Protein AF-W2QC26-F1 (afdb_monomer)

Structure (mmCIF, N/CA/C/O backbone):
data_AF-W2QC26-F1
#
_entry.id   AF-W2QC26-F1
#
loop_
_atom_site.group_PDB
_atom_site.id
_atom_site.type_symbol
_atom_site.label_atom_id
_atom_site.label_alt_id
_atom_site.label_comp_id
_atom_site.label_asym_id
_atom_site.label_entity_id
_atom_site.label_seq_id
_atom_site.pdbx_PDB_ins_code
_atom_site.Cartn_x
_atom_site.Cartn_y
_atom_site.Cartn_z
_atom_site.occupancy
_atom_site.B_iso_or_equiv
_atom_site.auth_seq_id
_atom_site.auth_comp_id
_atom_site.auth_asym_id
_atom_site.auth_atom_id
_atom_site.pdbx_PDB_model_num
ATOM 1 N N . MET A 1 1 ? -5.188 -0.365 -24.966 1.00 66.31 1 MET A N 1
ATOM 2 C CA . MET A 1 1 ? -4.821 0.841 -24.182 1.00 66.31 1 MET A CA 1
ATOM 3 C C . MET A 1 1 ? -3.314 0.819 -23.945 1.00 66.31 1 MET A C 1
ATOM 5 O O . MET A 1 1 ? -2.787 -0.272 -23.785 1.00 66.31 1 MET A O 1
ATOM 9 N N . ARG A 1 2 ? -2.600 1.955 -24.000 1.00 74.62 2 ARG A N 1
ATOM 10 C CA . ARG A 1 2 ? -1.121 1.987 -23.941 1.00 74.62 2 ARG A CA 1
ATOM 11 C C . ARG A 1 2 ? -0.618 2.955 -22.867 1.00 74.62 2 ARG A C 1
ATOM 13 O O . ARG A 1 2 ? -1.221 4.011 -22.668 1.00 74.62 2 ARG A O 1
ATOM 20 N N . PHE A 1 3 ? 0.488 2.586 -22.226 1.00 78.44 3 PHE A N 1
ATOM 21 C CA . PHE A 1 3 ? 1.325 3.451 -21.398 1.00 78.44 3 PHE A CA 1
ATOM 22 C C . PHE A 1 3 ? 2.624 3.685 -22.174 1.00 78.44 3 PHE A C 1
ATOM 24 O O . PHE A 1 3 ? 3.314 2.726 -22.515 1.00 78.44 3 PHE A O 1
ATOM 31 N N . ILE A 1 4 ? 2.911 4.931 -22.538 1.00 79.56 4 ILE A N 1
ATOM 32 C CA . ILE A 1 4 ? 4.049 5.301 -23.381 1.00 79.56 4 ILE A CA 1
ATOM 33 C C . ILE A 1 4 ? 5.086 5.978 -22.502 1.00 79.56 4 ILE A C 1
ATOM 35 O O . ILE A 1 4 ? 4.814 6.984 -21.849 1.00 79.56 4 ILE A O 1
ATOM 39 N N . PHE A 1 5 ? 6.291 5.433 -22.537 1.00 77.81 5 PHE A N 1
ATOM 40 C CA . PHE A 1 5 ? 7.452 5.978 -21.864 1.00 77.81 5 PHE A CA 1
ATOM 41 C C . PHE A 1 5 ? 8.463 6.410 -22.923 1.00 77.81 5 PHE A C 1
ATOM 43 O O . PHE A 1 5 ? 8.824 5.615 -23.791 1.00 77.81 5 PHE A O 1
ATOM 50 N N . ARG A 1 6 ? 8.881 7.675 -22.879 1.00 75.88 6 ARG A N 1
ATOM 51 C CA . ARG A 1 6 ? 9.940 8.218 -23.730 1.00 75.88 6 ARG A CA 1
ATOM 52 C C . ARG A 1 6 ? 11.090 8.676 -22.855 1.00 75.88 6 ARG A C 1
ATOM 54 O O . ARG A 1 6 ? 10.894 9.437 -21.906 1.00 75.88 6 ARG A O 1
ATOM 61 N N . GLN A 1 7 ? 12.280 8.238 -23.225 1.00 76.19 7 GLN A N 1
ATOM 62 C CA . GLN A 1 7 ? 13.518 8.543 -22.538 1.00 76.19 7 GLN A CA 1
ATOM 63 C C . GLN A 1 7 ? 14.501 9.143 -23.536 1.00 76.19 7 GLN A C 1
ATOM 65 O O . GLN A 1 7 ? 14.894 8.486 -24.495 1.00 76.19 7 GLN A O 1
ATOM 70 N N . ASN A 1 8 ? 14.920 10.374 -23.270 1.00 74.62 8 ASN A N 1
ATOM 71 C CA . ASN A 1 8 ? 15.990 11.050 -23.987 1.00 74.62 8 ASN A CA 1
ATOM 72 C C . ASN A 1 8 ? 17.162 11.216 -23.021 1.00 74.62 8 ASN A C 1
ATOM 74 O O . ASN A 1 8 ? 17.022 11.862 -21.985 1.00 74.62 8 ASN A O 1
ATOM 78 N N . ALA A 1 9 ? 18.307 10.624 -23.341 1.00 71.44 9 ALA A N 1
ATOM 79 C CA . ALA A 1 9 ? 19.513 10.713 -22.527 1.00 71.44 9 ALA A CA 1
ATOM 80 C C . ALA A 1 9 ? 20.643 11.340 -23.345 1.00 71.44 9 ALA A C 1
ATOM 82 O O . ALA A 1 9 ? 20.923 10.892 -24.455 1.00 71.44 9 ALA A O 1
ATOM 83 N N . VAL A 1 10 ? 21.310 12.344 -22.785 1.00 72.69 10 VAL A N 1
ATOM 84 C CA . VAL A 1 10 ? 22.530 12.937 -23.341 1.00 72.69 10 VAL A CA 1
ATOM 85 C C . VAL A 1 10 ? 23.655 12.679 -22.351 1.00 72.69 10 VAL A C 1
ATOM 87 O O . VAL A 1 10 ? 23.591 13.130 -21.210 1.00 72.69 10 VAL A O 1
ATOM 90 N N . ARG A 1 11 ? 24.678 11.929 -22.771 1.00 73.31 11 ARG A N 1
ATOM 91 C CA . ARG A 1 11 ? 25.896 11.709 -21.981 1.00 73.31 11 ARG A CA 1
ATOM 92 C C . ARG A 1 11 ? 26.980 12.671 -22.446 1.00 73.31 11 ARG A C 1
ATOM 94 O O . ARG A 1 11 ? 27.409 12.604 -23.595 1.00 73.31 11 ARG A O 1
ATOM 101 N N . SER A 1 12 ? 27.422 13.546 -21.554 1.00 77.44 12 SER A N 1
ATOM 102 C CA . SER A 1 12 ? 28.583 14.408 -21.742 1.00 77.44 12 SER A CA 1
ATOM 103 C C . SER A 1 12 ? 29.791 13.832 -21.018 1.00 77.44 12 SER A C 1
ATOM 105 O O . SER A 1 12 ? 29.724 13.431 -19.858 1.00 77.44 12 SER A O 1
ATOM 107 N N . TYR A 1 13 ? 30.911 13.810 -21.728 1.00 79.88 13 TYR A N 1
ATOM 108 C CA . TYR A 1 13 ? 32.184 13.310 -21.237 1.00 79.88 13 TYR A CA 1
ATOM 109 C C . TYR A 1 13 ? 33.142 14.489 -21.126 1.00 79.88 13 TYR A C 1
ATOM 111 O O . TYR A 1 13 ? 33.490 15.104 -22.135 1.00 79.88 13 TYR A O 1
ATOM 119 N N . LYS A 1 14 ? 33.565 14.819 -19.908 1.00 79.94 14 LYS A N 1
ATOM 120 C CA . LYS A 1 14 ? 34.563 15.854 -19.652 1.00 79.94 14 LYS A CA 1
ATOM 121 C C . LYS A 1 14 ? 35.852 15.185 -19.202 1.00 79.94 14 LYS A C 1
ATOM 123 O O . LYS A 1 14 ? 35.934 14.624 -18.114 1.00 79.94 14 LYS A O 1
ATOM 128 N N . TYR A 1 15 ? 36.864 15.223 -20.060 1.00 81.69 15 TYR A N 1
ATOM 129 C CA . TYR A 1 15 ? 38.189 14.736 -19.705 1.00 81.69 15 TYR A CA 1
ATOM 130 C C . TYR A 1 15 ? 38.939 15.819 -18.925 1.00 81.69 15 TYR A C 1
ATOM 132 O O . TYR A 1 15 ? 39.199 16.902 -19.448 1.00 81.69 15 TYR A O 1
ATOM 140 N N . LEU A 1 16 ? 39.269 15.530 -17.670 1.00 81.06 16 LEU A N 1
ATOM 141 C CA . LEU A 1 16 ? 40.120 16.352 -16.823 1.00 81.06 16 LEU A CA 1
ATOM 142 C C . LEU A 1 16 ? 41.542 15.774 -16.867 1.00 81.06 16 LEU A C 1
ATOM 144 O O . LEU A 1 16 ? 41.792 14.719 -16.269 1.00 81.06 16 LEU A O 1
ATOM 148 N N . PRO A 1 17 ? 42.480 16.415 -17.585 1.00 77.50 17 PRO A N 1
ATOM 149 C CA . PRO A 1 17 ? 43.860 15.955 -17.620 1.00 77.50 17 PRO A CA 1
ATOM 150 C C . PRO A 1 17 ? 44.477 16.014 -16.215 1.00 77.50 17 PRO A C 1
ATOM 152 O O . PRO A 1 17 ? 44.243 16.947 -15.451 1.00 77.50 17 PRO A O 1
ATOM 155 N N . SER A 1 18 ? 45.259 14.991 -15.864 1.00 76.75 18 SER A N 1
ATOM 156 C CA . SER A 1 18 ? 45.985 14.940 -14.592 1.00 76.75 18 SER A CA 1
ATOM 157 C C . SER A 1 18 ? 47.132 15.944 -14.609 1.00 76.75 18 SER A C 1
ATOM 159 O O . SER A 1 18 ? 47.948 15.916 -15.527 1.00 76.75 18 SER A O 1
ATOM 161 N N . SER A 1 19 ? 47.237 16.784 -13.578 1.00 68.94 19 SER A N 1
ATOM 162 C CA . SER A 1 19 ? 48.365 17.708 -13.405 1.00 68.94 19 SER A CA 1
ATOM 163 C C . SER A 1 19 ? 49.696 17.002 -13.101 1.00 68.94 19 SER A C 1
ATOM 165 O O . SER A 1 19 ? 50.745 17.622 -13.225 1.00 68.94 19 SER A O 1
ATOM 167 N N . SER A 1 20 ? 49.673 15.714 -12.730 1.00 65.06 20 SER A N 1
ATOM 168 C CA . SER A 1 20 ? 50.842 14.931 -12.298 1.00 65.06 20 SER A CA 1
ATOM 169 C C . SER A 1 20 ? 51.133 13.692 -13.159 1.00 65.06 20 SER A C 1
ATOM 171 O O . SER A 1 20 ? 51.950 12.858 -12.782 1.00 65.06 20 SER A O 1
ATOM 173 N N . GLY A 1 21 ? 50.486 13.551 -14.322 1.00 58.38 21 GLY A N 1
ATOM 174 C CA . GLY A 1 21 ? 50.831 12.537 -15.329 1.00 58.38 21 GLY A CA 1
ATOM 175 C C . GLY A 1 21 ? 50.366 11.097 -15.064 1.00 58.38 21 GLY A C 1
ATOM 176 O O . GLY A 1 21 ? 50.614 10.241 -15.907 1.00 58.38 21 GLY A O 1
ATOM 177 N N . VAL A 1 22 ? 49.666 10.796 -13.959 1.00 61.72 22 VAL A N 1
ATOM 178 C CA . VAL A 1 22 ? 49.403 9.385 -13.581 1.00 61.72 22 VAL A CA 1
ATOM 179 C C . VAL A 1 22 ? 48.014 8.843 -13.966 1.00 61.72 22 VAL A C 1
ATOM 181 O O . VAL A 1 22 ? 47.879 7.635 -14.120 1.00 61.72 22 VAL A O 1
ATOM 184 N N . ARG A 1 23 ? 46.986 9.664 -14.223 1.00 64.00 23 ARG A N 1
ATOM 185 C CA . ARG A 1 23 ? 45.746 9.262 -14.947 1.00 64.00 23 ARG A CA 1
ATOM 186 C C . ARG A 1 23 ? 44.776 10.437 -14.999 1.00 64.00 23 ARG A C 1
ATOM 188 O O . ARG A 1 23 ? 44.401 10.954 -13.951 1.00 64.00 23 ARG A O 1
ATOM 195 N N . GLY A 1 24 ? 44.361 10.859 -16.194 1.00 69.44 24 GLY A N 1
ATOM 196 C CA . GLY A 1 24 ? 43.276 11.835 -16.332 1.00 69.44 24 GLY A CA 1
ATOM 197 C C . GLY A 1 24 ? 41.966 11.291 -15.758 1.00 69.44 24 GLY A C 1
ATOM 198 O O . GLY A 1 24 ? 41.690 10.093 -15.855 1.00 69.44 24 GLY A O 1
ATOM 199 N N . ARG A 1 25 ? 41.163 12.161 -15.143 1.00 73.88 25 ARG A N 1
ATOM 200 C CA . ARG A 1 25 ? 39.832 11.818 -14.629 1.00 73.88 25 ARG A CA 1
ATOM 201 C C . ARG A 1 25 ? 38.810 12.094 -15.726 1.00 73.88 25 ARG A C 1
ATOM 203 O O . ARG A 1 25 ? 38.760 13.198 -16.252 1.00 73.88 25 ARG A O 1
ATOM 210 N N . LEU A 1 26 ? 37.988 11.110 -16.073 1.00 73.38 26 LEU A N 1
ATOM 211 C CA . LEU A 1 26 ? 36.843 11.325 -16.953 1.00 73.38 26 LEU A CA 1
ATOM 212 C C . LEU A 1 26 ? 35.618 11.592 -16.079 1.00 73.38 26 LEU A C 1
ATOM 214 O O . LEU A 1 26 ? 35.150 10.694 -15.385 1.00 73.38 26 LEU A O 1
ATOM 218 N N . GLU A 1 27 ? 35.119 12.822 -16.086 1.00 76.19 27 GLU A N 1
ATOM 219 C CA . GLU A 1 27 ? 33.810 13.130 -15.517 1.00 76.19 27 GLU A CA 1
ATOM 220 C C . GLU A 1 27 ? 32.745 12.800 -16.558 1.00 76.19 27 GLU A C 1
ATOM 222 O O . GLU A 1 27 ? 32.756 13.325 -17.674 1.00 76.19 27 GLU A O 1
ATOM 227 N N . VAL A 1 28 ? 31.842 11.891 -16.202 1.00 69.88 28 VAL A N 1
ATOM 228 C CA . VAL A 1 28 ? 30.696 11.524 -17.031 1.00 69.88 28 VAL A CA 1
ATOM 229 C C . VAL A 1 28 ? 29.470 12.153 -16.401 1.00 69.88 28 VAL A C 1
ATOM 231 O O . VAL A 1 28 ? 29.132 11.838 -15.265 1.00 69.88 28 VAL A O 1
ATOM 234 N N . SER A 1 29 ? 28.803 13.038 -17.128 1.00 69.12 29 SER A N 1
ATOM 235 C CA . SER A 1 29 ? 27.519 13.595 -16.719 1.00 69.12 29 SER A CA 1
ATOM 236 C C . SER A 1 29 ? 26.439 13.141 -17.690 1.00 69.12 29 SER A C 1
ATOM 238 O O . SER A 1 29 ? 26.594 13.239 -18.906 1.00 69.12 29 SER A O 1
ATOM 240 N N . THR A 1 30 ? 25.336 12.616 -17.157 1.00 68.75 30 THR A N 1
ATOM 241 C CA . THR A 1 30 ? 24.189 12.188 -17.963 1.00 68.75 30 THR A CA 1
ATOM 242 C C . THR A 1 30 ? 23.009 13.110 -17.687 1.00 68.75 30 THR A C 1
ATOM 244 O O . THR A 1 30 ? 22.476 13.119 -16.581 1.00 68.75 30 THR A O 1
ATOM 247 N N . ALA A 1 31 ? 22.567 13.863 -18.691 1.00 72.06 31 ALA A N 1
ATOM 248 C CA . ALA A 1 31 ? 21.305 14.590 -18.645 1.00 72.06 31 ALA A CA 1
ATOM 249 C C . ALA A 1 31 ? 20.180 13.680 -19.157 1.00 72.06 31 ALA A C 1
ATOM 251 O O . ALA A 1 31 ? 20.254 13.155 -20.269 1.00 72.06 31 ALA A O 1
ATOM 252 N N . LEU A 1 32 ? 19.138 13.485 -18.347 1.00 72.25 32 LEU A N 1
ATOM 253 C CA . LEU A 1 32 ? 17.982 12.648 -18.673 1.00 72.25 32 LEU A CA 1
ATOM 254 C C . LEU A 1 32 ? 16.727 13.505 -18.763 1.00 72.25 32 LEU A C 1
ATOM 256 O O . LEU A 1 32 ? 16.385 14.218 -17.824 1.00 72.25 32 LEU A O 1
ATOM 260 N N . ASN A 1 33 ? 16.015 13.383 -19.875 1.00 76.81 33 ASN A N 1
ATOM 261 C CA . ASN A 1 33 ? 14.669 13.899 -20.042 1.00 76.81 33 ASN A CA 1
ATOM 262 C C . ASN A 1 33 ? 13.711 12.716 -20.217 1.00 76.81 33 ASN A C 1
ATOM 264 O O . ASN A 1 33 ? 13.870 11.887 -21.116 1.00 76.81 33 ASN A O 1
ATOM 268 N N . LEU A 1 34 ? 12.739 12.621 -19.317 1.00 74.69 34 LEU A N 1
ATOM 269 C CA . LEU A 1 34 ? 11.807 11.507 -19.216 1.00 74.69 34 LEU A CA 1
ATOM 270 C C . LEU A 1 34 ? 10.395 12.051 -19.363 1.00 74.69 34 LEU A C 1
ATOM 272 O O . LEU A 1 34 ? 10.011 12.988 -18.667 1.00 74.69 34 LEU A O 1
ATOM 276 N N . SER A 1 35 ? 9.608 11.443 -20.244 1.00 81.00 35 SER A N 1
ATOM 277 C CA . SER A 1 35 ? 8.194 11.781 -20.390 1.00 81.00 35 SER A CA 1
ATOM 278 C C . SER A 1 35 ? 7.333 10.523 -20.408 1.00 81.00 35 SER A C 1
ATOM 280 O O . SER A 1 35 ? 7.631 9.540 -21.089 1.00 81.00 35 SER A O 1
ATOM 282 N N . CYS A 1 36 ? 6.257 10.563 -19.626 1.00 82.62 36 CYS A N 1
ATOM 283 C CA . CYS A 1 36 ? 5.220 9.538 -19.596 1.00 82.62 36 CYS A CA 1
ATOM 284 C C . CYS A 1 36 ? 3.964 10.100 -20.262 1.00 82.62 36 CYS A C 1
ATOM 286 O O . CYS A 1 36 ? 3.587 11.244 -20.020 1.00 82.62 36 CYS A O 1
ATOM 288 N N . SER A 1 37 ? 3.334 9.317 -21.131 1.00 85.06 37 SER A N 1
ATOM 289 C CA . SER A 1 37 ? 2.131 9.718 -21.865 1.00 85.06 37 SER A CA 1
ATOM 290 C C . SER A 1 37 ? 1.283 8.500 -22.243 1.00 85.06 37 SER A C 1
ATOM 292 O O . SER A 1 37 ? 1.677 7.354 -22.031 1.00 85.06 37 SER A O 1
ATOM 294 N N . GLY A 1 38 ? 0.104 8.727 -22.816 1.00 85.69 38 GLY A N 1
ATOM 295 C CA . GLY A 1 38 ? -0.769 7.668 -23.324 1.00 85.69 38 GLY A CA 1
ATOM 296 C C . GLY A 1 38 ? -2.033 7.461 -22.493 1.00 85.69 38 GLY A C 1
ATOM 297 O O . GLY A 1 38 ? -2.214 8.033 -21.423 1.00 85.69 38 GLY A O 1
ATOM 298 N N . PHE A 1 39 ? -2.933 6.627 -23.015 1.00 87.12 39 PHE A N 1
ATOM 299 C CA . PHE A 1 39 ? -4.271 6.447 -22.450 1.00 87.12 39 PHE A CA 1
ATOM 300 C C . PHE A 1 39 ? -4.242 5.955 -20.996 1.00 87.12 39 PHE A C 1
ATOM 302 O O . PHE A 1 39 ? -4.943 6.505 -20.156 1.00 87.12 39 PHE A O 1
ATOM 309 N N . LEU A 1 40 ? -3.411 4.954 -20.680 1.00 86.06 40 LEU A N 1
ATOM 310 C CA . LEU A 1 40 ? -3.329 4.411 -19.316 1.00 86.06 40 LEU A CA 1
ATOM 311 C C . LEU A 1 40 ? -2.753 5.425 -18.320 1.00 86.06 40 LEU A C 1
ATOM 313 O O . LEU A 1 40 ? -3.163 5.445 -17.166 1.00 86.06 40 LEU A O 1
ATOM 317 N N . TYR A 1 41 ? -1.844 6.291 -18.777 1.00 87.00 41 TYR A N 1
ATOM 318 C CA . TYR A 1 41 ? -1.301 7.378 -17.965 1.00 87.00 41 TYR A CA 1
ATOM 319 C C . TYR A 1 41 ? -2.372 8.438 -17.663 1.00 87.00 41 TYR A C 1
ATOM 321 O O . TYR A 1 41 ? -2.510 8.864 -16.521 1.00 87.00 41 TYR A O 1
ATOM 329 N N . ASN A 1 42 ? -3.201 8.794 -18.650 1.00 89.69 42 ASN A N 1
ATOM 330 C CA . ASN A 1 42 ? -4.332 9.702 -18.436 1.00 89.69 42 ASN A CA 1
ATOM 331 C C . ASN A 1 42 ? -5.373 9.109 -17.473 1.00 89.69 42 ASN A C 1
ATOM 333 O O . ASN A 1 42 ? -5.884 9.824 -16.617 1.00 89.69 42 ASN A O 1
ATOM 337 N N . VAL A 1 43 ? -5.662 7.805 -17.582 1.00 89.75 43 VAL A N 1
ATOM 338 C CA . VAL A 1 43 ? -6.549 7.099 -16.639 1.00 89.75 43 VAL A CA 1
ATOM 339 C C . VAL A 1 43 ? -5.977 7.128 -15.224 1.00 89.75 43 VAL A C 1
ATOM 341 O O . VAL A 1 43 ? -6.716 7.418 -14.290 1.00 89.75 43 VAL A O 1
ATOM 344 N N . MET A 1 44 ? -4.675 6.883 -15.057 1.00 89.62 44 MET A N 1
ATOM 345 C CA . MET A 1 44 ? -4.004 6.982 -13.757 1.00 89.62 44 MET A CA 1
ATOM 346 C C . MET A 1 44 ? -4.169 8.382 -13.150 1.00 89.62 44 MET A C 1
ATOM 348 O O . MET A 1 44 ? -4.617 8.487 -12.014 1.00 89.62 44 MET A O 1
ATOM 352 N N . ILE A 1 45 ? -3.906 9.447 -13.920 1.00 89.38 45 ILE A N 1
ATOM 353 C CA . ILE A 1 45 ? -4.103 10.833 -13.458 1.00 89.38 45 ILE A CA 1
ATOM 354 C C . ILE A 1 45 ? -5.560 11.076 -13.061 1.00 89.38 45 ILE A C 1
ATOM 356 O O . ILE A 1 45 ? -5.816 11.659 -12.013 1.00 89.38 45 ILE A O 1
ATOM 360 N N . LEU A 1 46 ? -6.520 10.632 -13.875 1.00 92.62 46 LEU A N 1
ATOM 361 C CA . LEU A 1 46 ? -7.941 10.804 -13.581 1.00 92.62 46 LEU A CA 1
ATOM 362 C C . LEU A 1 46 ? -8.324 10.123 -12.260 1.00 92.62 46 LEU A C 1
ATOM 364 O O . LEU A 1 46 ? -8.980 10.739 -11.423 1.00 92.62 46 LEU A O 1
ATOM 368 N N . VAL A 1 47 ? -7.899 8.872 -12.062 1.00 89.88 47 VAL A N 1
ATOM 369 C CA . VAL A 1 47 ? -8.147 8.123 -10.822 1.00 89.88 47 VAL A CA 1
ATOM 370 C C . VAL A 1 47 ? -7.495 8.823 -9.630 1.00 89.88 47 VAL A C 1
ATOM 372 O O . VAL A 1 47 ? -8.152 8.997 -8.606 1.00 89.88 47 VAL A O 1
ATOM 375 N N . ASP A 1 48 ? -6.252 9.285 -9.767 1.00 89.56 48 ASP A N 1
ATOM 376 C CA . ASP A 1 48 ? -5.536 10.004 -8.709 1.00 89.56 48 ASP A CA 1
ATOM 377 C C . ASP A 1 48 ? -6.223 11.330 -8.352 1.00 89.56 48 ASP A C 1
ATOM 379 O O . ASP A 1 48 ? -6.328 11.663 -7.173 1.00 89.56 48 ASP A O 1
ATOM 383 N N . VAL A 1 49 ? -6.753 12.063 -9.337 1.00 92.00 49 VAL A N 1
ATOM 384 C CA . VAL A 1 49 ? -7.537 13.290 -9.112 1.00 92.00 49 VAL A CA 1
ATOM 385 C C . VAL A 1 49 ? -8.836 12.980 -8.371 1.00 92.00 49 VAL A C 1
ATOM 387 O O . VAL A 1 49 ? -9.172 13.678 -7.416 1.00 92.00 49 VAL A O 1
ATOM 390 N N . VAL A 1 50 ? -9.555 11.923 -8.756 1.00 90.00 50 VAL A N 1
ATOM 391 C CA . VAL A 1 50 ? -10.779 11.499 -8.056 1.00 90.00 50 VAL A CA 1
ATOM 392 C C . VAL A 1 50 ? -10.465 11.107 -6.611 1.00 90.00 50 VAL A C 1
ATOM 394 O O . VAL A 1 50 ? -11.147 11.561 -5.692 1.00 90.00 50 VAL A O 1
ATOM 397 N N . LEU A 1 51 ? -9.415 10.312 -6.391 1.00 87.50 51 LEU A N 1
ATOM 398 C CA . LEU A 1 51 ? -8.956 9.937 -5.053 1.00 87.50 51 LEU A CA 1
ATOM 399 C C . LEU A 1 51 ? -8.554 11.166 -4.236 1.00 87.50 51 LEU A C 1
ATOM 401 O O . LEU A 1 51 ? -8.947 11.277 -3.076 1.00 87.50 51 LEU A O 1
ATOM 405 N N . LEU A 1 52 ? -7.832 12.114 -4.838 1.00 88.75 52 LEU A N 1
ATOM 406 C CA . LEU A 1 52 ? -7.444 13.363 -4.193 1.00 88.75 52 LEU A CA 1
ATOM 407 C C . LEU A 1 52 ? -8.673 14.163 -3.759 1.00 88.75 52 LEU A C 1
ATOM 409 O O . LEU A 1 52 ? -8.723 14.583 -2.610 1.00 88.75 52 LEU A O 1
ATOM 413 N N . ILE A 1 53 ? -9.672 14.332 -4.629 1.00 88.50 53 ILE A N 1
ATOM 414 C CA . ILE A 1 53 ? -10.923 15.036 -4.303 1.00 88.50 53 ILE A CA 1
ATOM 415 C C . ILE A 1 53 ? -11.662 14.338 -3.152 1.00 88.50 53 ILE A C 1
ATOM 417 O O . ILE A 1 53 ? -12.146 14.998 -2.236 1.00 88.50 53 ILE A O 1
ATOM 421 N N . MET A 1 54 ? -11.724 13.004 -3.148 1.00 84.62 54 MET A N 1
ATOM 422 C CA . MET A 1 54 ? -12.370 12.252 -2.064 1.00 84.62 54 MET A CA 1
ATOM 423 C C . MET A 1 54 ? -11.615 12.389 -0.736 1.00 84.62 54 MET A C 1
ATOM 425 O O . MET A 1 54 ? -12.228 12.578 0.319 1.00 84.62 54 MET A O 1
ATOM 429 N N . HIS A 1 55 ? -10.283 12.332 -0.769 1.00 83.31 55 HIS A N 1
ATOM 430 C CA . HIS A 1 55 ? -9.448 12.520 0.414 1.00 83.31 55 HIS A CA 1
ATOM 431 C C . HIS A 1 55 ? -9.485 13.962 0.932 1.00 83.31 55 HIS A C 1
ATOM 433 O O . HIS A 1 55 ? -9.544 14.164 2.144 1.00 83.31 55 HIS A O 1
ATOM 439 N N . THR A 1 56 ? -9.498 14.973 0.062 1.00 83.75 56 THR A N 1
ATOM 440 C CA . THR A 1 56 ? -9.622 16.377 0.483 1.00 83.75 56 THR A CA 1
ATOM 441 C C . THR A 1 56 ? -11.001 16.664 1.051 1.00 83.75 56 THR A C 1
ATOM 443 O O . THR A 1 56 ? -11.083 17.243 2.130 1.00 83.75 56 THR A O 1
ATOM 446 N N . TRP A 1 57 ? -12.075 16.192 0.412 1.00 83.44 57 TRP A N 1
ATOM 447 C CA . TRP A 1 57 ? -13.434 16.339 0.935 1.00 83.44 57 TRP A CA 1
ATOM 448 C C . TRP A 1 57 ? -13.540 15.737 2.335 1.00 83.44 57 TRP A C 1
ATOM 450 O O . TRP A 1 57 ? -13.986 16.398 3.272 1.00 83.44 57 TRP A O 1
ATOM 460 N N . THR A 1 58 ? -13.085 14.498 2.511 1.00 78.50 58 THR A N 1
ATOM 461 C CA . THR A 1 58 ? -13.138 13.839 3.822 1.00 78.50 58 THR A CA 1
ATOM 462 C C . THR A 1 58 ? -12.256 14.510 4.864 1.00 78.50 58 THR A C 1
ATOM 464 O O . THR A 1 58 ? -12.632 14.539 6.035 1.00 78.50 58 THR A O 1
ATOM 467 N N . SER A 1 59 ? -11.122 15.080 4.455 1.00 78.31 59 SER A N 1
ATOM 468 C CA . SER A 1 59 ? -10.247 15.854 5.340 1.00 78.31 59 SER A CA 1
ATOM 469 C C . SER A 1 59 ? -10.908 17.162 5.777 1.00 78.31 59 SER A C 1
ATOM 471 O O . SER A 1 59 ? -10.821 17.514 6.949 1.00 78.31 59 SER A O 1
ATOM 473 N N . VAL A 1 60 ? -11.614 17.849 4.873 1.00 81.12 60 VAL A N 1
ATOM 474 C CA . VAL A 1 60 ? -12.407 19.050 5.184 1.00 81.12 60 VAL A CA 1
ATOM 475 C C . VAL A 1 60 ? -13.567 18.708 6.120 1.00 81.12 60 VAL A C 1
ATOM 477 O O . VAL A 1 60 ? -13.750 19.398 7.116 1.00 81.12 60 VAL A O 1
ATOM 480 N N . GLU A 1 61 ? -14.294 17.612 5.879 1.00 78.00 61 GLU A N 1
ATOM 481 C CA . GLU A 1 61 ? -15.376 17.155 6.767 1.00 78.00 61 GLU A CA 1
ATOM 482 C C . GLU A 1 61 ? -14.857 16.838 8.180 1.00 78.00 61 GLU A C 1
ATOM 484 O O . GLU A 1 61 ? -15.481 17.216 9.171 1.00 78.00 61 GLU A O 1
ATOM 489 N N . LEU A 1 62 ? -13.699 16.177 8.293 1.00 74.44 62 LEU A N 1
ATOM 490 C CA . LEU A 1 62 ? -13.056 15.916 9.585 1.00 74.44 62 LEU A CA 1
ATOM 491 C C . LEU A 1 62 ? -12.567 17.206 10.252 1.00 74.44 62 LEU A C 1
ATOM 493 O O . LEU A 1 62 ? -12.709 17.360 11.465 1.00 74.44 62 LEU A O 1
ATOM 497 N N . LEU A 1 63 ? -12.012 18.140 9.479 1.00 74.88 63 LEU A N 1
ATOM 498 C CA . LEU A 1 63 ? -11.572 19.432 9.992 1.00 74.88 63 LEU A CA 1
ATOM 499 C C . LEU A 1 63 ? -12.760 20.211 10.571 1.00 74.88 63 LEU A C 1
ATOM 501 O O . LEU A 1 63 ? -12.700 20.636 11.721 1.00 74.88 63 LEU A O 1
ATOM 505 N N . GLU A 1 64 ? -13.849 20.335 9.812 1.00 74.81 64 GLU A N 1
ATOM 506 C CA . GLU A 1 64 ? -15.059 21.070 10.192 1.00 74.81 64 GLU A CA 1
ATOM 507 C C . GLU A 1 64 ? -15.782 20.438 11.385 1.00 74.81 64 GLU A C 1
ATOM 509 O O . GLU A 1 64 ? -16.233 21.153 12.275 1.00 74.81 64 GLU A O 1
ATOM 514 N N . ARG A 1 65 ? -15.886 19.104 11.428 1.00 68.88 65 ARG A N 1
ATOM 515 C CA . ARG A 1 65 ? -16.699 18.404 12.437 1.00 68.88 65 ARG A CA 1
ATOM 516 C C . ARG A 1 65 ? -15.935 17.999 13.692 1.00 68.88 65 ARG A C 1
ATOM 518 O O . ARG A 1 65 ? -16.560 17.839 14.735 1.00 68.88 65 ARG A O 1
ATOM 525 N N . LEU A 1 66 ? -14.614 17.823 13.620 1.00 66.56 66 LEU A N 1
ATOM 526 C CA . LEU A 1 66 ? -13.818 17.336 14.754 1.00 66.56 66 LEU A CA 1
ATOM 527 C C . LEU A 1 66 ? -12.756 18.300 15.259 1.00 66.56 66 LEU A C 1
ATOM 529 O O . LEU A 1 66 ? -12.460 18.284 16.450 1.00 66.56 66 LEU A O 1
ATOM 533 N N . VAL A 1 67 ? -12.151 19.100 14.383 1.00 67.25 67 VAL A N 1
ATOM 534 C CA . VAL A 1 67 ? -11.019 19.958 14.762 1.00 67.25 67 VAL A CA 1
ATOM 535 C C . VAL A 1 67 ? -11.487 21.379 15.060 1.00 67.25 67 VAL A C 1
ATOM 537 O O . VAL A 1 67 ? -11.058 21.967 16.050 1.00 67.25 67 VAL A O 1
ATOM 540 N N . LEU A 1 68 ? -12.400 21.916 14.251 1.00 67.25 68 LEU A N 1
ATOM 541 C CA . LEU A 1 68 ? -12.930 23.271 14.395 1.00 67.25 68 LEU A CA 1
ATOM 542 C C . LEU A 1 68 ? -13.782 23.472 15.666 1.00 67.25 68 LEU A C 1
ATOM 544 O O . LEU A 1 68 ? -13.559 24.464 16.360 1.00 67.25 68 LEU A O 1
ATOM 548 N N . PRO A 1 69 ? -14.701 22.560 16.048 1.00 66.94 69 PRO A N 1
ATOM 549 C CA . PRO A 1 69 ? -15.550 22.748 17.223 1.00 66.94 69 PRO A CA 1
ATOM 550 C C . PRO A 1 69 ? -14.785 22.847 18.555 1.00 66.94 69 PRO A C 1
ATOM 552 O O . PRO A 1 69 ? -15.094 23.763 19.313 1.00 66.94 69 PRO A O 1
ATOM 555 N N . PRO A 1 70 ? -13.766 22.013 18.862 1.00 61.03 70 PRO A N 1
ATOM 556 C CA . PRO A 1 70 ? -12.973 22.171 20.085 1.00 61.03 70 PRO A CA 1
ATOM 557 C C . PRO A 1 70 ? -11.965 23.332 20.032 1.00 61.03 70 PRO A C 1
ATOM 559 O O . PRO A 1 70 ? -11.389 23.668 21.063 1.00 61.03 70 PRO A O 1
ATOM 562 N N . LEU A 1 71 ? -11.711 23.923 18.857 1.00 62.16 71 LEU A N 1
ATOM 563 C CA . LEU A 1 71 ? -10.922 25.156 18.723 1.00 62.16 71 LEU A CA 1
ATOM 564 C C . LEU A 1 71 ? -11.780 26.408 18.950 1.00 62.16 71 LEU A C 1
ATOM 566 O O . LEU A 1 71 ? -11.300 27.385 19.517 1.00 62.16 71 LEU A O 1
ATOM 570 N N . LEU A 1 72 ? -13.039 26.375 18.507 1.00 62.97 72 LEU A N 1
ATOM 571 C CA . LEU A 1 72 ? -13.992 27.483 18.629 1.00 62.97 72 LEU A CA 1
ATOM 572 C C . LEU A 1 72 ? -14.745 27.477 19.970 1.00 62.97 72 LEU A C 1
ATOM 574 O O . LEU A 1 72 ? -15.169 28.528 20.445 1.00 62.97 72 LEU A O 1
ATOM 578 N N . ARG A 1 73 ? -14.911 26.308 20.595 1.00 60.06 73 ARG A N 1
ATOM 579 C CA . ARG A 1 73 ? -15.522 26.126 21.917 1.00 60.06 73 ARG A CA 1
ATOM 580 C C . ARG A 1 73 ? -14.424 25.861 22.940 1.00 60.06 73 ARG A C 1
ATOM 582 O O . ARG A 1 73 ? -13.499 25.117 22.648 1.00 60.06 73 ARG A O 1
ATOM 589 N N . THR A 1 74 ? -14.528 26.414 24.150 1.00 55.69 74 THR A N 1
ATOM 590 C CA . THR A 1 74 ? -13.616 26.045 25.243 1.00 55.69 74 THR A CA 1
ATOM 591 C C . THR A 1 74 ? -13.747 24.538 25.504 1.00 55.69 74 THR A C 1
ATOM 593 O O . THR A 1 74 ? -14.816 24.091 25.930 1.00 55.69 74 THR A O 1
ATOM 596 N N . PRO A 1 75 ? -12.710 23.728 25.212 1.00 58.75 75 PRO A N 1
ATOM 597 C CA . PRO A 1 75 ? -12.825 22.283 25.315 1.00 58.75 75 PRO A CA 1
ATOM 598 C C . PRO A 1 75 ? -13.029 21.914 26.781 1.00 58.75 75 PRO A C 1
ATOM 600 O O . PRO A 1 75 ? -12.334 22.422 27.672 1.00 58.75 75 PRO A O 1
ATOM 603 N N . THR A 1 76 ? -13.977 21.024 27.064 1.00 61.91 76 THR A N 1
ATOM 604 C CA . THR A 1 76 ? -14.122 20.541 28.438 1.00 61.91 76 THR A CA 1
ATOM 605 C C . THR A 1 76 ? -12.868 19.757 28.835 1.00 61.91 76 THR A C 1
ATOM 607 O O . THR A 1 76 ? -12.256 19.045 28.035 1.00 61.91 76 THR A O 1
ATOM 610 N N . LYS A 1 77 ? -12.471 19.842 30.114 1.00 59.66 77 LYS A N 1
ATOM 611 C CA . LYS A 1 77 ? -11.305 19.109 30.657 1.00 59.66 77 LYS A CA 1
ATOM 612 C C . LYS A 1 77 ? -11.385 17.586 30.446 1.00 59.66 77 LYS A C 1
ATOM 614 O O . LYS A 1 77 ? -10.380 16.903 30.636 1.00 59.66 77 LYS A O 1
ATOM 619 N N . GLN A 1 78 ? -12.568 17.058 30.125 1.00 60.22 78 GLN A N 1
ATOM 620 C CA . GLN A 1 78 ? -12.817 15.655 29.803 1.00 60.22 78 GLN A CA 1
ATOM 621 C C . GLN A 1 78 ? -12.437 15.352 28.344 1.00 60.22 78 GLN A C 1
ATOM 623 O O . GLN A 1 78 ? -11.584 14.501 28.119 1.00 60.22 78 GLN A O 1
ATOM 628 N N . GLU A 1 79 ? -12.956 16.118 27.377 1.00 62.81 79 GLU A N 1
ATOM 629 C CA . GLU A 1 79 ? -12.670 15.975 25.937 1.00 62.81 79 GLU A CA 1
ATOM 630 C C . GLU A 1 79 ? -11.184 16.145 25.625 1.00 62.81 79 GLU A C 1
ATOM 632 O O . GLU A 1 79 ? -10.595 15.374 24.871 1.00 62.81 79 GLU A O 1
ATOM 637 N N . MET A 1 80 ? -10.540 17.124 26.263 1.00 59.88 80 MET A N 1
ATOM 638 C CA . MET A 1 80 ? -9.112 17.366 26.081 1.00 59.88 80 MET A CA 1
ATOM 639 C C . MET A 1 80 ? -8.271 16.209 26.644 1.00 59.88 80 MET A C 1
ATOM 641 O O . MET A 1 80 ? -7.254 15.842 26.061 1.00 59.88 80 MET A O 1
ATOM 645 N N . ARG A 1 81 ? -8.718 15.574 27.738 1.00 61.28 81 ARG A N 1
ATOM 646 C CA . ARG A 1 81 ? -8.087 14.360 28.280 1.00 61.28 81 ARG A CA 1
ATOM 647 C C . ARG A 1 81 ? -8.322 13.155 27.381 1.00 61.28 81 ARG A C 1
ATOM 649 O O . ARG A 1 81 ? -7.412 12.353 27.224 1.00 61.28 81 ARG A O 1
ATOM 656 N N . ASP A 1 82 ? -9.507 13.044 26.800 1.00 60.78 82 ASP A N 1
ATOM 657 C CA . ASP A 1 82 ? -9.898 11.958 25.906 1.00 60.78 82 ASP A CA 1
ATOM 658 C C . ASP A 1 82 ? -9.164 12.027 24.558 1.00 60.78 82 ASP A C 1
ATOM 660 O O . ASP A 1 82 ? -8.754 10.995 24.039 1.00 60.78 82 ASP A O 1
ATOM 664 N N . LEU A 1 83 ? -8.892 13.224 24.037 1.00 59.12 83 LEU A N 1
ATOM 665 C CA . LEU A 1 83 ? -8.067 13.440 22.839 1.00 59.12 83 LEU A CA 1
ATOM 666 C C . LEU A 1 83 ? -6.574 13.163 23.066 1.00 59.12 83 LEU A C 1
ATOM 668 O O . LEU A 1 83 ? -5.869 12.806 22.126 1.00 59.12 83 LEU A O 1
ATOM 672 N N . ILE A 1 84 ? -6.085 13.372 24.293 1.00 59.72 84 ILE A N 1
ATOM 673 C CA . ILE A 1 84 ? -4.684 13.127 24.673 1.00 59.72 84 ILE A CA 1
ATOM 674 C C . ILE A 1 84 ? -4.463 11.656 25.064 1.00 59.72 84 ILE A C 1
ATOM 676 O O . ILE A 1 84 ? -3.390 11.115 24.810 1.00 59.72 84 ILE A O 1
ATOM 680 N N . LYS A 1 85 ? -5.452 11.015 25.706 1.00 59.12 85 LYS A N 1
ATOM 681 C CA . LYS A 1 85 ? -5.384 9.611 26.147 1.00 59.12 85 LYS A CA 1
ATOM 682 C C . LYS A 1 85 ? -5.836 8.619 25.080 1.00 59.12 85 LYS A C 1
ATOM 684 O O . LYS A 1 85 ? -5.267 7.534 25.003 1.00 59.12 85 LYS A O 1
ATOM 689 N N . GLY A 1 86 ? -6.8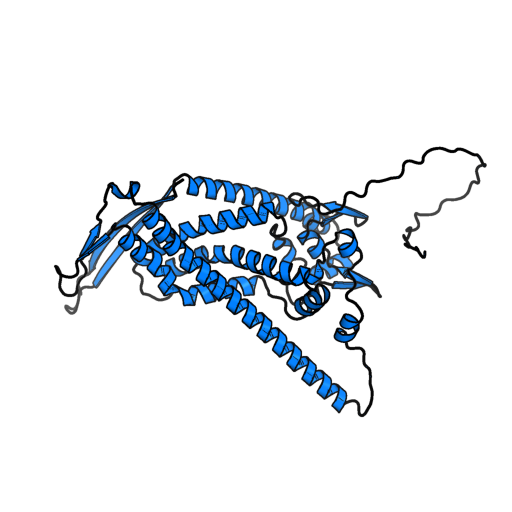58 8.957 24.299 1.00 54.06 86 GLY A N 1
ATOM 690 C CA . GLY A 1 86 ? -7.215 8.210 23.101 1.00 54.06 86 GLY A CA 1
ATOM 691 C C . GLY A 1 86 ? -6.173 8.460 22.017 1.00 54.06 86 GLY A C 1
ATOM 692 O O . GLY A 1 86 ? -5.490 9.480 22.029 1.00 54.06 86 GLY A O 1
ATOM 693 N N . GLU A 1 87 ? -6.067 7.572 21.034 1.00 56.41 87 GLU A N 1
ATOM 694 C CA . GLU A 1 87 ? -5.194 7.732 19.856 1.00 56.41 87 GLU A CA 1
ATOM 695 C C . GLU A 1 87 ? -5.431 9.043 19.040 1.00 56.41 87 GLU A C 1
ATOM 697 O O . GLU A 1 87 ? -4.819 9.259 17.990 1.00 56.41 87 GLU A O 1
ATOM 702 N N . GLY A 1 88 ? -6.325 9.930 19.483 1.00 53.91 88 GLY A N 1
ATOM 703 C CA . GLY A 1 88 ? -7.153 10.844 18.703 1.00 53.91 88 GLY A CA 1
ATOM 704 C C . GLY A 1 88 ? -6.544 12.149 18.226 1.00 53.91 88 GLY A C 1
ATOM 705 O O . GLY A 1 88 ? -7.297 13.077 17.978 1.00 53.91 88 GLY A O 1
ATOM 706 N N . ARG A 1 89 ? -5.228 12.253 18.029 1.00 54.62 89 ARG A N 1
ATOM 707 C CA . ARG A 1 89 ? -4.665 13.357 17.222 1.00 54.62 89 ARG A CA 1
ATOM 708 C C . ARG A 1 89 ? -3.928 12.862 15.994 1.00 54.62 89 ARG A C 1
ATOM 710 O O . ARG A 1 89 ? -4.238 13.292 14.891 1.00 54.62 89 ARG A O 1
ATOM 717 N N . THR A 1 90 ? -3.013 11.914 16.160 1.00 54.03 90 THR A N 1
ATOM 718 C CA . THR A 1 90 ? -2.279 11.324 15.032 1.00 54.03 90 THR A CA 1
ATOM 719 C C . THR A 1 90 ? -3.173 10.421 14.184 1.00 54.03 90 THR A C 1
ATOM 721 O O . THR A 1 90 ? -3.030 10.387 12.966 1.00 54.03 90 THR A O 1
ATOM 724 N N . THR A 1 91 ? -4.140 9.736 14.802 1.00 56.19 91 THR A N 1
ATOM 725 C CA . THR A 1 91 ? -5.067 8.847 14.081 1.00 56.19 91 THR A CA 1
ATOM 726 C C . THR A 1 91 ? -6.202 9.568 13.374 1.00 56.19 91 THR A C 1
ATOM 728 O O . THR A 1 91 ? -6.670 9.058 12.365 1.00 56.19 91 THR A O 1
ATOM 731 N N . LEU A 1 92 ? -6.598 10.770 13.814 1.00 56.81 92 LEU A N 1
ATOM 732 C CA . LEU A 1 92 ? -7.619 11.558 13.113 1.00 56.81 92 LEU A CA 1
ATOM 733 C C . LEU A 1 92 ? -7.180 11.926 11.695 1.00 56.81 92 LEU A C 1
ATOM 735 O O . LEU A 1 92 ? -7.976 11.839 10.764 1.00 56.81 92 LEU A O 1
ATOM 739 N N . PHE A 1 93 ? -5.902 12.267 11.521 1.00 52.03 93 PHE A N 1
ATOM 740 C CA . PHE A 1 93 ? -5.311 12.508 10.203 1.00 52.03 93 PHE A CA 1
ATOM 741 C C . PHE A 1 93 ? -4.981 11.214 9.447 1.00 52.03 93 PHE A C 1
ATOM 743 O O . PHE A 1 93 ? -4.826 11.239 8.230 1.00 52.03 93 PHE A O 1
ATOM 750 N N . ALA A 1 94 ? -4.907 10.080 10.149 1.00 53.59 94 ALA A N 1
ATOM 751 C CA . ALA A 1 94 ? -4.703 8.761 9.556 1.00 53.59 94 ALA A CA 1
ATOM 752 C C . ALA A 1 94 ? -6.016 8.016 9.250 1.00 53.59 94 ALA A C 1
ATOM 754 O O . ALA A 1 94 ? -5.964 6.866 8.809 1.00 53.59 94 ALA A O 1
ATOM 755 N N . CYS A 1 95 ? -7.184 8.640 9.469 1.00 56.34 95 CYS A N 1
ATOM 756 C CA . CYS A 1 95 ? -8.498 8.080 9.154 1.00 56.34 95 CYS A CA 1
ATOM 757 C C . CYS A 1 95 ? -8.658 7.894 7.641 1.00 56.34 95 CYS A C 1
ATOM 759 O O . CYS A 1 95 ? -9.221 8.730 6.934 1.00 56.34 95 CYS A O 1
ATOM 761 N N . SER A 1 96 ? -8.134 6.782 7.142 1.00 62.53 96 SER A N 1
ATOM 762 C CA . SER A 1 96 ? -8.129 6.460 5.725 1.00 62.53 96 SER A CA 1
ATOM 763 C C . SER A 1 96 ? -9.511 5.989 5.255 1.00 62.53 96 SER A C 1
ATOM 765 O O . SER A 1 96 ? -10.201 5.243 5.947 1.00 62.53 96 SER A O 1
ATOM 767 N N . LEU A 1 97 ? -9.897 6.372 4.035 1.00 63.97 97 LEU A N 1
ATOM 768 C CA . LEU A 1 97 ? -11.100 5.892 3.334 1.00 63.97 97 LEU A CA 1
ATOM 769 C C . LEU A 1 97 ? -11.002 4.417 2.887 1.00 63.97 97 LEU A C 1
ATOM 771 O O . LEU A 1 97 ? -11.818 3.956 2.095 1.00 63.97 97 LEU A O 1
ATOM 775 N N . ILE A 1 98 ? -10.010 3.667 3.372 1.00 65.94 98 ILE A N 1
ATOM 776 C CA . ILE A 1 98 ? -9.682 2.312 2.905 1.00 65.94 98 ILE A CA 1
ATOM 777 C C . ILE A 1 98 ? -10.815 1.316 3.186 1.00 65.94 98 ILE A C 1
ATOM 779 O O . ILE A 1 98 ? -10.951 0.328 2.474 1.00 65.94 98 ILE A O 1
ATOM 783 N N . HIS A 1 99 ? -11.678 1.601 4.162 1.00 70.06 99 HIS A N 1
ATOM 784 C CA . HIS A 1 99 ? -12.862 0.787 4.444 1.00 70.06 99 HIS A CA 1
ATOM 785 C C . HIS A 1 99 ? -14.012 0.991 3.443 1.00 70.06 99 HIS A C 1
ATOM 787 O O . HIS A 1 99 ? -14.926 0.171 3.390 1.00 70.06 99 HIS A O 1
ATOM 793 N N . SER A 1 100 ? -13.981 2.052 2.630 1.00 77.94 100 SER A N 1
ATOM 794 C CA . SER A 1 100 ? -14.940 2.241 1.540 1.00 77.94 100 SER A CA 1
ATOM 795 C C . SER A 1 100 ? -14.520 1.385 0.344 1.00 77.94 100 SER A C 1
ATOM 797 O O . SER A 1 100 ? -13.507 1.663 -0.295 1.00 77.94 100 SER A O 1
ATOM 799 N N . SER A 1 101 ? -15.305 0.350 0.022 1.00 80.50 101 SER A N 1
ATOM 800 C CA . SER A 1 101 ? -15.044 -0.573 -1.097 1.00 80.50 101 SER A CA 1
ATOM 801 C C . SER A 1 101 ? -14.702 0.121 -2.432 1.00 80.50 101 SER A C 1
ATOM 803 O O . SER A 1 101 ? -13.683 -0.237 -3.028 1.00 80.50 101 SER A O 1
ATOM 805 N N . PRO A 1 102 ? -15.445 1.143 -2.909 1.00 82.69 102 PRO A N 1
ATOM 806 C CA . PRO A 1 102 ? -15.099 1.801 -4.169 1.00 82.69 102 PRO A CA 1
ATOM 807 C C . PRO A 1 102 ? -13.786 2.585 -4.088 1.00 82.69 102 PRO A C 1
ATOM 809 O O . PRO A 1 102 ? -13.020 2.586 -5.050 1.00 82.69 102 PRO A O 1
ATOM 812 N N . VAL A 1 103 ? -13.483 3.207 -2.944 1.00 84.06 103 VAL A N 1
ATOM 813 C CA . VAL A 1 103 ? -12.203 3.906 -2.757 1.00 84.06 103 VAL A CA 1
ATOM 814 C C . VAL A 1 103 ? -11.056 2.902 -2.688 1.00 84.06 103 VAL A C 1
ATOM 816 O O . VAL A 1 103 ? -10.031 3.125 -3.320 1.00 84.06 103 VAL A O 1
ATOM 819 N N . ALA A 1 104 ? -11.240 1.768 -2.009 1.00 83.81 104 ALA A N 1
ATOM 820 C CA . ALA A 1 104 ? -10.276 0.672 -1.983 1.00 83.81 104 ALA A CA 1
ATOM 821 C C . ALA A 1 104 ? -9.989 0.117 -3.389 1.00 83.81 104 ALA A C 1
ATOM 823 O O . ALA A 1 104 ? -8.839 -0.113 -3.745 1.00 83.81 104 ALA A O 1
ATOM 824 N N . MET A 1 105 ? -11.013 -0.056 -4.228 1.00 87.50 105 MET A N 1
ATOM 825 C CA . MET A 1 105 ? -10.817 -0.497 -5.614 1.00 87.50 105 MET A CA 1
ATOM 826 C C . MET A 1 105 ? -10.055 0.542 -6.442 1.00 87.50 105 MET A C 1
ATOM 828 O O . MET A 1 105 ? -9.120 0.191 -7.164 1.00 87.50 105 MET A O 1
ATOM 832 N N . LEU A 1 106 ? -10.408 1.823 -6.314 1.00 88.06 106 LEU A N 1
ATOM 833 C CA . LEU A 1 106 ? -9.708 2.907 -7.006 1.00 88.06 106 LEU A CA 1
ATOM 834 C C . LEU A 1 106 ? -8.249 3.033 -6.549 1.00 88.06 106 LEU A C 1
ATOM 836 O O . LEU A 1 106 ? -7.377 3.249 -7.389 1.00 88.06 106 LEU A O 1
ATOM 840 N N . THR A 1 107 ? -7.953 2.845 -5.260 1.00 87.75 107 THR A N 1
ATOM 841 C CA . THR A 1 107 ? -6.571 2.863 -4.755 1.00 87.75 107 THR A CA 1
ATOM 842 C C . THR A 1 107 ? -5.763 1.663 -5.240 1.00 87.75 107 THR A C 1
ATOM 844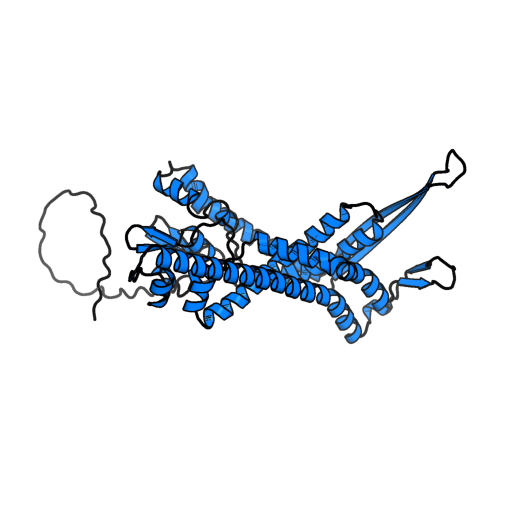 O O . THR A 1 107 ? -4.599 1.847 -5.591 1.00 87.75 107 THR A O 1
ATOM 847 N N . VAL A 1 108 ? -6.356 0.466 -5.356 1.00 88.81 108 VAL A N 1
ATOM 848 C CA . VAL A 1 108 ? -5.695 -0.688 -6.000 1.00 88.81 108 VAL A CA 1
ATOM 849 C C . VAL A 1 108 ? -5.353 -0.366 -7.453 1.00 88.81 108 VAL A C 1
ATOM 851 O O . VAL A 1 108 ? -4.210 -0.557 -7.869 1.00 88.81 108 VAL A O 1
ATOM 854 N N . VAL A 1 109 ? -6.312 0.153 -8.225 1.00 89.38 109 VAL A N 1
ATOM 855 C CA . VAL A 1 109 ? -6.095 0.506 -9.638 1.00 89.38 109 VAL A CA 1
ATOM 856 C C . VAL A 1 109 ? -5.017 1.584 -9.775 1.00 89.38 109 VAL A C 1
ATOM 858 O O . VAL A 1 109 ? -4.093 1.419 -10.572 1.00 89.38 109 VAL A O 1
ATOM 861 N N . SER A 1 110 ? -5.083 2.647 -8.970 1.00 89.19 110 SER A N 1
ATOM 862 C CA . SER A 1 110 ? -4.065 3.706 -8.928 1.00 89.19 110 SER A CA 1
ATOM 863 C C . SER A 1 110 ? -2.681 3.150 -8.590 1.00 89.19 110 SER 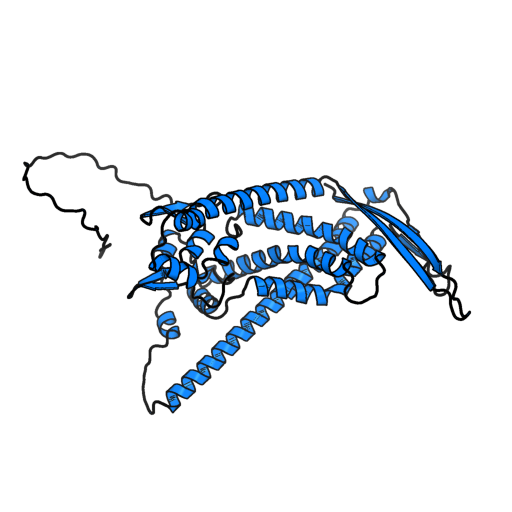A C 1
ATOM 865 O O . SER A 1 110 ? -1.711 3.463 -9.282 1.00 89.19 110 SER A O 1
ATOM 867 N N . ALA A 1 111 ? -2.570 2.271 -7.591 1.00 87.94 111 ALA A N 1
ATOM 868 C CA . ALA A 1 111 ? -1.293 1.692 -7.187 1.00 87.94 111 ALA A CA 1
ATOM 869 C C . ALA A 1 111 ? -0.706 0.756 -8.259 1.00 87.94 111 ALA A C 1
ATOM 871 O O . ALA A 1 111 ? 0.493 0.822 -8.538 1.00 87.94 111 ALA A O 1
ATOM 872 N N . LEU A 1 112 ? -1.535 -0.067 -8.912 1.00 89.12 112 LEU A N 1
ATOM 873 C CA . LEU A 1 112 ? -1.105 -0.950 -10.006 1.00 89.12 112 LEU A CA 1
ATOM 874 C C . LEU A 1 112 ? -0.665 -0.175 -11.254 1.00 89.12 112 LEU A C 1
ATOM 876 O O . LEU A 1 112 ? 0.274 -0.599 -11.933 1.00 89.12 112 LEU A O 1
ATOM 880 N N . LEU A 1 113 ? -1.323 0.946 -11.561 1.00 88.19 113 LEU A N 1
ATOM 881 C CA . LEU A 1 113 ? -0.922 1.839 -12.652 1.00 88.19 113 LEU A CA 1
ATOM 882 C C . LEU A 1 113 ? 0.333 2.638 -12.283 1.00 88.19 113 LEU A C 1
ATOM 884 O O . LEU A 1 113 ? 1.262 2.722 -13.085 1.00 88.19 113 LEU A O 1
ATOM 888 N N . SER A 1 114 ? 0.405 3.144 -11.051 1.00 86.44 114 SER A N 1
ATOM 889 C CA . SER A 1 114 ? 1.579 3.832 -10.506 1.00 86.44 114 SER A CA 1
ATOM 890 C C . SER A 1 114 ? 2.817 2.939 -10.497 1.00 86.44 114 SER A C 1
ATOM 892 O O . SER A 1 114 ? 3.917 3.449 -10.680 1.00 86.44 114 SER A O 1
ATOM 894 N N . TRP A 1 115 ? 2.673 1.617 -10.345 1.00 87.25 115 TRP A N 1
ATOM 895 C CA . TRP A 1 115 ? 3.802 0.687 -10.449 1.00 87.25 115 TRP A CA 1
ATOM 896 C C . TRP A 1 115 ? 4.528 0.786 -11.798 1.00 87.25 115 TRP A C 1
ATOM 898 O O . TRP A 1 115 ? 5.747 0.654 -11.852 1.00 87.25 115 TRP A O 1
ATOM 908 N N . MET A 1 116 ? 3.823 1.108 -12.888 1.00 85.25 116 MET A N 1
ATOM 909 C CA . MET A 1 116 ? 4.459 1.321 -14.195 1.00 85.25 116 MET A CA 1
ATOM 910 C C . MET A 1 116 ? 5.413 2.526 -14.203 1.00 85.25 116 MET A C 1
ATOM 912 O O . MET A 1 116 ? 6.343 2.554 -15.011 1.00 85.25 116 MET A O 1
ATOM 916 N N . LEU A 1 117 ? 5.240 3.492 -13.288 1.00 81.00 117 LEU A N 1
ATOM 917 C CA . LEU A 1 117 ? 6.168 4.616 -13.111 1.00 81.00 117 LEU A CA 1
ATOM 918 C C . LEU A 1 117 ? 7.508 4.191 -12.504 1.00 81.00 117 LEU A C 1
ATOM 920 O O . LEU A 1 117 ? 8.475 4.947 -12.591 1.00 81.00 117 LEU A O 1
ATOM 924 N N . LEU A 1 118 ? 7.613 2.979 -11.952 1.00 77.62 118 LEU A N 1
ATOM 925 C CA . LEU A 1 118 ? 8.890 2.436 -11.500 1.00 77.62 118 LEU A CA 1
ATOM 926 C C . LEU A 1 118 ? 9.909 2.373 -12.646 1.00 77.62 118 LEU A C 1
ATOM 928 O O . LEU A 1 118 ? 11.079 2.665 -12.423 1.00 77.62 118 LEU A O 1
ATOM 932 N N . LEU A 1 119 ? 9.473 2.070 -13.875 1.00 75.75 119 LEU A N 1
ATOM 933 C CA . LEU A 1 119 ? 10.345 1.999 -15.055 1.00 75.75 119 LEU A CA 1
ATOM 934 C C . LEU A 1 119 ? 11.129 3.311 -15.282 1.00 75.75 119 LEU A C 1
ATOM 936 O O . LEU A 1 119 ? 12.361 3.253 -15.282 1.00 75.75 119 LEU A O 1
ATOM 940 N N . PRO A 1 120 ? 10.483 4.495 -15.381 1.00 72.31 120 PRO A N 1
ATOM 941 C CA . PRO A 1 120 ? 11.183 5.777 -15.415 1.00 72.31 120 PRO A CA 1
ATOM 942 C C . PRO A 1 120 ? 12.182 5.961 -14.276 1.00 72.31 120 PRO A C 1
ATOM 944 O O . PRO A 1 120 ? 13.288 6.442 -14.504 1.00 72.31 120 PRO A O 1
ATOM 947 N N . HIS A 1 121 ? 11.812 5.586 -13.051 1.00 74.31 121 HIS A N 1
ATOM 948 C CA . HIS A 1 121 ? 12.671 5.786 -11.884 1.00 74.31 121 HIS A CA 1
ATOM 949 C C . HIS A 1 121 ? 13.901 4.876 -11.906 1.00 74.31 121 HIS A C 1
ATOM 951 O O . HIS A 1 121 ? 15.010 5.342 -11.650 1.00 74.31 121 HIS A O 1
ATOM 957 N N . THR A 1 122 ? 13.738 3.613 -12.303 1.00 72.38 122 THR A N 1
ATOM 958 C CA . THR A 1 122 ? 14.866 2.696 -12.523 1.00 72.38 122 THR A CA 1
ATOM 959 C C . THR A 1 122 ? 15.773 3.162 -13.666 1.00 72.38 122 THR A C 1
ATOM 961 O O . THR A 1 122 ? 16.985 2.984 -13.583 1.00 72.38 122 THR A O 1
ATOM 964 N N . ALA A 1 123 ? 15.224 3.843 -14.680 1.00 69.62 123 ALA A N 1
ATOM 965 C CA . ALA A 1 123 ? 16.009 4.443 -15.759 1.00 69.62 123 ALA A CA 1
ATOM 966 C C . ALA A 1 123 ? 16.862 5.619 -15.268 1.00 69.62 123 ALA A C 1
ATOM 968 O O . ALA A 1 123 ? 18.043 5.700 -15.600 1.00 69.62 123 ALA A O 1
ATOM 969 N N . VAL A 1 124 ? 16.292 6.512 -14.445 1.00 69.69 124 VAL A N 1
ATOM 970 C CA . VAL A 1 124 ? 17.066 7.580 -13.783 1.00 69.69 124 VAL A CA 1
ATOM 971 C C . VAL A 1 124 ? 18.224 6.976 -13.004 1.00 69.69 124 VAL A C 1
ATOM 973 O O . VAL A 1 124 ? 19.353 7.440 -13.116 1.00 69.69 124 VAL A O 1
ATOM 976 N N . TRP A 1 125 ? 17.943 5.915 -12.255 1.00 69.25 125 TRP A N 1
ATOM 977 C CA . TRP A 1 125 ? 18.920 5.237 -11.422 1.00 69.25 125 TRP A CA 1
ATOM 978 C C . TRP A 1 125 ? 20.084 4.642 -12.226 1.00 69.25 125 TRP A C 1
ATOM 980 O O . TRP A 1 125 ? 21.232 5.002 -11.966 1.00 69.25 125 TRP A O 1
ATOM 990 N N . GLU A 1 126 ? 19.804 3.788 -13.220 1.00 67.12 126 GLU A N 1
ATOM 991 C CA . GLU A 1 126 ? 20.828 3.108 -14.040 1.00 67.12 126 GLU A CA 1
ATOM 992 C C . GLU A 1 126 ? 21.763 4.111 -14.732 1.00 67.12 126 GLU A C 1
ATOM 994 O O . GLU A 1 126 ? 22.959 3.866 -14.883 1.00 67.12 126 GLU A O 1
ATOM 999 N N . LEU A 1 127 ? 21.232 5.265 -15.144 1.00 64.06 127 LEU A N 1
ATOM 1000 C CA . LEU A 1 127 ? 21.985 6.263 -15.898 1.00 64.06 127 LEU A CA 1
ATOM 1001 C C . LEU A 1 127 ? 22.586 7.390 -15.054 1.00 64.06 127 LEU A C 1
ATOM 1003 O O . LEU A 1 127 ? 23.460 8.095 -15.566 1.00 64.06 127 LEU A O 1
ATOM 1007 N N . SER A 1 128 ? 22.157 7.556 -13.799 1.00 60.19 128 SER A N 1
ATOM 1008 C CA . SER A 1 128 ? 22.702 8.583 -12.902 1.00 60.19 128 SER A CA 1
ATOM 1009 C C . SER A 1 128 ? 24.144 8.320 -12.467 1.00 60.19 128 SER A C 1
ATOM 1011 O O . SER A 1 128 ? 24.798 9.266 -12.055 1.00 60.19 128 SER A O 1
ATOM 1013 N N . GLY A 1 129 ? 24.671 7.097 -12.620 1.00 54.50 129 GLY A N 1
ATOM 1014 C CA . GLY A 1 129 ? 26.114 6.800 -12.573 1.00 54.50 129 GLY A CA 1
ATOM 1015 C C . GLY A 1 129 ? 26.859 7.094 -11.260 1.00 54.50 129 GLY A C 1
ATOM 1016 O O . GLY A 1 129 ? 28.033 6.749 -11.159 1.00 54.50 129 GLY A O 1
ATOM 1017 N N . ASP A 1 130 ? 26.213 7.690 -10.258 1.00 53.22 130 ASP A N 1
ATOM 1018 C CA . ASP A 1 130 ? 26.813 7.966 -8.957 1.00 53.22 130 ASP A CA 1
ATOM 1019 C C . ASP A 1 130 ? 26.834 6.686 -8.113 1.00 53.22 130 ASP A C 1
ATOM 1021 O O . ASP A 1 130 ? 25.885 6.347 -7.404 1.00 53.22 130 ASP A O 1
ATOM 1025 N N . GLU A 1 131 ? 27.949 5.958 -8.200 1.00 50.06 131 GLU A N 1
ATOM 1026 C CA . GLU A 1 131 ? 28.256 4.786 -7.367 1.00 50.06 131 GLU A CA 1
ATOM 1027 C C . GLU A 1 131 ? 28.553 5.145 -5.898 1.00 50.06 131 GLU A C 1
ATOM 1029 O O . GLU A 1 131 ? 28.777 4.261 -5.067 1.00 50.06 131 GLU A O 1
ATOM 1034 N N . THR A 1 132 ? 28.551 6.430 -5.539 1.00 46.34 132 THR A N 1
ATOM 1035 C CA . THR A 1 132 ? 28.806 6.875 -4.170 1.00 46.34 132 THR A CA 1
ATOM 1036 C C . THR A 1 132 ? 27.553 6.780 -3.295 1.00 46.34 132 THR A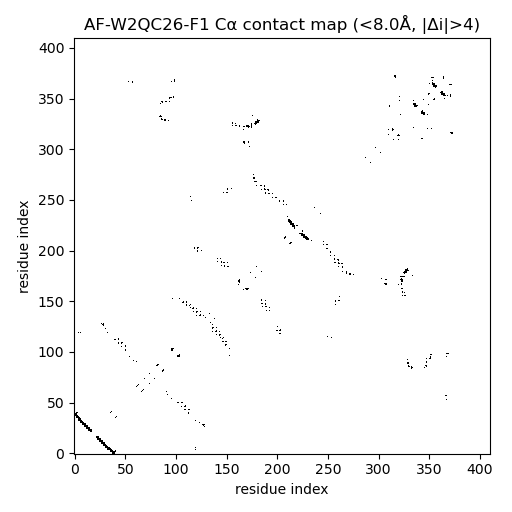 C 1
ATOM 1038 O O . THR A 1 132 ? 26.414 7.020 -3.701 1.00 46.34 132 THR A O 1
ATOM 1041 N N . SER A 1 133 ? 27.789 6.351 -2.057 1.00 45.91 133 SER A N 1
ATOM 1042 C CA . SER A 1 133 ? 26.815 6.087 -0.999 1.00 45.91 133 SER A CA 1
ATOM 1043 C C . SER A 1 133 ? 25.705 7.144 -0.910 1.00 45.91 133 SER A C 1
ATOM 1045 O O . SER A 1 133 ? 25.996 8.316 -0.694 1.00 45.91 133 SER A O 1
ATOM 1047 N N . LEU A 1 134 ? 24.444 6.694 -0.992 1.00 51.97 134 LEU A N 1
ATOM 1048 C CA . LEU A 1 134 ? 23.213 7.494 -0.857 1.00 51.97 134 LEU A CA 1
ATOM 1049 C C . LEU A 1 134 ? 22.948 8.501 -1.995 1.00 51.97 134 LEU A C 1
ATOM 1051 O O . LEU A 1 134 ? 22.533 9.629 -1.740 1.00 51.97 134 LEU A O 1
ATOM 1055 N N . SER A 1 135 ? 23.108 8.092 -3.260 1.00 59.78 135 SER A N 1
ATOM 1056 C CA . SER A 1 135 ? 22.610 8.889 -4.393 1.00 59.78 135 SER A CA 1
ATOM 1057 C C . SER A 1 135 ? 21.131 9.262 -4.203 1.00 59.78 135 SER A C 1
ATOM 1059 O O . SER A 1 135 ? 20.296 8.423 -3.855 1.00 59.78 135 SER A O 1
ATOM 1061 N N . PHE A 1 136 ? 20.792 10.527 -4.454 1.00 62.03 136 PHE A N 1
ATOM 1062 C CA . PHE A 1 136 ? 19.431 11.073 -4.400 1.00 62.03 136 PHE A CA 1
ATOM 1063 C C . PHE A 1 136 ? 18.440 10.241 -5.236 1.00 62.03 136 PHE A C 1
ATOM 1065 O O . PHE A 1 136 ? 17.289 10.040 -4.843 1.00 62.03 136 PHE A O 1
ATOM 1072 N N . ALA A 1 137 ? 18.914 9.642 -6.333 1.00 61.31 137 ALA A N 1
ATOM 1073 C CA . ALA A 1 137 ? 18.134 8.730 -7.163 1.00 61.31 137 ALA A CA 1
ATOM 1074 C C . ALA A 1 137 ? 17.626 7.495 -6.384 1.00 61.31 137 ALA A C 1
ATOM 1076 O O . ALA A 1 137 ? 16.573 6.944 -6.710 1.00 61.31 137 ALA A O 1
ATOM 1077 N N . TRP A 1 138 ? 18.328 7.078 -5.326 1.00 63.06 138 TRP A N 1
ATOM 1078 C CA . TRP A 1 138 ? 18.010 5.890 -4.523 1.00 63.06 138 TRP A CA 1
ATOM 1079 C C . TRP A 1 138 ? 16.789 6.173 -3.683 1.00 63.06 138 TRP A C 1
ATOM 1081 O O . TRP A 1 138 ? 15.818 5.420 -3.698 1.00 63.06 138 TRP A O 1
ATOM 1091 N N . ILE A 1 139 ? 16.844 7.318 -3.004 1.00 67.06 139 ILE A N 1
ATOM 1092 C CA . ILE A 1 139 ? 15.773 7.831 -2.168 1.00 67.06 139 ILE A CA 1
ATOM 1093 C C . ILE A 1 139 ? 14.538 8.027 -3.038 1.00 67.06 139 ILE A C 1
ATOM 1095 O O . ILE A 1 139 ? 13.473 7.556 -2.670 1.00 67.06 139 ILE A O 1
ATOM 1099 N N . HIS A 1 140 ? 14.676 8.613 -4.229 1.00 66.69 140 HIS A N 1
ATOM 1100 C CA . HIS A 1 140 ? 13.555 8.782 -5.153 1.00 66.69 140 HIS A CA 1
ATOM 1101 C C . HIS A 1 140 ? 12.943 7.462 -5.634 1.00 66.69 140 HIS A C 1
ATOM 1103 O O . HIS A 1 140 ? 11.718 7.339 -5.679 1.00 66.69 140 HIS A O 1
ATOM 1109 N N . THR A 1 141 ? 13.766 6.466 -5.963 1.00 66.12 141 THR A N 1
ATOM 1110 C CA . THR A 1 141 ? 13.277 5.149 -6.404 1.00 66.12 141 THR A CA 1
ATOM 1111 C C . THR A 1 141 ? 12.576 4.418 -5.258 1.00 66.12 141 THR A C 1
ATOM 1113 O O . THR A 1 141 ? 11.498 3.855 -5.445 1.00 66.12 141 THR A O 1
ATOM 1116 N N . LEU A 1 142 ? 13.132 4.497 -4.047 1.00 66.69 142 LEU A N 1
ATOM 1117 C CA . LEU A 1 142 ? 12.559 3.916 -2.834 1.00 66.69 142 LEU A CA 1
ATOM 1118 C C . LEU A 1 142 ? 11.264 4.628 -2.417 1.00 66.69 142 LEU A C 1
ATOM 1120 O O . LEU A 1 142 ? 10.296 3.967 -2.056 1.00 66.69 142 LEU A O 1
ATOM 1124 N N . LEU A 1 143 ? 11.199 5.955 -2.544 1.00 68.69 143 LEU A N 1
ATOM 1125 C CA . LEU A 1 143 ? 10.000 6.755 -2.278 1.00 68.69 143 LEU A CA 1
ATOM 1126 C C . LEU A 1 143 ? 8.897 6.498 -3.316 1.00 68.69 143 LEU A C 1
ATOM 1128 O O . LEU A 1 143 ? 7.715 6.547 -2.988 1.00 68.69 143 LEU A O 1
ATOM 1132 N N . SER A 1 144 ? 9.264 6.180 -4.560 1.00 67.12 144 SER A N 1
ATOM 1133 C CA . SER A 1 144 ? 8.303 5.739 -5.577 1.00 67.12 144 SER A CA 1
ATOM 1134 C C . SER A 1 144 ? 7.778 4.329 -5.276 1.00 67.12 144 SER A C 1
ATOM 1136 O O . SER A 1 144 ? 6.568 4.100 -5.294 1.00 67.12 144 SER A O 1
ATOM 1138 N N . GLY A 1 145 ? 8.666 3.414 -4.865 1.00 67.19 145 GLY A N 1
ATOM 1139 C CA . GLY A 1 145 ? 8.306 2.085 -4.360 1.00 67.19 145 GLY A CA 1
ATOM 1140 C C . GLY A 1 145 ? 7.480 2.119 -3.070 1.00 67.19 145 GLY A C 1
ATOM 1141 O O . GLY A 1 145 ? 6.685 1.213 -2.831 1.00 67.19 145 GLY A O 1
ATOM 1142 N N . LEU A 1 146 ? 7.583 3.194 -2.279 1.00 68.50 146 LEU A N 1
ATOM 1143 C CA . LEU A 1 146 ? 6.772 3.397 -1.082 1.00 68.50 146 LEU A CA 1
ATOM 1144 C C . LEU A 1 146 ? 5.283 3.329 -1.433 1.00 68.50 146 LEU A C 1
ATOM 1146 O O . LEU A 1 146 ? 4.550 2.709 -0.686 1.00 68.50 146 LEU A O 1
ATOM 1150 N N . ARG A 1 147 ? 4.825 3.795 -2.604 1.00 74.75 147 ARG A N 1
ATOM 1151 C CA . ARG A 1 147 ? 3.404 3.695 -3.017 1.00 74.75 147 ARG A CA 1
ATOM 1152 C C . ARG A 1 147 ? 2.813 2.275 -2.926 1.00 74.75 147 ARG A C 1
ATOM 1154 O O . ARG A 1 147 ? 1.605 2.135 -2.749 1.00 74.75 147 ARG A O 1
ATOM 1161 N N . VAL A 1 148 ? 3.646 1.230 -2.969 1.00 78.75 148 VAL A N 1
ATOM 1162 C CA . VAL A 1 148 ? 3.241 -0.175 -2.779 1.00 78.75 148 VAL A CA 1
ATOM 1163 C C . VAL A 1 148 ? 2.731 -0.465 -1.360 1.00 78.75 148 VAL A C 1
ATOM 1165 O O . VAL A 1 148 ? 1.938 -1.387 -1.180 1.00 78.75 148 VAL A O 1
ATOM 1168 N N . TRP A 1 149 ? 3.094 0.330 -0.347 1.00 86.00 149 TRP A N 1
ATOM 1169 C CA . TRP A 1 149 ? 2.620 0.133 1.030 1.00 86.00 149 TRP A CA 1
ATOM 1170 C C . TRP A 1 149 ? 1.092 0.170 1.140 1.00 86.00 149 TRP A C 1
ATOM 1172 O O . TRP A 1 149 ? 0.532 -0.529 1.981 1.00 86.00 149 TRP A O 1
ATOM 1182 N N . VAL A 1 150 ? 0.406 0.907 0.258 1.00 85.75 150 VAL A N 1
ATOM 1183 C CA . VAL A 1 150 ? -1.063 0.941 0.209 1.00 85.75 150 VAL A CA 1
ATOM 1184 C C . VAL A 1 150 ? -1.626 -0.425 -0.198 1.00 85.75 150 VAL A C 1
ATOM 1186 O O . VAL A 1 150 ? -2.583 -0.896 0.413 1.00 85.75 150 VAL A O 1
ATOM 1189 N N . LEU A 1 151 ? -0.998 -1.108 -1.164 1.00 88.69 151 LEU A N 1
ATOM 1190 C CA . LEU A 1 151 ? -1.370 -2.474 -1.558 1.00 88.69 151 LEU A CA 1
ATOM 1191 C C . LEU A 1 151 ? -1.117 -3.473 -0.426 1.00 88.69 151 LEU A C 1
ATOM 1193 O O . LEU A 1 151 ? -1.944 -4.358 -0.204 1.00 88.69 151 LEU A O 1
ATOM 1197 N N . LEU A 1 152 ? -0.017 -3.316 0.319 1.00 89.94 152 LEU A N 1
ATOM 1198 C CA . LEU A 1 152 ? 0.244 -4.126 1.511 1.00 89.94 152 LEU A CA 1
ATOM 1199 C C . LEU A 1 152 ? -0.836 -3.901 2.575 1.00 89.94 152 LEU A C 1
ATOM 1201 O O . LEU A 1 152 ? -1.379 -4.868 3.103 1.00 89.94 152 LEU A O 1
ATOM 1205 N N . LEU A 1 153 ? -1.184 -2.644 2.860 1.00 88.81 153 LEU A N 1
ATOM 1206 C CA . LEU A 1 153 ? -2.221 -2.298 3.830 1.00 88.81 153 LEU A CA 1
ATOM 1207 C C . LEU A 1 153 ? -3.576 -2.912 3.453 1.00 88.81 153 LEU A C 1
ATOM 1209 O O . LEU A 1 153 ? -4.218 -3.542 4.293 1.00 88.81 153 LEU A O 1
ATOM 1213 N N . LEU A 1 154 ? -3.982 -2.786 2.188 1.00 88.50 154 LEU A N 1
ATOM 1214 C CA . LEU A 1 154 ? -5.198 -3.410 1.661 1.00 88.50 154 LEU A CA 1
ATOM 1215 C C . LEU A 1 154 ? -5.144 -4.936 1.782 1.00 88.50 154 LEU A C 1
ATOM 1217 O O . LEU A 1 154 ? -6.104 -5.545 2.243 1.00 88.50 154 LEU A O 1
ATOM 1221 N N . SER A 1 155 ? -4.015 -5.554 1.430 1.00 90.31 155 SER A N 1
ATOM 1222 C CA . SER A 1 155 ? -3.836 -7.010 1.517 1.00 90.31 155 SER A CA 1
ATOM 1223 C C . SER A 1 155 ? -3.971 -7.507 2.955 1.00 90.31 155 SER A C 1
ATOM 1225 O O . SER A 1 155 ? -4.709 -8.457 3.211 1.00 90.31 155 SER A O 1
ATOM 1227 N N . VAL A 1 156 ? -3.325 -6.832 3.911 1.00 90.12 156 VAL A N 1
ATOM 1228 C CA . VAL A 1 156 ? -3.464 -7.127 5.345 1.00 90.12 156 VAL A CA 1
ATOM 1229 C C . VAL A 1 156 ? -4.916 -6.951 5.787 1.00 90.12 156 VAL A C 1
ATOM 1231 O O . VAL A 1 156 ? -5.434 -7.809 6.496 1.00 90.12 156 VAL A O 1
ATOM 1234 N N . HIS A 1 157 ? -5.596 -5.893 5.338 1.00 87.44 157 HIS A N 1
ATOM 1235 C CA . HIS A 1 157 ? -6.997 -5.651 5.679 1.00 87.44 157 HIS A CA 1
ATOM 1236 C C . HIS A 1 157 ? -7.931 -6.760 5.168 1.00 87.44 157 HIS A C 1
ATOM 1238 O O . HIS A 1 157 ? -8.749 -7.261 5.937 1.00 87.44 157 HIS A O 1
ATOM 1244 N N . TYR A 1 158 ? -7.788 -7.188 3.910 1.00 87.50 158 TYR A N 1
ATOM 1245 C CA . TYR A 1 158 ? -8.603 -8.259 3.326 1.00 87.50 158 TYR A CA 1
ATOM 1246 C C . TYR A 1 158 ? -8.320 -9.625 3.958 1.00 87.50 158 TYR A C 1
ATOM 1248 O O . TYR A 1 158 ? -9.258 -10.328 4.333 1.00 87.50 158 TYR A O 1
ATOM 1256 N N . LEU A 1 159 ? -7.043 -9.992 4.120 1.00 90.12 159 LEU A N 1
ATOM 1257 C CA . LEU A 1 159 ? -6.653 -11.259 4.749 1.00 90.12 159 LEU A CA 1
ATOM 1258 C C . LEU A 1 159 ? -7.137 -11.330 6.198 1.00 90.12 159 LEU A C 1
ATOM 1260 O O . LEU A 1 159 ? -7.661 -12.354 6.636 1.00 90.12 159 LEU A O 1
ATOM 1264 N N . TRP A 1 160 ? -7.009 -10.225 6.933 1.00 90.38 160 TRP A N 1
ATOM 1265 C CA . TRP A 1 160 ? -7.515 -10.139 8.294 1.00 90.38 160 TRP A CA 1
ATOM 1266 C C . TRP A 1 160 ? -9.044 -10.156 8.345 1.00 90.38 160 TRP A C 1
ATOM 1268 O O . TRP A 1 160 ? -9.619 -10.825 9.196 1.00 90.38 160 TRP A O 1
ATOM 1278 N N . GLY A 1 161 ? -9.717 -9.485 7.408 1.00 86.19 161 GLY A N 1
ATOM 1279 C CA . GLY A 1 161 ? -11.172 -9.525 7.279 1.00 86.19 161 GLY A CA 1
ATOM 1280 C C . GLY A 1 161 ? -11.707 -10.943 7.068 1.00 86.19 161 GLY A C 1
ATOM 1281 O O . GLY A 1 161 ? -12.685 -11.318 7.711 1.00 86.19 161 GLY A O 1
ATOM 1282 N N . LEU A 1 162 ? -11.031 -11.751 6.243 1.00 88.31 162 LEU A N 1
ATOM 1283 C CA . LEU A 1 162 ? -11.359 -13.168 6.063 1.00 88.31 162 LEU A CA 1
ATOM 1284 C C . LEU A 1 162 ? -11.175 -13.960 7.365 1.00 88.31 162 LEU A C 1
ATOM 1286 O O . LEU A 1 162 ? -12.015 -14.783 7.710 1.00 88.31 162 LEU A O 1
ATOM 1290 N N . PHE A 1 163 ? -10.105 -13.688 8.114 1.00 88.75 163 PHE A N 1
ATOM 1291 C CA . PHE A 1 163 ? -9.865 -14.333 9.405 1.00 88.75 163 PHE A CA 1
ATOM 1292 C C . PHE A 1 163 ? -10.938 -13.978 10.447 1.00 88.75 163 PHE A C 1
ATOM 1294 O O . PHE A 1 163 ? -11.435 -14.860 11.144 1.00 88.75 163 PHE A O 1
ATOM 1301 N N . VAL A 1 164 ? -11.344 -12.706 10.509 1.00 86.50 164 VAL A N 1
ATOM 1302 C CA . VAL A 1 164 ? -12.434 -12.236 11.379 1.00 86.50 164 VAL A CA 1
ATOM 1303 C C . VAL A 1 164 ? -13.760 -12.896 11.008 1.00 86.50 164 VAL A C 1
ATOM 1305 O O . VAL A 1 164 ? -14.511 -13.262 11.901 1.00 86.50 164 VAL A O 1
ATOM 1308 N N . PHE A 1 165 ? -14.032 -13.083 9.714 1.00 86.31 165 PHE A N 1
ATOM 1309 C CA . PHE A 1 165 ? -15.245 -13.758 9.247 1.00 86.31 165 PHE A CA 1
ATOM 1310 C C . PHE A 1 165 ? -15.318 -15.231 9.685 1.00 86.31 165 PHE A C 1
ATOM 1312 O O . PHE A 1 165 ? -16.408 -15.742 9.916 1.00 86.31 165 PHE A O 1
ATOM 1319 N N . ILE A 1 166 ? -14.173 -15.912 9.815 1.00 87.56 166 ILE A N 1
ATOM 1320 C CA . ILE A 1 166 ? -14.121 -17.314 10.258 1.00 87.56 166 ILE A CA 1
ATOM 1321 C C . ILE A 1 166 ? -14.334 -17.426 11.775 1.00 87.56 166 ILE A C 1
ATOM 1323 O O . ILE A 1 166 ? -15.101 -18.279 12.218 1.00 87.56 166 ILE A O 1
ATOM 1327 N N . ASP A 1 167 ? -13.638 -16.610 12.577 1.00 85.12 167 ASP A N 1
ATOM 1328 C CA . ASP A 1 167 ? -13.737 -16.645 14.044 1.00 85.12 167 ASP A CA 1
ATOM 1329 C C . ASP A 1 167 ? -13.473 -15.261 14.661 1.00 85.12 167 ASP A C 1
ATOM 1331 O O . ASP A 1 167 ? -12.330 -14.862 14.919 1.00 85.12 167 ASP A O 1
ATOM 1335 N N . GLU A 1 168 ? -14.554 -14.532 14.942 1.00 84.69 168 GLU A N 1
ATOM 1336 C CA . GLU A 1 168 ? -14.496 -13.190 15.531 1.00 84.69 168 GLU A CA 1
ATOM 1337 C C . GLU A 1 168 ? -13.849 -13.181 16.921 1.00 84.69 168 GLU A C 1
ATOM 1339 O O . GLU A 1 168 ? -13.078 -12.273 17.245 1.00 84.69 168 GLU A O 1
ATOM 1344 N N . GLY A 1 169 ? -14.120 -14.200 17.741 1.00 78.44 169 GLY A N 1
ATOM 1345 C CA . GLY A 1 169 ? -13.645 -14.266 19.123 1.00 78.44 169 GLY A CA 1
ATOM 1346 C C . GLY A 1 169 ? -12.133 -14.463 19.200 1.00 78.44 169 GLY A C 1
ATOM 1347 O O . GLY A 1 169 ? -11.438 -13.773 19.959 1.00 78.44 169 GLY A O 1
ATOM 1348 N N . ARG A 1 170 ? -11.586 -15.362 18.372 1.00 81.12 170 ARG A N 1
ATOM 1349 C CA . ARG A 1 170 ? -10.128 -15.543 18.257 1.00 81.12 170 ARG A CA 1
ATOM 1350 C C . ARG A 1 170 ? -9.462 -14.346 17.595 1.00 81.12 170 ARG A C 1
ATOM 1352 O O . ARG A 1 170 ? -8.385 -13.946 18.046 1.00 81.12 170 ARG A O 1
ATOM 1359 N N . ALA A 1 171 ? -10.092 -13.756 16.581 1.00 83.75 171 ALA A N 1
ATOM 1360 C CA . ALA A 1 171 ? -9.583 -12.554 15.933 1.00 83.75 171 ALA A CA 1
ATOM 1361 C C . ALA A 1 171 ? -9.477 -11.383 16.908 1.00 83.75 171 ALA A C 1
ATOM 1363 O O . ALA A 1 171 ? -8.423 -10.754 16.985 1.00 83.75 171 ALA A O 1
ATOM 1364 N N . TYR A 1 172 ? -10.490 -11.152 17.741 1.00 82.50 172 TYR A N 1
ATOM 1365 C CA . TYR A 1 172 ? -10.433 -10.140 18.793 1.00 82.50 172 TYR A CA 1
ATOM 1366 C C . TYR A 1 172 ? -9.291 -10.397 19.793 1.00 82.50 172 TYR A C 1
ATOM 1368 O O . TYR A 1 172 ? -8.519 -9.495 20.137 1.00 82.50 172 TYR A O 1
ATOM 1376 N N . MET A 1 173 ? -9.118 -11.647 20.226 1.00 77.25 173 MET A N 1
ATOM 1377 C CA . MET A 1 173 ? -8.055 -12.027 21.161 1.00 77.25 173 MET A CA 1
ATOM 1378 C C . MET A 1 173 ? -6.644 -11.828 20.583 1.00 77.25 173 MET A C 1
ATOM 1380 O O . MET A 1 173 ? -5.715 -11.487 21.319 1.00 77.25 173 MET A O 1
ATOM 1384 N N . LEU A 1 174 ? -6.477 -12.028 19.277 1.00 81.31 174 LEU A N 1
ATOM 1385 C CA . LEU A 1 174 ? -5.224 -11.766 18.573 1.00 81.31 174 LEU A CA 1
ATOM 1386 C C . LEU A 1 174 ? -5.024 -10.266 18.333 1.00 81.31 174 LEU A C 1
ATOM 1388 O O . LEU A 1 174 ? -3.987 -9.734 18.718 1.00 81.31 174 LEU A O 1
ATOM 1392 N N . ALA A 1 175 ? -6.020 -9.549 17.808 1.00 80.56 175 ALA A N 1
ATOM 1393 C CA . ALA A 1 175 ? -5.933 -8.110 17.540 1.00 80.56 175 ALA A CA 1
ATOM 1394 C C . ALA A 1 175 ? -5.638 -7.284 18.801 1.00 80.56 175 ALA A C 1
ATOM 1396 O O . ALA A 1 175 ? -4.926 -6.282 18.736 1.00 80.56 175 ALA A O 1
ATOM 1397 N N . THR A 1 176 ? -6.146 -7.698 19.965 1.00 75.06 176 THR A N 1
ATOM 1398 C CA . THR A 1 176 ? -5.853 -7.040 21.252 1.00 75.06 176 THR A CA 1
ATOM 1399 C C . THR A 1 176 ? -4.404 -7.215 21.708 1.00 75.06 176 THR A C 1
ATOM 1401 O O . THR A 1 176 ? -3.898 -6.362 22.435 1.00 75.06 176 THR A O 1
ATOM 1404 N N . ARG A 1 177 ? -3.718 -8.280 21.277 1.00 75.06 177 ARG A N 1
ATOM 1405 C CA . ARG A 1 177 ? -2.362 -8.638 21.736 1.00 75.06 177 ARG A CA 1
ATOM 1406 C C . ARG A 1 177 ? -1.272 -8.345 20.714 1.00 75.06 177 ARG A C 1
ATOM 1408 O O . ARG A 1 177 ? -0.149 -8.020 21.091 1.00 75.06 177 ARG A O 1
ATOM 1415 N N . THR A 1 178 ? -1.587 -8.481 19.434 1.00 80.38 178 THR A N 1
ATOM 1416 C CA . THR A 1 178 ? -0.649 -8.395 18.316 1.00 80.38 178 THR A CA 1
ATOM 1417 C C . THR A 1 178 ? -1.228 -7.477 17.250 1.00 80.38 178 THR A C 1
ATOM 1419 O O . THR A 1 178 ? -1.717 -7.926 16.217 1.00 80.38 178 THR A O 1
ATOM 1422 N N . PHE A 1 179 ? -1.212 -6.176 17.529 1.00 82.19 179 PHE A N 1
ATOM 1423 C CA . PHE A 1 179 ? -1.511 -5.160 16.525 1.00 82.19 179 PHE A CA 1
ATOM 1424 C C . PHE A 1 179 ? -0.256 -4.840 15.704 1.00 82.19 179 PHE A C 1
ATOM 1426 O O . PHE A 1 179 ? 0.863 -5.053 16.180 1.00 82.19 179 PHE A O 1
ATOM 1433 N N . VAL A 1 180 ? -0.442 -4.335 14.485 1.00 85.12 180 VAL A N 1
ATOM 1434 C CA . VAL A 1 180 ? 0.632 -3.862 13.593 1.00 85.12 180 VAL A CA 1
ATOM 1435 C C . VAL A 1 180 ? 0.475 -2.362 13.419 1.00 85.12 180 VAL A C 1
ATOM 1437 O O . VAL A 1 180 ? -0.639 -1.888 13.202 1.00 85.12 180 VAL A O 1
ATOM 1440 N N . SER A 1 181 ? 1.559 -1.598 13.515 1.00 83.00 181 SER A N 1
ATOM 1441 C CA . SER A 1 181 ? 1.475 -0.158 13.261 1.00 83.00 181 SER A CA 1
ATOM 1442 C C . SER A 1 181 ? 1.575 0.178 11.769 1.00 83.00 181 SER A C 1
ATOM 1444 O O . SER A 1 181 ? 2.222 -0.533 10.999 1.00 83.00 181 SER A O 1
ATOM 1446 N N . SER A 1 182 ? 0.971 1.287 11.329 1.00 81.75 182 SER A N 1
ATOM 1447 C CA . SER A 1 182 ? 1.109 1.749 9.934 1.00 81.75 182 SER A CA 1
ATOM 1448 C C . SER A 1 182 ? 2.576 2.000 9.549 1.00 81.75 182 SER A C 1
ATOM 1450 O O . SER A 1 182 ? 2.984 1.721 8.423 1.00 81.75 182 SER A O 1
ATOM 1452 N N . SER A 1 183 ? 3.395 2.483 10.489 1.00 83.25 183 SER A N 1
ATOM 1453 C CA . SER A 1 183 ? 4.834 2.681 10.281 1.00 83.25 183 SER A CA 1
ATOM 1454 C C . SER A 1 183 ? 5.600 1.363 10.156 1.00 83.25 183 SER A C 1
ATOM 1456 O O . SER A 1 183 ? 6.539 1.295 9.369 1.00 83.25 183 SER A O 1
ATOM 1458 N N . GLU A 1 184 ? 5.189 0.302 10.859 1.00 87.44 184 GLU A N 1
ATOM 1459 C CA . GLU A 1 184 ? 5.746 -1.046 10.672 1.00 87.44 184 GLU A CA 1
ATOM 1460 C C . GLU A 1 184 ? 5.449 -1.605 9.285 1.00 87.44 184 GLU A C 1
ATOM 1462 O O . GLU A 1 184 ? 6.325 -2.230 8.692 1.00 87.44 184 GLU A O 1
ATOM 1467 N N . LEU A 1 185 ? 4.254 -1.355 8.741 1.00 88.12 185 LEU A N 1
ATOM 1468 C CA . LEU A 1 185 ? 3.926 -1.754 7.369 1.00 88.12 185 LEU A CA 1
ATOM 1469 C C . LEU A 1 185 ? 4.830 -1.044 6.359 1.00 88.12 185 LEU A C 1
ATOM 1471 O O . LEU A 1 185 ? 5.392 -1.688 5.474 1.00 88.12 185 LEU A O 1
ATOM 1475 N N . VAL A 1 186 ? 5.026 0.269 6.515 1.00 87.94 186 VAL A N 1
ATOM 1476 C CA . VAL A 1 186 ? 5.955 1.032 5.666 1.00 87.94 186 VAL A CA 1
ATOM 1477 C C . VAL A 1 186 ? 7.381 0.497 5.818 1.00 87.94 186 VAL A C 1
ATOM 1479 O O . VAL A 1 186 ? 8.046 0.244 4.815 1.00 87.94 186 VAL A O 1
ATOM 1482 N N . ALA A 1 187 ? 7.840 0.253 7.048 1.00 88.31 187 ALA A N 1
ATOM 1483 C CA . ALA A 1 187 ? 9.162 -0.313 7.306 1.00 88.31 187 ALA A CA 1
ATOM 1484 C C . ALA A 1 187 ? 9.334 -1.698 6.658 1.00 88.31 187 ALA A C 1
ATOM 1486 O O . ALA A 1 187 ? 10.378 -1.959 6.064 1.00 88.31 187 ALA A O 1
ATOM 1487 N N . ALA A 1 188 ? 8.312 -2.558 6.697 1.00 90.44 188 ALA A N 1
ATOM 1488 C CA . ALA A 1 188 ? 8.337 -3.871 6.054 1.00 90.44 188 ALA A CA 1
ATOM 1489 C C . ALA A 1 188 ? 8.509 -3.766 4.530 1.00 90.44 188 ALA A C 1
ATOM 1491 O O . ALA A 1 188 ? 9.301 -4.513 3.955 1.00 90.44 188 ALA A O 1
ATOM 1492 N N . VAL A 1 189 ? 7.833 -2.813 3.877 1.00 89.00 189 VAL A N 1
ATOM 1493 C CA . VAL A 1 189 ? 8.014 -2.547 2.437 1.00 89.00 189 VAL A CA 1
ATOM 1494 C C . VAL A 1 189 ? 9.416 -2.030 2.140 1.00 89.00 189 VAL A C 1
ATOM 1496 O O . VAL A 1 189 ? 10.036 -2.479 1.180 1.00 89.00 189 VAL A O 1
ATOM 1499 N N . VAL A 1 190 ? 9.944 -1.123 2.965 1.00 87.06 190 VAL A N 1
ATOM 1500 C CA . VAL A 1 190 ? 11.300 -0.581 2.793 1.00 87.06 190 VAL A CA 1
ATOM 1501 C C . VAL A 1 190 ? 12.351 -1.685 2.920 1.00 87.06 190 VAL A C 1
ATOM 1503 O O . VAL A 1 190 ? 13.217 -1.806 2.056 1.00 87.06 190 VAL A O 1
ATOM 1506 N N . VAL A 1 191 ? 12.255 -2.530 3.950 1.00 88.88 191 VAL A N 1
ATOM 1507 C CA . VAL A 1 191 ? 13.173 -3.662 4.151 1.00 88.88 191 VAL A CA 1
ATOM 1508 C C . VAL A 1 191 ? 13.079 -4.650 2.988 1.00 88.88 191 VAL A C 1
ATOM 1510 O O . VAL A 1 191 ? 14.108 -5.033 2.430 1.00 88.88 191 VAL A O 1
ATOM 1513 N N . ALA A 1 192 ? 11.865 -5.014 2.565 1.00 89.50 192 ALA A N 1
ATOM 1514 C CA . ALA A 1 192 ? 11.663 -5.895 1.417 1.00 89.50 192 ALA A CA 1
ATOM 1515 C C . ALA A 1 192 ? 12.225 -5.286 0.118 1.00 89.50 192 ALA A C 1
ATOM 1517 O O . ALA A 1 192 ? 12.902 -5.976 -0.641 1.00 89.50 192 ALA A O 1
ATOM 1518 N N . GLY A 1 193 ? 12.029 -3.985 -0.108 1.00 84.69 193 GLY A N 1
ATOM 1519 C CA . GLY A 1 193 ? 12.559 -3.262 -1.266 1.00 84.69 193 GLY A CA 1
ATOM 1520 C C . GLY A 1 193 ? 14.087 -3.202 -1.288 1.00 84.69 193 GLY A C 1
ATOM 1521 O O . GLY A 1 193 ? 14.691 -3.351 -2.350 1.00 84.69 193 GLY A O 1
ATOM 1522 N N . CYS A 1 194 ? 14.730 -3.059 -0.126 1.00 83.31 194 CYS A N 1
ATOM 1523 C CA . CYS A 1 194 ? 16.186 -3.139 -0.004 1.00 83.31 194 CYS A CA 1
ATOM 1524 C C .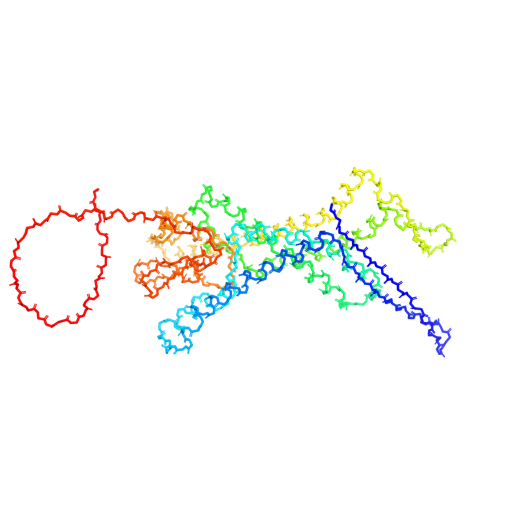 CYS A 1 194 ? 16.722 -4.530 -0.375 1.00 83.31 194 CYS A C 1
ATOM 1526 O O . CYS A 1 194 ? 17.738 -4.620 -1.064 1.00 83.31 194 CYS A O 1
ATOM 1528 N N . LEU A 1 195 ? 16.035 -5.602 0.031 1.00 87.31 195 LEU A N 1
ATOM 1529 C CA . LEU A 1 195 ? 16.421 -6.978 -0.304 1.00 87.31 195 LEU A CA 1
ATOM 1530 C C . LEU A 1 195 ? 16.193 -7.302 -1.786 1.00 87.31 195 LEU A C 1
ATOM 1532 O O . LEU A 1 195 ? 17.044 -7.927 -2.414 1.00 87.31 195 LEU A O 1
ATOM 1536 N N . LEU A 1 196 ? 15.092 -6.823 -2.373 1.00 85.62 196 LEU A N 1
ATOM 1537 C CA . LEU A 1 196 ? 14.781 -6.997 -3.797 1.00 85.62 196 LEU A CA 1
ATOM 1538 C C . LEU A 1 196 ? 15.454 -5.958 -4.703 1.00 85.62 196 LEU A C 1
ATOM 1540 O O . LEU A 1 196 ? 15.158 -5.904 -5.897 1.00 85.62 196 LEU A O 1
ATOM 1544 N N . ARG A 1 197 ? 16.373 -5.137 -4.184 1.00 81.44 197 ARG A N 1
ATOM 1545 C CA . ARG A 1 197 ? 16.992 -4.040 -4.940 1.00 81.44 197 ARG A CA 1
ATOM 1546 C C . ARG A 1 197 ? 17.568 -4.502 -6.277 1.00 81.44 197 ARG A C 1
ATOM 1548 O O . ARG A 1 197 ? 17.271 -3.895 -7.298 1.00 81.44 197 ARG A O 1
ATOM 1555 N N . SER A 1 198 ? 18.375 -5.561 -6.291 1.00 81.12 198 SER A N 1
ATOM 1556 C CA . SER A 1 198 ? 18.974 -6.081 -7.530 1.00 81.12 198 SER A CA 1
ATOM 1557 C C . SER A 1 198 ? 17.906 -6.488 -8.549 1.00 81.12 198 SER A C 1
ATOM 1559 O O . SER A 1 198 ? 18.024 -6.177 -9.734 1.00 81.12 198 SER A O 1
ATOM 1561 N N . ARG A 1 199 ? 16.822 -7.111 -8.074 1.00 83.12 199 ARG A N 1
ATOM 1562 C CA . ARG A 1 199 ? 15.697 -7.547 -8.899 1.00 83.12 199 ARG A CA 1
ATOM 1563 C C . ARG A 1 199 ? 14.926 -6.365 -9.480 1.00 83.12 199 ARG A C 1
ATOM 1565 O O . ARG A 1 199 ? 14.690 -6.345 -10.684 1.00 83.12 199 ARG A O 1
ATOM 1572 N N . LEU A 1 200 ? 14.611 -5.359 -8.665 1.00 80.19 200 LEU A N 1
ATOM 1573 C CA . LEU A 1 200 ? 13.926 -4.135 -9.100 1.00 80.19 200 LEU A CA 1
ATOM 1574 C C . LEU A 1 200 ? 14.747 -3.358 -10.135 1.00 80.19 200 LEU A C 1
ATOM 1576 O O . LEU A 1 200 ? 14.198 -2.863 -11.116 1.00 80.19 200 LEU A O 1
ATOM 1580 N N . LEU A 1 201 ? 16.068 -3.303 -9.958 1.00 77.56 201 LEU A N 1
ATOM 1581 C CA . LEU A 1 201 ? 16.970 -2.641 -10.902 1.00 77.56 201 LEU A CA 1
ATOM 1582 C C . LEU A 1 201 ? 17.123 -3.406 -12.221 1.00 77.56 201 LEU A C 1
ATOM 1584 O O . LEU A 1 201 ? 17.363 -2.793 -13.255 1.00 77.56 201 LEU A O 1
ATOM 1588 N N . SER A 1 202 ? 16.935 -4.726 -12.208 1.00 80.38 202 SER A N 1
ATOM 1589 C CA . SER A 1 202 ? 17.029 -5.551 -13.417 1.00 80.38 202 SER A CA 1
ATOM 1590 C C . SER A 1 202 ? 15.819 -5.444 -14.355 1.00 80.38 202 SER A C 1
ATOM 1592 O O . SER A 1 202 ? 15.903 -5.893 -15.495 1.00 80.38 202 SER A O 1
ATOM 1594 N N . ILE A 1 203 ? 14.706 -4.837 -13.920 1.00 83.62 203 ILE A N 1
ATOM 1595 C CA . ILE A 1 203 ? 13.455 -4.792 -14.700 1.00 83.62 203 ILE A CA 1
ATOM 1596 C C . ILE A 1 203 ? 13.665 -4.078 -16.035 1.00 83.62 203 ILE A C 1
ATOM 1598 O O . ILE A 1 203 ? 13.257 -4.575 -17.083 1.00 83.62 203 ILE A O 1
ATOM 1602 N N . LEU A 1 204 ? 14.293 -2.904 -15.997 1.00 81.06 204 LEU A N 1
ATOM 1603 C CA . LEU A 1 204 ? 14.482 -2.076 -17.177 1.00 81.06 204 LEU A CA 1
ATOM 1604 C C . LEU A 1 204 ? 15.429 -2.705 -18.215 1.00 81.06 204 LEU A C 1
ATOM 1606 O O . LEU A 1 204 ? 15.016 -2.801 -19.372 1.00 81.06 204 LEU A O 1
ATOM 1610 N N . PRO A 1 205 ? 16.651 -3.160 -17.871 1.00 78.88 205 PRO A N 1
ATOM 1611 C CA . PRO A 1 205 ? 17.519 -3.818 -18.847 1.00 78.88 205 PRO A CA 1
ATOM 1612 C C . PRO A 1 205 ? 16.879 -5.097 -19.395 1.00 78.88 205 PRO A C 1
ATOM 1614 O O . PRO A 1 205 ? 16.840 -5.280 -20.606 1.00 78.88 205 PRO A O 1
ATOM 1617 N N . MET A 1 206 ? 16.250 -5.912 -18.542 1.00 82.38 206 MET A N 1
ATOM 1618 C CA . MET A 1 206 ? 15.592 -7.144 -18.983 1.00 82.38 206 MET A CA 1
ATOM 1619 C C . MET A 1 206 ? 14.416 -6.869 -19.928 1.00 82.38 206 ME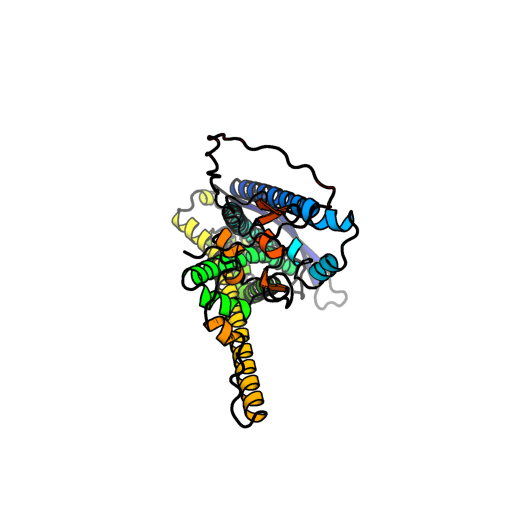T A C 1
ATOM 1621 O O . MET A 1 206 ? 14.211 -7.602 -20.894 1.00 82.38 206 MET A O 1
ATOM 1625 N N . LYS A 1 207 ? 13.667 -5.784 -19.701 1.00 83.94 207 LYS A N 1
ATOM 1626 C CA . LYS A 1 207 ? 12.633 -5.325 -20.633 1.00 83.94 207 LYS A CA 1
ATOM 1627 C C . LYS A 1 207 ? 13.238 -4.921 -21.981 1.00 83.94 207 LYS A C 1
ATOM 1629 O O . LYS A 1 207 ? 12.723 -5.348 -23.011 1.00 83.94 207 LYS A O 1
ATOM 1634 N N . HIS A 1 208 ? 14.309 -4.124 -21.983 1.00 79.75 208 HIS A N 1
ATOM 1635 C CA . HIS A 1 208 ? 14.983 -3.715 -23.220 1.00 79.75 208 HIS A CA 1
ATOM 1636 C C . HIS A 1 208 ? 15.496 -4.918 -24.021 1.00 79.75 208 HIS A C 1
ATOM 1638 O O . HIS A 1 208 ? 15.353 -4.925 -25.244 1.00 79.75 208 HIS A O 1
ATOM 1644 N N . ASP A 1 209 ? 16.021 -5.937 -23.338 1.00 79.81 209 ASP A N 1
ATOM 1645 C CA . ASP A 1 209 ? 16.501 -7.174 -23.958 1.00 79.81 209 ASP A CA 1
ATOM 1646 C C . ASP A 1 209 ? 15.343 -7.995 -24.550 1.00 79.81 209 ASP A C 1
ATOM 1648 O O . ASP A 1 209 ? 15.409 -8.438 -25.699 1.00 79.81 209 ASP A O 1
ATOM 1652 N N . MET A 1 210 ? 14.244 -8.162 -23.802 1.00 79.75 210 MET A N 1
ATOM 1653 C CA . MET A 1 210 ? 13.054 -8.896 -24.263 1.00 79.75 210 MET A CA 1
ATOM 1654 C C . MET A 1 210 ? 12.374 -8.229 -25.461 1.00 79.75 210 MET A C 1
ATOM 1656 O O . MET A 1 210 ? 11.868 -8.914 -26.351 1.00 79.75 210 MET A O 1
ATOM 1660 N N . GLU A 1 211 ? 12.356 -6.899 -25.484 1.00 77.75 211 GLU A N 1
ATOM 1661 C CA . GLU A 1 211 ? 11.776 -6.106 -26.565 1.00 77.75 211 GLU A CA 1
ATOM 1662 C C . GLU A 1 211 ? 12.778 -5.815 -27.699 1.00 77.75 211 GLU A C 1
ATOM 1664 O O . GLU A 1 211 ? 12.423 -5.148 -28.667 1.00 77.75 211 GLU A O 1
ATOM 1669 N N . ARG A 1 212 ? 14.023 -6.310 -27.597 1.00 74.94 212 ARG A N 1
ATOM 1670 C CA . ARG A 1 212 ? 15.123 -6.062 -28.550 1.00 74.94 212 ARG A CA 1
ATOM 1671 C C . ARG A 1 212 ? 15.366 -4.576 -28.848 1.00 74.94 212 ARG A C 1
ATOM 1673 O O . ARG A 1 212 ? 15.873 -4.235 -29.910 1.00 74.94 212 ARG A O 1
ATOM 1680 N N . GLN A 1 213 ? 15.055 -3.695 -27.895 1.00 74.06 213 GLN A N 1
ATOM 1681 C CA . GLN A 1 213 ? 15.296 -2.248 -28.016 1.00 74.06 213 GLN A CA 1
ATOM 1682 C C . GLN A 1 213 ? 16.783 -1.902 -28.012 1.00 74.06 213 GLN A C 1
ATOM 1684 O O . GLN A 1 213 ? 17.192 -0.849 -28.504 1.00 74.06 213 GLN A O 1
ATOM 1689 N N . ARG A 1 214 ? 17.590 -2.773 -27.406 1.00 73.06 214 ARG A N 1
ATOM 1690 C CA . ARG A 1 214 ? 19.006 -2.558 -27.149 1.00 73.06 214 ARG A CA 1
ATOM 1691 C C . ARG A 1 214 ? 19.765 -3.804 -27.580 1.00 73.06 214 ARG A C 1
ATOM 1693 O O . ARG A 1 214 ? 19.407 -4.912 -27.195 1.00 73.06 214 ARG A O 1
ATOM 1700 N N . ILE A 1 215 ? 20.802 -3.619 -28.386 1.00 73.81 215 ILE A N 1
ATOM 1701 C CA . ILE A 1 215 ? 21.734 -4.676 -28.776 1.00 73.81 215 ILE A CA 1
ATOM 1702 C C . ILE A 1 215 ? 23.052 -4.382 -28.077 1.00 73.81 215 ILE A C 1
ATOM 1704 O O . ILE A 1 215 ? 23.592 -3.278 -28.193 1.00 73.81 215 ILE A O 1
ATOM 1708 N N . VAL A 1 216 ? 23.547 -5.367 -27.334 1.00 74.06 216 VAL A N 1
ATOM 1709 C CA . VAL A 1 216 ? 24.840 -5.296 -26.657 1.00 74.06 216 VAL A CA 1
ATOM 1710 C C . VAL A 1 216 ? 25.831 -6.157 -27.430 1.00 74.06 216 VAL A C 1
ATOM 1712 O O . VAL A 1 216 ? 25.651 -7.368 -27.543 1.00 74.06 216 VAL A O 1
ATOM 1715 N N . ASP A 1 217 ? 26.869 -5.526 -27.962 1.00 75.44 217 ASP A N 1
ATOM 1716 C CA . ASP A 1 217 ? 27.986 -6.179 -28.631 1.00 75.44 217 ASP A CA 1
ATOM 1717 C C . ASP A 1 217 ? 29.218 -6.141 -27.720 1.00 75.44 217 ASP A C 1
ATOM 1719 O O . ASP A 1 217 ? 29.816 -5.092 -27.473 1.00 75.44 217 ASP A O 1
ATOM 1723 N N . ASN A 1 218 ? 29.576 -7.313 -27.200 1.00 78.31 218 ASN A N 1
ATOM 1724 C CA . ASN A 1 218 ? 30.765 -7.517 -26.373 1.00 78.31 218 ASN A CA 1
ATOM 1725 C C . ASN A 1 218 ? 31.941 -8.096 -27.178 1.00 78.31 218 ASN A C 1
ATOM 1727 O O . ASN A 1 218 ? 33.042 -8.218 -26.645 1.00 78.31 218 ASN A O 1
ATOM 1731 N N . ALA A 1 219 ? 31.710 -8.498 -28.431 1.00 79.56 219 ALA A N 1
ATOM 1732 C CA . ALA A 1 219 ? 32.706 -9.157 -29.268 1.00 79.56 219 ALA A CA 1
ATOM 1733 C C . ALA A 1 219 ? 33.548 -8.137 -30.038 1.00 79.56 219 ALA A C 1
ATOM 1735 O O . ALA A 1 219 ? 34.760 -8.312 -30.160 1.00 79.56 219 ALA A O 1
ATOM 1736 N N . ALA A 1 220 ? 32.932 -7.047 -30.507 1.00 78.94 220 ALA A N 1
ATOM 1737 C CA . ALA A 1 220 ? 33.642 -6.007 -31.250 1.00 78.94 220 ALA A CA 1
ATOM 1738 C C . ALA A 1 220 ? 34.659 -5.221 -30.401 1.00 78.94 220 ALA A C 1
ATOM 1740 O O . ALA A 1 220 ? 35.605 -4.658 -30.951 1.00 78.94 220 ALA A O 1
ATOM 1741 N N . PHE A 1 221 ? 34.502 -5.189 -29.070 1.00 75.44 221 PHE A N 1
ATOM 1742 C CA . PHE A 1 221 ? 35.368 -4.416 -28.174 1.00 75.44 221 PHE A CA 1
ATOM 1743 C C . PHE A 1 221 ? 35.798 -5.240 -26.949 1.00 75.44 221 PHE A C 1
ATOM 1745 O O . PHE A 1 221 ? 35.136 -5.205 -25.916 1.00 75.44 221 PHE A O 1
ATOM 1752 N N . PRO A 1 222 ? 36.933 -5.957 -27.000 1.00 70.25 222 PRO A N 1
ATOM 1753 C CA . PRO A 1 222 ? 37.411 -6.753 -25.872 1.00 70.25 222 PRO A CA 1
ATOM 1754 C C . PRO A 1 222 ? 37.532 -5.921 -24.583 1.00 70.25 222 PRO A C 1
ATOM 1756 O O . PRO A 1 222 ? 38.212 -4.894 -24.548 1.00 70.25 222 PRO A O 1
ATOM 1759 N N . GLY A 1 223 ? 36.853 -6.354 -23.517 1.00 72.81 223 GLY A N 1
ATOM 1760 C CA . GLY A 1 223 ? 36.822 -5.656 -22.224 1.00 72.81 223 GLY A CA 1
ATOM 1761 C C . GLY A 1 223 ? 35.873 -4.450 -22.150 1.00 72.81 223 GLY A C 1
ATOM 1762 O O . GLY A 1 223 ? 35.875 -3.746 -21.139 1.00 72.81 223 GLY A O 1
ATOM 1763 N N . ARG A 1 224 ? 35.067 -4.190 -23.188 1.00 69.75 224 ARG A N 1
ATOM 1764 C CA . ARG A 1 224 ? 34.042 -3.135 -23.212 1.00 69.75 224 ARG A CA 1
ATOM 1765 C C . ARG A 1 224 ? 32.751 -3.661 -23.844 1.00 69.75 224 ARG A C 1
ATOM 1767 O O . ARG A 1 224 ? 32.779 -4.511 -24.720 1.00 69.75 224 ARG A O 1
ATOM 1774 N N . SER A 1 225 ? 31.612 -3.134 -23.418 1.00 69.94 225 SER A N 1
ATOM 1775 C CA . SER A 1 225 ? 30.326 -3.417 -24.055 1.00 69.94 225 SER A CA 1
ATOM 1776 C C . SER A 1 225 ? 29.943 -2.251 -24.962 1.00 69.94 225 SER A C 1
ATOM 1778 O O . SER A 1 225 ? 29.775 -1.117 -24.503 1.00 69.94 225 SER A O 1
ATOM 1780 N N . ALA A 1 226 ? 29.832 -2.505 -26.266 1.00 70.81 226 ALA A N 1
ATOM 1781 C CA . ALA A 1 226 ? 29.189 -1.573 -27.177 1.00 70.81 226 ALA A CA 1
ATOM 1782 C C . ALA A 1 226 ? 27.685 -1.785 -27.118 1.00 70.81 226 ALA A C 1
ATOM 1784 O O . ALA A 1 226 ? 27.185 -2.903 -27.056 1.00 70.81 226 ALA A O 1
ATOM 1785 N N . ILE A 1 227 ? 26.956 -0.682 -27.096 1.00 70.25 227 ILE A N 1
ATOM 1786 C CA . ILE A 1 227 ? 25.521 -0.692 -26.895 1.00 70.25 227 ILE A CA 1
ATOM 1787 C C . ILE A 1 227 ? 24.911 0.138 -28.008 1.00 70.25 227 ILE A C 1
ATOM 1789 O O . ILE A 1 227 ? 25.197 1.330 -28.113 1.00 70.25 227 ILE A O 1
ATOM 1793 N N . SER A 1 228 ? 24.058 -0.489 -28.807 1.00 71.06 228 SER A N 1
ATOM 1794 C CA . SER A 1 228 ? 23.300 0.169 -29.864 1.00 71.06 228 SER A CA 1
ATOM 1795 C C . SER A 1 228 ? 21.808 0.111 -29.560 1.00 71.06 228 SER A C 1
ATOM 1797 O O . SER A 1 228 ? 21.310 -0.894 -29.049 1.00 71.06 228 SER A O 1
ATOM 1799 N N . ASN A 1 229 ? 21.091 1.185 -29.881 1.00 71.38 229 ASN A N 1
ATOM 1800 C CA . ASN A 1 229 ? 19.634 1.183 -29.854 1.00 71.38 229 ASN A CA 1
ATOM 1801 C C . ASN A 1 229 ? 19.136 0.616 -31.184 1.00 71.38 229 ASN A C 1
ATOM 1803 O O . ASN A 1 229 ? 19.408 1.184 -32.241 1.00 71.38 229 ASN A O 1
ATOM 1807 N N . ALA A 1 230 ? 18.387 -0.479 -31.129 1.00 66.12 230 ALA A N 1
ATOM 1808 C CA . ALA A 1 230 ? 17.681 -1.023 -32.276 1.00 66.12 230 ALA A CA 1
ATOM 1809 C C . ALA A 1 230 ? 16.198 -0.703 -32.090 1.00 66.12 230 ALA A C 1
ATOM 1811 O O . ALA A 1 230 ? 15.485 -1.375 -31.349 1.00 66.12 230 ALA A O 1
ATOM 1812 N N . PHE A 1 231 ? 15.733 0.380 -32.710 1.00 61.62 231 PHE A N 1
ATOM 1813 C CA . PHE A 1 231 ? 14.302 0.649 -32.756 1.00 61.62 231 PHE A CA 1
ATOM 1814 C C . PHE A 1 231 ? 13.708 -0.154 -33.909 1.00 61.62 231 PHE A C 1
ATOM 1816 O O . PHE A 1 231 ? 13.915 0.183 -35.072 1.00 61.62 231 PHE A O 1
ATOM 1823 N N . GLU A 1 232 ? 13.004 -1.239 -33.596 1.00 58.31 232 GLU A N 1
ATOM 1824 C CA . GLU A 1 232 ? 12.291 -2.007 -34.610 1.00 58.31 232 GLU A CA 1
ATOM 1825 C C . GLU A 1 232 ? 10.828 -1.547 -34.672 1.00 58.31 232 GLU A C 1
ATOM 1827 O O . GLU A 1 232 ? 10.063 -1.742 -33.726 1.00 58.31 232 GLU A O 1
ATOM 1832 N N . ASP A 1 233 ? 10.405 -0.969 -35.803 1.00 58.19 233 ASP A N 1
ATOM 1833 C CA . ASP A 1 233 ? 9.028 -0.478 -36.026 1.00 58.19 233 ASP A CA 1
ATOM 1834 C C . ASP A 1 233 ? 7.950 -1.564 -35.791 1.00 58.19 233 ASP A C 1
ATOM 1836 O O . ASP A 1 233 ? 6.780 -1.274 -35.519 1.00 58.19 233 ASP A O 1
ATOM 1840 N N . ARG A 1 234 ? 8.346 -2.845 -35.823 1.00 54.62 234 ARG A N 1
ATOM 1841 C CA . ARG A 1 234 ? 7.495 -4.020 -35.554 1.00 54.62 234 ARG A CA 1
ATOM 1842 C C . ARG A 1 234 ? 7.144 -4.224 -34.082 1.00 54.62 234 ARG A C 1
ATOM 1844 O O . ARG A 1 234 ? 6.328 -5.089 -33.775 1.00 54.62 234 ARG A O 1
ATOM 1851 N N . MET A 1 235 ? 7.675 -3.414 -33.174 1.00 57.84 235 MET A N 1
ATOM 1852 C CA . MET A 1 235 ? 7.304 -3.395 -31.753 1.00 57.84 235 MET A CA 1
ATOM 1853 C C . MET A 1 235 ? 5.800 -3.243 -31.516 1.00 57.84 235 MET A C 1
ATOM 1855 O O . MET A 1 235 ? 5.239 -3.788 -30.565 1.00 57.84 235 MET A O 1
ATOM 1859 N N . HIS A 1 236 ? 5.108 -2.556 -32.424 1.00 58.31 236 HIS A N 1
ATOM 1860 C CA . HIS A 1 236 ? 3.652 -2.424 -32.393 1.00 58.31 236 HIS A CA 1
ATOM 1861 C C . HIS A 1 236 ? 2.893 -3.692 -32.824 1.00 58.31 236 HIS A C 1
ATOM 1863 O O . HIS A 1 236 ? 1.685 -3.760 -32.602 1.00 58.31 236 HIS A O 1
ATOM 1869 N N . MET A 1 237 ? 3.588 -4.685 -33.389 1.00 60.62 237 MET A N 1
ATOM 1870 C CA . MET A 1 237 ? 3.064 -5.973 -33.859 1.00 60.62 237 MET A CA 1
ATOM 1871 C C . MET A 1 237 ? 3.603 -7.174 -33.065 1.00 60.62 237 MET A C 1
ATOM 1873 O O . MET A 1 237 ? 3.444 -8.313 -33.504 1.00 60.62 237 MET A O 1
ATOM 1877 N N . LEU A 1 238 ? 4.235 -6.949 -31.902 1.00 61.12 238 LEU A N 1
ATOM 1878 C CA . LEU A 1 238 ? 4.675 -8.041 -31.029 1.00 61.12 238 LEU A CA 1
ATOM 1879 C C . LEU A 1 238 ? 3.510 -9.017 -30.778 1.00 61.12 238 LEU A C 1
ATOM 1881 O O . LEU A 1 238 ? 2.433 -8.563 -30.375 1.00 61.12 238 LEU A O 1
ATOM 1885 N N . PRO A 1 239 ? 3.707 -10.336 -30.974 1.00 66.88 239 PRO A N 1
ATOM 1886 C CA . PRO A 1 239 ? 2.684 -11.330 -30.682 1.00 66.88 239 PRO A CA 1
ATOM 1887 C C . PRO A 1 239 ? 2.187 -11.174 -29.244 1.00 66.88 239 PRO A C 1
ATOM 1889 O O . PRO A 1 239 ? 2.987 -10.956 -28.329 1.00 66.88 239 PRO A O 1
ATOM 1892 N N . SER A 1 240 ? 0.881 -11.331 -29.025 1.00 67.69 240 SER A N 1
ATOM 1893 C CA . SER A 1 240 ? 0.232 -11.180 -27.711 1.00 67.69 240 SER A CA 1
ATOM 1894 C C . SER A 1 240 ? 0.948 -11.947 -26.590 1.00 67.69 240 SER A C 1
ATOM 1896 O O . SER A 1 240 ? 1.103 -11.434 -25.486 1.00 67.69 240 SER A O 1
ATOM 1898 N N . ARG A 1 241 ? 1.487 -13.135 -26.896 1.00 70.81 241 ARG A N 1
ATOM 1899 C CA . ARG A 1 241 ? 2.275 -13.960 -25.967 1.00 70.81 241 ARG A CA 1
ATOM 1900 C C . ARG A 1 241 ? 3.533 -13.259 -25.437 1.00 70.81 241 ARG A C 1
ATOM 1902 O O . ARG A 1 241 ? 3.847 -13.391 -24.256 1.00 70.81 241 ARG A O 1
ATOM 1909 N N . VAL A 1 242 ? 4.247 -12.515 -26.284 1.00 72.25 242 VAL A N 1
ATOM 1910 C CA . VAL A 1 242 ? 5.457 -11.779 -25.877 1.00 72.25 242 VAL A CA 1
ATOM 1911 C C . VAL A 1 242 ? 5.072 -10.583 -25.004 1.00 72.25 242 VAL A C 1
ATOM 1913 O O . VAL A 1 242 ? 5.705 -10.352 -23.979 1.00 72.25 242 VAL A O 1
ATOM 1916 N N . GLN A 1 243 ? 3.969 -9.898 -25.325 1.00 76.00 243 GLN A N 1
ATOM 1917 C CA . GLN A 1 243 ? 3.446 -8.792 -24.511 1.00 76.00 243 GLN A CA 1
ATOM 1918 C C . GLN A 1 243 ? 3.046 -9.250 -23.100 1.00 76.00 243 GLN A C 1
ATOM 1920 O O . GLN A 1 243 ? 3.406 -8.602 -22.118 1.00 76.00 243 GLN A O 1
ATOM 1925 N N . SER A 1 244 ? 2.363 -10.393 -22.974 1.00 81.50 244 SER A N 1
ATOM 1926 C CA . SER A 1 244 ? 2.027 -10.977 -21.669 1.00 81.50 244 SER A CA 1
ATOM 1927 C C . SER A 1 244 ? 3.273 -11.355 -20.866 1.00 81.50 244 SER A C 1
ATOM 1929 O O . SER A 1 244 ? 3.310 -11.131 -19.658 1.00 81.50 244 SER A O 1
ATOM 1931 N N . SER A 1 245 ? 4.312 -11.876 -21.525 1.00 84.38 245 SER A N 1
ATOM 1932 C CA . SER A 1 245 ? 5.573 -12.218 -20.862 1.00 84.38 245 SER A CA 1
ATOM 1933 C C . SER A 1 245 ? 6.312 -10.984 -20.342 1.00 84.38 245 SER A C 1
ATOM 1935 O O . SER A 1 245 ? 6.873 -11.032 -19.249 1.00 84.38 245 SER A O 1
ATOM 1937 N N . VAL A 1 246 ? 6.307 -9.881 -21.096 1.00 83.44 246 VAL A N 1
ATOM 1938 C CA . VAL A 1 246 ? 6.909 -8.610 -20.662 1.00 83.44 246 VAL A CA 1
ATOM 1939 C C . VAL A 1 246 ? 6.116 -8.005 -19.501 1.00 83.44 246 VAL A C 1
ATOM 1941 O O . VAL A 1 246 ? 6.707 -7.575 -18.514 1.00 83.44 246 VAL A O 1
ATOM 1944 N N . LEU A 1 247 ? 4.781 -8.023 -19.559 1.00 85.56 247 LEU A N 1
ATOM 1945 C CA . LEU A 1 247 ? 3.945 -7.559 -18.446 1.00 85.56 247 LEU A CA 1
ATOM 1946 C C . LEU A 1 247 ? 4.179 -8.385 -17.178 1.00 85.56 247 LEU A C 1
ATOM 1948 O O . LEU A 1 247 ? 4.336 -7.813 -16.100 1.00 85.56 247 LEU A O 1
ATOM 1952 N N . TRP A 1 248 ? 4.261 -9.712 -17.302 1.00 89.12 248 TRP A N 1
ATOM 1953 C CA . TRP A 1 248 ? 4.594 -10.579 -16.175 1.00 89.12 248 TRP A CA 1
ATOM 1954 C C . TRP A 1 248 ? 5.974 -10.254 -15.602 1.00 89.12 248 TRP A C 1
ATOM 1956 O O . TRP A 1 248 ? 6.112 -10.158 -14.389 1.00 89.12 248 TRP A O 1
ATOM 1966 N N . MET A 1 249 ? 6.974 -9.992 -16.450 1.00 88.38 249 MET A N 1
ATOM 1967 C CA . MET A 1 249 ? 8.304 -9.572 -16.000 1.00 88.38 249 MET A CA 1
ATOM 1968 C C . MET A 1 249 ? 8.268 -8.285 -15.163 1.00 88.38 249 MET A C 1
ATOM 1970 O O . MET A 1 249 ? 8.992 -8.168 -14.177 1.00 88.38 249 MET A O 1
ATOM 1974 N N . ILE A 1 250 ? 7.411 -7.327 -15.528 1.00 87.62 250 ILE A N 1
ATOM 1975 C CA . ILE A 1 250 ? 7.284 -6.047 -14.818 1.00 87.62 250 ILE A CA 1
ATOM 1976 C C . ILE A 1 250 ? 6.522 -6.211 -13.489 1.00 87.62 250 ILE A C 1
ATOM 1978 O O . ILE A 1 250 ? 6.869 -5.562 -12.501 1.00 87.62 250 ILE A O 1
ATOM 1982 N N . TYR A 1 251 ? 5.490 -7.059 -13.439 1.00 90.25 251 TYR A N 1
ATOM 1983 C CA . TYR A 1 251 ? 4.643 -7.235 -12.248 1.00 90.25 251 TYR A CA 1
ATOM 1984 C C . TYR A 1 251 ? 5.099 -8.352 -11.294 1.00 90.25 251 TYR A C 1
ATOM 1986 O O . TYR A 1 251 ? 4.780 -8.289 -10.110 1.00 90.25 251 TYR A O 1
ATOM 1994 N N . ALA A 1 252 ? 5.881 -9.335 -11.739 1.00 90.56 252 ALA A N 1
ATOM 1995 C CA . ALA A 1 252 ? 6.463 -10.362 -10.871 1.00 90.56 252 ALA A CA 1
ATOM 1996 C C . ALA A 1 252 ? 7.209 -9.782 -9.646 1.00 90.56 252 ALA A C 1
ATOM 1998 O O . ALA A 1 252 ? 6.884 -10.180 -8.527 1.00 90.56 252 ALA A O 1
ATOM 1999 N N . PRO A 1 253 ? 8.118 -8.794 -9.784 1.00 88.44 253 PRO A N 1
ATOM 2000 C CA . PRO A 1 253 ? 8.799 -8.213 -8.626 1.00 88.44 253 PRO A CA 1
ATOM 2001 C C . PRO A 1 253 ? 7.862 -7.439 -7.688 1.00 88.44 253 PRO A C 1
ATOM 2003 O O . PRO A 1 253 ? 8.157 -7.339 -6.501 1.00 88.44 253 PRO A O 1
ATOM 2006 N N . LEU A 1 254 ? 6.721 -6.922 -8.171 1.00 89.50 254 LEU A N 1
ATOM 2007 C CA . LEU A 1 254 ? 5.694 -6.336 -7.298 1.00 89.50 254 LEU A CA 1
ATOM 2008 C C . LEU A 1 254 ? 5.087 -7.406 -6.391 1.00 89.50 254 LEU A C 1
ATOM 2010 O O . LEU A 1 254 ? 4.924 -7.192 -5.192 1.00 89.50 254 LEU A O 1
ATOM 2014 N N . ILE A 1 255 ? 4.747 -8.554 -6.975 1.00 90.94 255 ILE A N 1
ATOM 2015 C CA . ILE A 1 255 ? 4.150 -9.681 -6.260 1.00 90.94 255 ILE A CA 1
ATOM 2016 C C . ILE A 1 255 ? 5.147 -10.231 -5.234 1.00 90.94 255 ILE A C 1
ATOM 2018 O O . ILE A 1 255 ? 4.787 -10.414 -4.073 1.00 90.94 255 ILE A O 1
ATOM 2022 N N . GLU A 1 256 ? 6.409 -10.424 -5.623 1.00 91.31 256 GLU A N 1
ATOM 2023 C CA . GLU A 1 256 ? 7.477 -10.847 -4.708 1.00 91.31 256 GLU A CA 1
ATOM 2024 C C . GLU A 1 256 ? 7.675 -9.843 -3.558 1.00 91.31 256 GLU A C 1
ATOM 2026 O O . GLU A 1 256 ? 7.771 -10.246 -2.398 1.00 91.31 256 GLU A O 1
ATOM 2031 N N . LEU A 1 257 ? 7.663 -8.536 -3.850 1.00 90.00 257 LEU A N 1
ATOM 2032 C CA . LEU A 1 257 ? 7.758 -7.473 -2.844 1.00 90.00 257 LEU A CA 1
ATOM 2033 C C . LEU A 1 257 ? 6.579 -7.514 -1.855 1.00 90.00 257 LEU A C 1
ATOM 2035 O O . LEU A 1 257 ? 6.777 -7.380 -0.643 1.00 90.00 257 LEU A O 1
ATOM 2039 N N . LEU A 1 258 ? 5.356 -7.725 -2.348 1.00 91.56 258 LEU A N 1
ATOM 2040 C CA . LEU A 1 258 ? 4.159 -7.865 -1.514 1.00 91.56 258 LEU A CA 1
ATOM 2041 C C . LEU A 1 258 ? 4.220 -9.120 -0.637 1.00 91.56 258 LEU A C 1
ATOM 2043 O O . LEU A 1 258 ? 3.958 -9.034 0.561 1.00 91.56 258 LEU A O 1
ATOM 2047 N N . PHE A 1 259 ? 4.624 -10.268 -1.182 1.00 93.25 259 PHE A N 1
ATOM 2048 C CA . PHE A 1 259 ? 4.765 -11.493 -0.393 1.00 93.25 259 PHE A CA 1
ATOM 2049 C C . PHE A 1 259 ? 5.860 -11.384 0.665 1.00 93.25 259 PHE A C 1
ATOM 2051 O O . PHE A 1 259 ? 5.639 -11.778 1.810 1.00 93.25 259 PHE A O 1
ATOM 2058 N N . LEU A 1 260 ? 7.019 -10.818 0.323 1.00 93.19 260 LEU A N 1
ATOM 2059 C CA . LEU A 1 260 ? 8.112 -10.664 1.278 1.00 93.19 260 LEU A CA 1
ATOM 2060 C C . LEU A 1 260 ? 7.755 -9.664 2.388 1.00 93.19 260 LEU A C 1
ATOM 2062 O O . LEU A 1 260 ? 8.066 -9.892 3.556 1.00 93.19 260 LEU A O 1
ATOM 2066 N N . SER A 1 261 ? 7.060 -8.576 2.053 1.00 92.12 261 SER A N 1
ATOM 2067 C CA . SER A 1 261 ? 6.584 -7.623 3.061 1.00 92.12 261 SER A CA 1
ATOM 2068 C C . SER A 1 261 ? 5.495 -8.220 3.959 1.00 92.12 261 SER A C 1
ATOM 2070 O O . SER A 1 261 ? 5.579 -8.062 5.178 1.00 92.12 261 SER A O 1
ATOM 2072 N N . LEU A 1 262 ? 4.545 -8.991 3.414 1.00 93.06 262 LEU A N 1
ATOM 2073 C CA . LEU A 1 262 ? 3.599 -9.780 4.213 1.00 93.06 262 LEU A CA 1
ATOM 2074 C C . LEU A 1 262 ? 4.330 -10.762 5.135 1.00 93.06 262 LEU A C 1
ATOM 2076 O O . LEU A 1 262 ? 3.999 -10.853 6.315 1.00 93.06 262 LEU A O 1
ATOM 2080 N N . PHE A 1 263 ? 5.361 -11.444 4.636 1.00 94.25 263 PHE A N 1
ATOM 2081 C CA . PHE A 1 263 ? 6.175 -12.355 5.434 1.00 94.25 263 PHE A CA 1
ATOM 2082 C C . PHE A 1 263 ? 6.824 -11.641 6.630 1.00 94.25 263 PHE A C 1
ATOM 2084 O O . PHE A 1 263 ? 6.685 -12.102 7.765 1.00 94.25 263 PHE A O 1
ATOM 2091 N N . PHE A 1 264 ? 7.424 -10.462 6.437 1.00 92.69 264 PHE A N 1
ATOM 2092 C CA . PHE A 1 264 ? 7.959 -9.666 7.550 1.00 92.69 264 PHE A CA 1
ATOM 2093 C C . PHE A 1 264 ? 6.892 -9.251 8.565 1.00 92.69 264 PHE A C 1
ATOM 2095 O O . PHE A 1 264 ? 7.133 -9.330 9.772 1.00 92.69 264 PHE A O 1
ATOM 2102 N N . VAL A 1 265 ? 5.702 -8.864 8.101 1.00 91.31 265 VAL A N 1
ATOM 2103 C CA . VAL A 1 265 ? 4.574 -8.537 8.985 1.00 91.31 265 VAL A CA 1
ATOM 2104 C C . VAL A 1 265 ? 4.150 -9.762 9.799 1.00 91.31 265 VAL A C 1
ATOM 2106 O O . VAL A 1 265 ? 3.965 -9.655 11.012 1.00 91.31 265 VAL A O 1
ATOM 2109 N N . THR A 1 266 ? 4.066 -10.943 9.178 1.00 90.81 266 THR A N 1
ATOM 2110 C CA . THR A 1 266 ? 3.716 -12.190 9.883 1.00 90.81 266 THR A CA 1
ATOM 2111 C C . THR A 1 266 ? 4.767 -12.598 10.913 1.00 90.81 266 THR A C 1
ATOM 2113 O O . THR A 1 266 ? 4.398 -12.979 12.023 1.00 90.81 266 THR A O 1
ATOM 2116 N N . ILE A 1 267 ? 6.063 -12.447 10.612 1.00 92.12 267 ILE A N 1
ATOM 2117 C CA . ILE A 1 267 ? 7.142 -12.675 11.585 1.00 92.12 267 ILE A CA 1
ATOM 2118 C C . ILE A 1 267 ? 7.023 -11.692 12.748 1.00 92.12 267 ILE A C 1
ATOM 2120 O O . ILE A 1 267 ? 7.110 -12.103 13.904 1.00 92.12 267 ILE A O 1
ATOM 2124 N N . GLY A 1 268 ? 6.800 -10.406 12.463 1.00 89.75 268 GLY A N 1
ATOM 2125 C CA . GLY A 1 268 ? 6.623 -9.383 13.494 1.00 89.75 268 GLY A CA 1
ATOM 2126 C C . GLY A 1 268 ? 5.452 -9.699 14.427 1.00 89.75 268 GLY A C 1
ATOM 2127 O O . GLY A 1 268 ? 5.586 -9.615 15.651 1.00 89.75 268 GLY A O 1
ATOM 2128 N N . LEU A 1 269 ? 4.327 -10.142 13.862 1.00 88.75 269 LEU A N 1
ATOM 2129 C CA . LEU A 1 269 ? 3.155 -10.598 14.610 1.00 88.75 269 LEU A CA 1
ATOM 2130 C C . LEU A 1 269 ? 3.449 -11.846 15.453 1.00 88.75 269 LEU A C 1
ATOM 2132 O O . LEU A 1 269 ? 3.140 -11.861 16.646 1.00 88.75 269 LEU A O 1
ATOM 2136 N N . ALA A 1 270 ? 4.085 -12.866 14.872 1.00 89.62 270 ALA A N 1
ATOM 2137 C CA . ALA A 1 270 ? 4.434 -14.104 15.568 1.00 89.62 270 ALA A CA 1
ATOM 2138 C C . ALA A 1 270 ? 5.426 -13.857 16.715 1.00 89.62 270 ALA A C 1
ATOM 2140 O O . ALA A 1 270 ? 5.233 -14.350 17.827 1.00 89.62 270 ALA A O 1
ATOM 2141 N N . ALA A 1 271 ? 6.450 -13.031 16.491 1.00 89.31 271 ALA A N 1
ATOM 2142 C CA . ALA A 1 271 ? 7.413 -12.651 17.518 1.00 89.31 271 ALA A CA 1
ATOM 2143 C C . ALA A 1 271 ? 6.734 -11.918 18.686 1.00 89.31 271 ALA A C 1
ATOM 2145 O O . ALA A 1 271 ? 7.011 -12.216 19.850 1.00 89.31 271 ALA A O 1
ATOM 2146 N N . ARG A 1 272 ? 5.794 -11.005 18.398 1.00 87.50 272 ARG A N 1
ATOM 2147 C CA . ARG A 1 272 ? 4.990 -10.329 19.433 1.00 87.50 272 ARG A CA 1
ATOM 2148 C C . ARG A 1 272 ? 4.112 -11.301 20.202 1.00 87.50 272 ARG A C 1
ATOM 2150 O O . ARG A 1 272 ? 4.053 -11.210 21.428 1.00 87.50 272 ARG A O 1
ATOM 2157 N N . TYR A 1 273 ? 3.469 -12.231 19.504 1.00 86.69 273 TYR A N 1
ATOM 2158 C CA . TYR A 1 273 ? 2.650 -13.264 20.126 1.00 86.69 273 TYR A CA 1
ATOM 2159 C C . TYR A 1 273 ? 3.469 -14.093 21.122 1.00 86.69 273 TYR A C 1
ATOM 2161 O O . TYR A 1 273 ? 3.106 -14.186 22.296 1.00 86.69 273 TYR A O 1
ATOM 2169 N N . LEU A 1 274 ? 4.620 -14.612 20.684 1.00 88.94 274 LEU A N 1
ATOM 2170 C CA . LEU A 1 274 ? 5.519 -15.419 21.510 1.00 88.94 274 LEU A CA 1
ATOM 2171 C C . LEU A 1 274 ? 6.075 -14.627 22.697 1.00 88.94 274 LEU A C 1
ATOM 2173 O O . LEU A 1 274 ? 6.123 -15.137 23.816 1.00 88.94 274 LEU A O 1
ATOM 2177 N N . LEU A 1 275 ? 6.449 -13.362 22.491 1.00 87.25 275 LEU A N 1
ATOM 2178 C CA . LEU A 1 275 ? 6.948 -12.495 23.557 1.00 87.25 275 LEU A CA 1
ATOM 2179 C C . LEU A 1 275 ? 5.866 -12.196 24.602 1.00 87.25 275 LEU A C 1
ATOM 2181 O O . LEU A 1 275 ? 6.144 -12.200 25.805 1.00 87.25 275 LEU A O 1
ATOM 2185 N N . HIS A 1 276 ? 4.626 -11.978 24.166 1.00 83.56 276 HIS A N 1
ATOM 2186 C CA . HIS A 1 276 ? 3.491 -11.810 25.066 1.00 83.56 276 HIS A CA 1
ATOM 2187 C C . HIS A 1 276 ? 3.197 -13.105 25.837 1.00 83.56 276 HIS A C 1
ATOM 2189 O O . HIS A 1 276 ? 2.948 -13.072 27.044 1.00 83.56 276 HIS A O 1
ATOM 2195 N N . GLU A 1 277 ? 3.247 -14.259 25.173 1.00 85.19 277 GLU A N 1
ATOM 2196 C CA . GLU A 1 277 ? 3.041 -15.553 25.817 1.00 85.19 277 GLU A CA 1
ATOM 2197 C C . GLU A 1 277 ? 4.140 -15.867 26.842 1.00 85.19 277 GLU A C 1
ATOM 2199 O O . GLU A 1 277 ? 3.836 -16.270 27.966 1.00 85.19 277 GLU A O 1
ATOM 2204 N N . TYR A 1 278 ? 5.400 -15.595 26.506 1.00 86.94 278 TYR A N 1
ATOM 2205 C CA . TYR A 1 278 ? 6.533 -15.733 27.417 1.00 86.94 278 TYR A CA 1
ATOM 2206 C C . TYR A 1 278 ? 6.380 -14.838 28.655 1.00 86.94 278 TYR A C 1
ATOM 2208 O O . TYR A 1 278 ? 6.483 -15.320 29.787 1.00 86.94 278 TYR A O 1
ATOM 2216 N N . ARG A 1 279 ? 6.041 -13.552 28.467 1.00 85.44 279 ARG A N 1
ATOM 2217 C CA . ARG A 1 279 ? 5.763 -12.624 29.580 1.00 85.44 279 ARG A CA 1
ATOM 2218 C C . ARG A 1 279 ? 4.604 -13.109 30.450 1.00 85.44 279 ARG A C 1
ATOM 2220 O O . ARG A 1 279 ? 4.705 -13.055 31.672 1.00 85.44 279 ARG A O 1
ATOM 2227 N N . ARG A 1 280 ? 3.536 -13.639 29.845 1.00 80.06 280 ARG A N 1
ATOM 2228 C CA . ARG A 1 280 ? 2.392 -14.215 30.570 1.00 80.06 280 ARG A CA 1
ATOM 2229 C C . ARG A 1 280 ? 2.801 -15.427 31.404 1.00 80.06 280 ARG A C 1
ATOM 2231 O O . ARG A 1 280 ? 2.386 -15.523 32.555 1.00 80.06 280 ARG A O 1
ATOM 2238 N N . ARG A 1 281 ? 3.587 -16.351 30.843 1.00 84.06 281 ARG A N 1
ATOM 2239 C CA . ARG A 1 281 ? 4.078 -17.538 31.564 1.00 84.06 281 ARG A CA 1
ATOM 2240 C C . ARG A 1 281 ? 4.936 -17.129 32.763 1.00 84.06 281 ARG A C 1
ATOM 2242 O O . ARG A 1 281 ? 4.695 -17.622 33.859 1.00 84.06 281 ARG A O 1
ATOM 2249 N N . ARG A 1 282 ? 5.838 -16.159 32.584 1.00 83.44 282 ARG A N 1
ATOM 2250 C CA . ARG A 1 282 ? 6.682 -15.628 33.664 1.00 83.44 282 ARG A CA 1
ATOM 2251 C C . ARG A 1 282 ? 5.878 -14.906 34.748 1.00 83.44 282 ARG A C 1
ATOM 2253 O O . ARG A 1 282 ? 6.143 -15.109 35.925 1.00 83.44 282 ARG A O 1
ATOM 2260 N N . ALA A 1 283 ? 4.875 -14.113 34.368 1.00 79.19 283 ALA A N 1
ATOM 2261 C CA . ALA A 1 283 ? 3.981 -13.455 35.321 1.00 79.19 283 ALA A CA 1
ATOM 2262 C C . ALA A 1 283 ? 3.172 -14.474 36.137 1.00 79.19 283 ALA A C 1
ATOM 2264 O O . ALA A 1 283 ? 3.089 -14.349 37.351 1.00 79.19 283 ALA A O 1
ATOM 2265 N N . LYS A 1 284 ? 2.642 -15.523 35.493 1.00 79.25 284 LYS A N 1
ATOM 2266 C CA . LYS A 1 284 ? 1.963 -16.621 36.196 1.00 79.25 284 LYS A CA 1
ATOM 2267 C C . LYS A 1 284 ? 2.894 -17.327 37.178 1.00 79.25 284 LYS A C 1
ATOM 2269 O O . LYS A 1 284 ? 2.502 -17.511 38.316 1.00 79.25 284 LYS A O 1
ATOM 2274 N N . GLN A 1 285 ? 4.114 -17.661 36.755 1.00 77.00 285 GLN A N 1
ATOM 2275 C CA . GLN A 1 285 ? 5.118 -18.299 37.614 1.00 77.00 285 GLN A CA 1
ATOM 2276 C C . GLN A 1 285 ? 5.513 -17.421 38.811 1.00 77.00 285 GLN A C 1
ATOM 2278 O O . GLN A 1 285 ? 5.667 -17.935 39.913 1.00 77.00 285 GLN A O 1
ATOM 2283 N N . ALA A 1 286 ? 5.637 -16.104 38.614 1.00 72.56 286 ALA A N 1
ATOM 2284 C CA . ALA A 1 286 ? 5.930 -15.156 39.687 1.00 72.56 286 ALA A CA 1
ATOM 2285 C C . ALA A 1 286 ? 4.769 -15.025 40.686 1.00 72.56 286 ALA A C 1
ATOM 2287 O O . ALA A 1 286 ? 5.008 -15.016 41.887 1.00 72.56 286 ALA A O 1
ATOM 2288 N N . VAL A 1 287 ? 3.520 -14.985 40.206 1.00 70.06 287 VAL A N 1
ATOM 2289 C CA . VAL A 1 287 ? 2.328 -14.957 41.072 1.00 70.06 287 VAL A CA 1
ATOM 2290 C C . VAL A 1 287 ? 2.188 -16.267 41.847 1.00 70.06 287 VAL A C 1
ATOM 2292 O O . VAL A 1 287 ? 1.977 -16.231 43.048 1.00 70.06 287 VAL A O 1
ATOM 2295 N N . THR A 1 288 ? 2.399 -17.425 41.213 1.00 66.44 288 THR A N 1
ATOM 2296 C CA . THR A 1 288 ? 2.357 -18.726 41.909 1.00 66.44 288 THR A CA 1
ATOM 2297 C C . THR A 1 288 ? 3.516 -18.943 42.884 1.00 66.44 288 THR A C 1
ATOM 2299 O O . THR A 1 288 ? 3.408 -19.788 43.763 1.00 66.44 288 THR A O 1
ATOM 2302 N N . ALA A 1 289 ? 4.637 -18.235 42.712 1.00 65.00 289 ALA A N 1
ATOM 2303 C CA . ALA A 1 289 ? 5.768 -18.275 43.640 1.00 65.00 289 ALA A CA 1
ATOM 2304 C C . ALA A 1 289 ? 5.609 -17.284 44.808 1.00 65.00 289 ALA A C 1
ATOM 2306 O O . ALA A 1 289 ? 6.199 -17.499 45.862 1.00 65.00 289 ALA A O 1
ATOM 2307 N N . ALA A 1 290 ? 4.835 -16.209 44.618 1.00 63.38 290 ALA A N 1
ATOM 2308 C CA . ALA A 1 290 ? 4.523 -15.222 45.650 1.00 63.38 290 ALA A CA 1
ATOM 2309 C C . ALA A 1 290 ? 3.316 -15.637 46.512 1.00 63.38 290 ALA A C 1
ATOM 2311 O O . ALA A 1 290 ? 3.361 -15.471 47.726 1.00 63.38 290 ALA A O 1
ATOM 2312 N N . ASP A 1 291 ? 2.286 -16.230 45.903 1.00 53.75 291 ASP A N 1
ATOM 2313 C CA . ASP A 1 291 ? 1.122 -16.784 46.595 1.00 53.75 291 ASP A CA 1
ATOM 2314 C C . ASP A 1 291 ? 1.273 -18.303 46.717 1.00 53.75 291 ASP A C 1
ATOM 2316 O O . ASP A 1 291 ? 0.935 -19.071 45.810 1.00 53.75 291 ASP A O 1
ATOM 2320 N N . GLY A 1 292 ? 1.788 -18.749 47.863 1.00 52.09 292 GLY A N 1
ATOM 2321 C CA . GLY A 1 292 ? 1.717 -20.144 48.280 1.00 52.09 292 GLY A CA 1
ATOM 2322 C C . GLY A 1 292 ? 0.261 -20.578 48.461 1.00 52.09 292 GLY A C 1
ATOM 2323 O O . GLY A 1 292 ? -0.262 -20.545 49.567 1.00 52.09 292 GLY A O 1
ATOM 2324 N N . GLY A 1 293 ? -0.380 -21.004 47.373 1.00 49.72 293 GLY A N 1
ATOM 2325 C CA . GLY A 1 293 ? -1.712 -21.604 47.381 1.00 49.72 293 GLY A CA 1
ATOM 2326 C C . GLY A 1 293 ? -2.844 -20.660 46.967 1.00 49.72 293 GLY A C 1
ATOM 2327 O O . GLY A 1 293 ? -3.182 -19.711 47.657 1.00 49.72 293 GLY A O 1
ATOM 2328 N N . SER A 1 294 ? -3.492 -21.026 45.857 1.00 50.00 294 SER A N 1
ATOM 2329 C CA . SER A 1 294 ? -4.858 -20.651 45.472 1.00 50.00 294 SER A CA 1
ATOM 2330 C C . SER A 1 294 ? -5.218 -19.158 45.495 1.00 50.00 294 SER A C 1
ATOM 2332 O O . SER A 1 294 ? -5.940 -18.691 46.373 1.00 50.00 294 SER A O 1
ATOM 2334 N N . VAL A 1 295 ? -4.920 -18.465 44.395 1.00 42.78 295 VAL A N 1
ATOM 2335 C CA . VAL A 1 295 ? -5.762 -17.349 43.947 1.00 42.78 295 VAL A CA 1
ATOM 2336 C C . VAL A 1 295 ? -6.190 -17.621 42.511 1.00 42.78 295 VAL A C 1
ATOM 2338 O O . VAL A 1 295 ? -5.430 -17.458 41.555 1.00 42.78 295 VAL A O 1
ATOM 2341 N N . ALA A 1 296 ? -7.447 -18.046 42.365 1.00 42.84 296 ALA A N 1
ATOM 2342 C CA . ALA A 1 296 ? -8.211 -17.973 41.126 1.00 42.84 296 ALA A CA 1
ATOM 2343 C C . ALA A 1 296 ? -8.448 -16.492 40.771 1.00 42.84 296 ALA A C 1
ATOM 2345 O O . ALA A 1 296 ? -9.556 -15.971 40.833 1.00 42.84 296 ALA A O 1
ATOM 2346 N N . GLY A 1 297 ? -7.367 -15.782 40.456 1.00 36.34 297 GLY A N 1
ATOM 2347 C CA . GLY A 1 297 ? -7.400 -14.409 39.987 1.00 36.34 297 GLY A CA 1
ATOM 2348 C C . GLY A 1 297 ? -7.784 -14.428 38.520 1.00 36.34 297 GLY A C 1
ATOM 2349 O O . GLY A 1 297 ? -6.986 -14.840 37.675 1.00 36.34 297 GLY A O 1
ATOM 2350 N N . PHE A 1 298 ? -9.019 -14.023 38.230 1.00 38.97 298 PHE A N 1
ATOM 2351 C CA . PHE A 1 298 ? -9.569 -13.864 36.889 1.00 38.97 298 PHE A CA 1
ATOM 2352 C C . PHE A 1 298 ? -8.575 -13.138 35.975 1.00 38.97 298 PHE A C 1
ATOM 2354 O O . PHE A 1 298 ? -8.445 -11.915 35.976 1.00 38.97 298 PHE A O 1
ATOM 2361 N N . SER A 1 299 ? -7.858 -13.911 35.161 1.00 43.09 299 SER A N 1
ATOM 2362 C CA . SER A 1 299 ? -7.062 -13.367 34.074 1.00 43.09 299 SER A CA 1
ATOM 2363 C C . SER A 1 299 ? -8.040 -12.688 33.118 1.00 43.09 299 SER A C 1
ATOM 2365 O O . SER A 1 299 ? -8.986 -13.324 32.662 1.00 43.09 299 SER A O 1
ATOM 2367 N N . SER A 1 300 ? -7.815 -11.428 32.758 1.00 47.19 300 SER A N 1
ATOM 2368 C CA . SER A 1 300 ? -8.576 -10.721 31.712 1.00 47.19 300 SER A CA 1
ATOM 2369 C C . SER A 1 300 ? -8.666 -11.512 30.393 1.00 47.19 300 SER A C 1
ATOM 2371 O O . SER A 1 300 ? -9.617 -11.373 29.634 1.00 47.19 300 SER A O 1
ATOM 2373 N N . ALA A 1 301 ? -7.723 -12.430 30.153 1.00 43.38 301 ALA A N 1
ATOM 2374 C CA . ALA A 1 301 ? -7.748 -13.390 29.051 1.00 43.38 301 ALA A CA 1
ATOM 2375 C C . ALA A 1 301 ? -8.749 -14.555 29.220 1.00 43.38 301 ALA A C 1
ATOM 2377 O O . ALA A 1 301 ? -9.129 -15.156 28.224 1.00 43.38 301 ALA A O 1
ATOM 2378 N N . GLN A 1 302 ? -9.132 -14.899 30.451 1.00 39.56 302 GLN A N 1
ATOM 2379 C CA . GLN A 1 302 ? -10.129 -15.919 30.798 1.00 39.56 302 GLN A CA 1
ATOM 2380 C C . GLN A 1 302 ? -11.535 -15.304 30.909 1.00 39.56 302 GLN A C 1
ATOM 2382 O O . GLN A 1 302 ? -12.495 -15.936 30.489 1.00 39.56 302 GLN A O 1
ATOM 2387 N N . ALA A 1 303 ? -11.644 -14.033 31.319 1.00 46.34 303 ALA A N 1
ATOM 2388 C CA . ALA A 1 303 ? -12.856 -13.228 31.122 1.00 46.34 303 ALA A CA 1
ATOM 2389 C C . ALA A 1 303 ? -13.160 -13.008 29.624 1.00 46.34 303 ALA A C 1
ATOM 2391 O O . ALA A 1 303 ? -14.305 -13.110 29.206 1.00 46.34 303 ALA A O 1
ATOM 2392 N N . ALA A 1 304 ? -12.127 -12.839 28.786 1.00 47.81 304 ALA A N 1
ATOM 2393 C CA . ALA A 1 304 ? -12.274 -12.831 27.325 1.00 47.81 304 ALA A CA 1
ATOM 2394 C C . ALA A 1 304 ? -12.649 -14.206 26.725 1.00 47.81 304 ALA A C 1
ATOM 2396 O O . ALA A 1 304 ? -13.172 -14.260 25.617 1.00 47.81 304 ALA A O 1
ATOM 2397 N N . MET A 1 305 ? -12.400 -15.314 27.440 1.00 43.12 305 MET A N 1
ATOM 2398 C CA . MET A 1 305 ? -12.884 -16.651 27.059 1.00 43.12 305 MET A CA 1
ATOM 2399 C C . MET A 1 305 ? -14.330 -16.916 27.500 1.00 43.12 305 MET A C 1
ATOM 2401 O O . MET A 1 305 ? -14.939 -17.847 26.986 1.00 43.12 305 MET A O 1
ATOM 2405 N N . ALA A 1 306 ? -14.901 -16.099 28.392 1.00 48.34 306 ALA A N 1
ATOM 2406 C CA . ALA A 1 306 ? -16.278 -16.247 28.871 1.00 48.34 306 ALA A CA 1
ATOM 2407 C C . ALA A 1 306 ? -17.340 -15.648 27.919 1.00 48.34 306 ALA A C 1
ATOM 2409 O O . ALA A 1 306 ? -18.524 -15.663 28.237 1.00 48.34 306 ALA A O 1
ATOM 2410 N N . GLY A 1 307 ? -16.928 -15.168 26.740 1.00 56.44 307 GLY A N 1
ATOM 2411 C CA . GLY A 1 307 ? -17.814 -14.734 25.660 1.00 56.44 307 GLY A CA 1
ATOM 2412 C C . GLY A 1 307 ? -17.393 -13.376 25.116 1.00 56.44 307 GLY A C 1
ATOM 2413 O O . GLY A 1 307 ? -17.685 -12.345 25.715 1.00 56.44 307 GLY A O 1
ATOM 2414 N N . TYR A 1 308 ? -16.710 -13.359 23.967 1.00 66.94 308 TYR A N 1
ATOM 2415 C CA . TYR A 1 308 ? -16.620 -12.140 23.166 1.00 66.94 308 TYR A CA 1
ATOM 2416 C C . TYR A 1 308 ? -18.049 -11.698 22.840 1.00 66.94 308 TYR A C 1
ATOM 2418 O O . TYR A 1 308 ? -18.743 -12.360 22.071 1.00 66.94 308 TYR A O 1
ATOM 2426 N N . LYS A 1 309 ? -18.496 -10.608 23.466 1.00 74.19 309 LYS A N 1
ATOM 2427 C CA . LYS A 1 309 ? -19.760 -9.956 23.146 1.00 74.19 309 LYS A CA 1
ATOM 2428 C C . LYS A 1 309 ? -19.453 -8.669 22.398 1.00 74.19 309 LYS A C 1
ATOM 2430 O O . LYS A 1 309 ? -18.623 -7.868 22.849 1.00 74.19 309 LYS A O 1
ATOM 2435 N N . ARG A 1 310 ? -20.091 -8.499 21.240 1.00 75.88 310 ARG A N 1
ATOM 2436 C CA . ARG A 1 310 ? -20.023 -7.267 20.455 1.00 75.88 310 ARG A CA 1
ATOM 2437 C C . ARG A 1 310 ? -20.519 -6.099 21.315 1.00 75.88 310 ARG A C 1
ATOM 2439 O O . ARG A 1 310 ? -21.381 -6.263 22.175 1.00 75.88 310 ARG A O 1
ATOM 2446 N N . LEU A 1 311 ? -19.913 -4.929 21.147 1.00 80.00 311 LEU A N 1
ATOM 2447 C CA . LEU A 1 311 ? -20.407 -3.724 21.817 1.00 80.00 311 LEU A CA 1
ATOM 2448 C C . LEU A 1 311 ? -21.745 -3.302 21.198 1.00 80.00 311 LEU A C 1
ATOM 2450 O O . LEU A 1 311 ? -21.949 -3.568 20.015 1.00 80.00 311 LEU A O 1
ATOM 2454 N N . PRO A 1 312 ? -22.612 -2.568 21.919 1.00 75.81 312 PRO A N 1
ATOM 2455 C CA . PRO A 1 312 ? -23.912 -2.138 21.392 1.00 75.81 312 PRO A CA 1
ATOM 2456 C C . PRO A 1 312 ? -23.824 -1.427 20.035 1.00 75.81 312 PRO A C 1
ATOM 2458 O O . PRO A 1 312 ? -24.696 -1.573 19.187 1.00 75.81 312 PRO A O 1
ATOM 2461 N N . LEU A 1 313 ? -22.737 -0.686 19.791 1.00 74.44 313 LEU A N 1
ATOM 2462 C CA . LEU A 1 313 ? -22.510 -0.056 18.493 1.00 74.44 313 LEU A CA 1
ATOM 2463 C C . LEU A 1 313 ? -22.027 -1.039 17.412 1.00 74.44 313 LEU A C 1
ATOM 2465 O O . LEU A 1 313 ? -22.394 -0.893 16.253 1.00 74.44 313 LEU A O 1
ATOM 2469 N N . GLU A 1 314 ? -21.214 -2.034 17.767 1.00 79.75 314 GLU A N 1
ATOM 2470 C CA . GLU A 1 314 ? -20.818 -3.1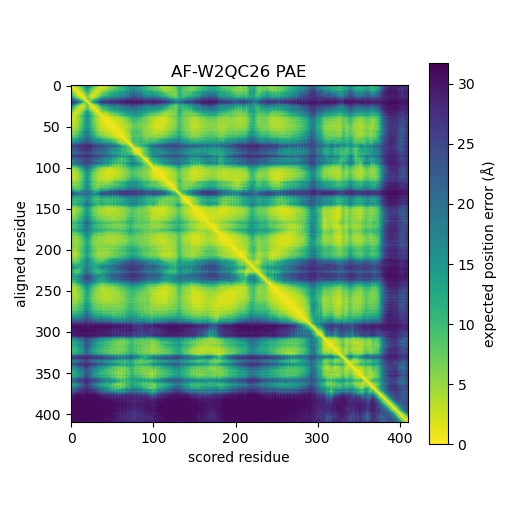01 16.833 1.00 79.75 314 GLU A CA 1
ATOM 2471 C C . GLU A 1 314 ? -22.028 -3.960 16.440 1.00 79.75 314 GLU A C 1
ATOM 2473 O O . GLU A 1 314 ? -22.116 -4.395 15.295 1.00 79.75 314 GLU A O 1
ATOM 2478 N N . GLU A 1 315 ? -22.964 -4.175 17.372 1.00 81.06 315 GLU A N 1
ATOM 2479 C CA . GLU A 1 315 ? -24.256 -4.827 17.122 1.00 81.06 315 GLU A CA 1
ATOM 2480 C C . GLU A 1 315 ? -25.144 -3.968 16.210 1.00 81.06 315 GLU A C 1
ATOM 2482 O O . GLU A 1 315 ? -25.663 -4.479 15.223 1.00 81.06 315 GLU A O 1
ATOM 2487 N N . LEU A 1 316 ? -25.255 -2.659 16.472 1.00 76.75 316 LEU A N 1
ATOM 2488 C CA . LEU A 1 316 ? -26.049 -1.740 15.645 1.00 76.75 316 LEU A CA 1
ATOM 2489 C C . LEU A 1 316 ? -25.536 -1.631 14.200 1.00 76.75 316 LEU A C 1
ATOM 2491 O O . LEU A 1 316 ? -26.324 -1.499 13.267 1.00 76.75 316 LEU A O 1
ATOM 2495 N N . LEU A 1 317 ? -24.215 -1.642 14.020 1.00 74.25 317 LEU A N 1
ATOM 2496 C CA . LEU A 1 317 ? -23.574 -1.523 12.709 1.00 74.25 317 LEU A CA 1
ATOM 2497 C C . LEU A 1 317 ? -23.414 -2.868 11.994 1.00 74.25 317 LEU A C 1
ATOM 2499 O O . LEU A 1 317 ? -23.028 -2.878 10.830 1.00 74.25 317 LEU A O 1
ATOM 2503 N N . ASP A 1 318 ? -23.642 -3.981 12.693 1.00 77.94 318 ASP A N 1
ATOM 2504 C CA . ASP A 1 318 ? -23.285 -5.337 12.262 1.00 77.94 318 ASP A CA 1
ATOM 2505 C C . ASP A 1 318 ? -21.830 -5.452 11.748 1.00 77.94 318 ASP A C 1
ATOM 2507 O O . ASP A 1 318 ? -21.499 -6.159 10.794 1.00 77.94 318 ASP A O 1
ATOM 2511 N N . VAL A 1 319 ? -20.916 -4.712 12.385 1.00 78.12 319 VAL A N 1
ATOM 2512 C CA . VAL A 1 319 ? -19.489 -4.709 12.045 1.00 78.12 319 VAL A CA 1
ATOM 2513 C C . VAL A 1 319 ? -18.670 -4.937 13.316 1.00 78.12 319 VAL A C 1
ATOM 2515 O O . VAL A 1 319 ? -18.706 -4.098 14.219 1.00 78.12 319 VAL A O 1
ATOM 2518 N N . PRO A 1 320 ? -17.859 -6.013 13.391 1.00 80.62 320 PRO A N 1
ATOM 2519 C CA . PRO A 1 320 ? -16.992 -6.270 14.538 1.00 80.62 320 PRO A CA 1
ATOM 2520 C C . PRO A 1 320 ? -15.736 -5.381 14.471 1.00 80.62 320 PRO A C 1
ATOM 2522 O O . PRO A 1 320 ? -14.646 -5.827 14.102 1.00 80.62 320 PRO A O 1
ATOM 2525 N N . ILE A 1 321 ? -15.902 -4.094 14.791 1.00 78.38 321 ILE A N 1
ATOM 2526 C CA . ILE A 1 321 ? -14.876 -3.038 14.701 1.00 78.38 321 ILE A CA 1
ATOM 2527 C C . ILE A 1 321 ? -13.596 -3.440 15.443 1.00 78.38 321 ILE A C 1
ATOM 2529 O O . ILE A 1 321 ? -12.502 -3.372 14.877 1.00 78.38 321 ILE A O 1
ATOM 2533 N N . ARG A 1 322 ? -13.711 -3.925 16.683 1.00 79.88 322 ARG A N 1
ATOM 2534 C CA . ARG A 1 322 ? -12.561 -4.325 17.507 1.00 79.88 322 ARG A CA 1
ATOM 2535 C C . ARG A 1 322 ? -11.811 -5.516 16.940 1.00 79.88 322 ARG A C 1
ATOM 2537 O O . ARG A 1 322 ? -10.583 -5.536 16.984 1.00 79.88 322 ARG A O 1
ATOM 2544 N N . ALA A 1 323 ? -12.537 -6.505 16.423 1.00 80.56 323 ALA A N 1
ATOM 2545 C CA . ALA A 1 323 ? -11.921 -7.682 15.826 1.00 80.56 323 ALA A CA 1
ATOM 2546 C C . ALA A 1 323 ? -11.247 -7.328 14.494 1.00 80.56 323 ALA A C 1
ATOM 2548 O O . ALA A 1 323 ? -10.166 -7.835 14.220 1.00 80.56 323 ALA A O 1
ATOM 2549 N N . LYS A 1 324 ? -11.822 -6.416 13.694 1.00 81.56 324 LYS A N 1
ATOM 2550 C CA . LYS A 1 324 ? -11.269 -5.976 12.398 1.00 81.56 324 LYS A CA 1
ATOM 2551 C C . LYS A 1 324 ? -10.050 -5.054 12.509 1.00 81.56 324 LYS A C 1
ATOM 2553 O O . LYS A 1 324 ? -9.274 -4.962 11.556 1.00 81.56 324 LYS A O 1
ATOM 2558 N N . HIS A 1 325 ? -9.842 -4.389 13.643 1.00 78.44 325 HIS A N 1
ATOM 2559 C CA . HIS A 1 325 ? -8.810 -3.360 13.790 1.00 78.44 325 HIS A CA 1
ATOM 2560 C C . HIS A 1 325 ? -7.432 -3.918 14.209 1.00 78.44 325 HIS A C 1
ATOM 2562 O O . HIS A 1 325 ? -6.964 -3.725 15.339 1.00 78.44 325 HIS A O 1
ATOM 2568 N N . ILE A 1 326 ? -6.765 -4.610 13.273 1.00 82.69 326 ILE A N 1
ATOM 2569 C CA . ILE A 1 326 ? -5.386 -5.110 13.446 1.00 82.69 326 ILE A CA 1
ATOM 2570 C C . ILE A 1 326 ? -4.315 -4.046 13.177 1.00 82.69 326 ILE A C 1
ATOM 2572 O O . ILE A 1 326 ? -3.302 -4.010 13.878 1.00 82.69 326 ILE A O 1
ATOM 2576 N N . VAL A 1 327 ? -4.533 -3.175 12.185 1.00 78.94 327 VAL A N 1
ATOM 2577 C CA . VAL A 1 327 ? -3.608 -2.083 11.852 1.00 78.94 327 VAL A CA 1
ATOM 2578 C C . VAL A 1 327 ? -3.977 -0.853 12.669 1.00 78.94 327 VAL A C 1
ATOM 2580 O O . VAL A 1 327 ? -5.120 -0.408 12.617 1.00 78.94 327 VAL A O 1
ATOM 2583 N N . ARG A 1 328 ? -3.021 -0.301 13.420 1.00 77.62 328 ARG A N 1
ATOM 2584 C CA . ARG A 1 328 ? -3.232 0.872 14.283 1.00 77.62 328 ARG A CA 1
ATOM 2585 C C . ARG A 1 328 ? -2.269 1.987 13.911 1.00 77.62 328 ARG A C 1
ATOM 2587 O O . ARG A 1 328 ? -1.075 1.755 13.743 1.00 77.62 328 ARG A O 1
ATOM 2594 N N . SER A 1 329 ? -2.781 3.205 13.759 1.00 60.41 329 SER A N 1
ATOM 2595 C CA . SER A 1 329 ? -1.956 4.353 13.359 1.00 60.41 329 SER A CA 1
ATOM 2596 C C . SER A 1 329 ? -1.529 5.236 14.542 1.00 60.41 329 SER A C 1
ATOM 2598 O O . SER A 1 329 ? -0.825 6.225 14.336 1.00 60.41 329 SER A O 1
ATOM 2600 N N . GLY A 1 330 ? -1.930 4.895 15.770 1.00 53.19 330 GLY A N 1
ATOM 2601 C CA . GLY A 1 330 ? -1.523 5.539 17.015 1.00 53.19 330 GLY A CA 1
ATOM 2602 C C . GLY A 1 330 ? -0.859 4.557 17.987 1.00 53.19 330 GLY A C 1
ATOM 2603 O O . GLY A 1 330 ? -0.769 3.357 17.739 1.00 53.19 330 GLY A O 1
ATOM 2604 N N . GLY A 1 331 ? -0.271 5.108 19.054 1.00 48.19 331 GLY A N 1
ATOM 2605 C CA . GLY A 1 331 ? 0.539 4.364 20.024 1.00 48.19 331 GLY A CA 1
ATOM 2606 C C . GLY A 1 331 ? -0.249 3.364 20.882 1.00 48.19 331 GLY A C 1
ATOM 2607 O O . GLY A 1 331 ? -1.388 3.033 20.594 1.00 48.19 331 GLY A O 1
ATOM 2608 N N . ILE A 1 332 ? 0.372 2.920 21.982 1.00 47.47 332 ILE A N 1
ATOM 2609 C CA . ILE A 1 332 ? 0.004 1.819 22.913 1.00 47.47 332 ILE A CA 1
ATOM 2610 C C . ILE A 1 332 ? -1.420 1.919 23.542 1.00 47.47 332 ILE A C 1
ATOM 2612 O O . ILE A 1 332 ? -1.791 1.111 24.390 1.00 47.47 332 ILE A O 1
ATOM 2616 N N . GLY A 1 333 ? -2.241 2.894 23.146 1.00 54.22 333 GLY A N 1
ATOM 2617 C CA . GLY A 1 333 ? -3.624 3.047 23.587 1.00 54.22 333 GLY A CA 1
ATOM 2618 C C . GLY A 1 333 ? -4.499 1.841 23.227 1.00 54.22 333 GLY A C 1
ATOM 2619 O O . GLY A 1 333 ? -4.398 1.255 22.147 1.00 54.22 333 GLY A O 1
ATOM 2620 N N . GLY A 1 334 ? -5.362 1.451 24.164 1.00 61.88 334 GLY A N 1
ATOM 2621 C CA . GLY A 1 334 ? -6.387 0.441 23.925 1.00 61.88 334 GLY A CA 1
ATOM 2622 C C . GLY A 1 334 ? -7.464 0.951 22.966 1.00 61.88 334 GLY A C 1
ATOM 2623 O O . GLY A 1 334 ? -7.740 2.147 22.913 1.00 61.88 334 GLY A O 1
ATOM 2624 N N . LEU A 1 335 ? -8.110 0.026 22.248 1.00 69.19 335 LEU A N 1
ATOM 2625 C CA . LEU A 1 335 ? -9.280 0.331 21.416 1.00 69.19 335 LEU A CA 1
ATOM 2626 C C . LEU A 1 335 ? -10.478 0.820 22.250 1.00 69.19 335 LEU A C 1
ATOM 2628 O O . LEU A 1 335 ? -11.402 1.437 21.732 1.00 69.19 335 LEU A O 1
ATOM 2632 N N . GLU A 1 336 ? -10.441 0.568 23.550 1.00 72.56 336 GLU A N 1
ATOM 2633 C CA . GLU A 1 336 ? -11.571 0.734 24.443 1.00 72.56 336 GLU A CA 1
ATOM 2634 C C . GLU A 1 336 ? -11.308 1.838 25.463 1.00 72.56 336 GLU A C 1
ATOM 2636 O O . GLU A 1 336 ? -10.174 2.090 25.890 1.00 72.56 336 GLU A O 1
ATOM 2641 N N . LYS A 1 337 ? -12.397 2.473 25.874 1.00 71.56 337 LYS A N 1
ATOM 2642 C CA . LYS A 1 337 ? -12.501 3.367 27.011 1.00 71.56 337 LYS A CA 1
ATOM 2643 C C . LYS A 1 337 ? -13.493 2.743 27.984 1.00 71.56 337 LYS A C 1
ATOM 2645 O O . LYS A 1 337 ? -14.659 2.560 27.647 1.00 71.56 337 LYS A O 1
ATOM 2650 N N . THR A 1 338 ? -13.043 2.434 29.191 1.00 68.38 338 THR A N 1
ATOM 2651 C CA . THR A 1 338 ? -13.926 2.018 30.282 1.00 68.38 338 THR A CA 1
ATOM 2652 C C . THR A 1 338 ? -14.432 3.257 31.016 1.00 68.38 338 THR A C 1
ATOM 2654 O O . THR A 1 338 ? -13.643 4.090 31.473 1.00 68.38 338 THR A O 1
ATOM 2657 N N . ILE A 1 339 ? -15.752 3.421 31.095 1.00 70.12 339 ILE A N 1
ATOM 2658 C CA . ILE A 1 339 ? -16.399 4.470 31.891 1.00 70.12 339 ILE A CA 1
ATOM 2659 C C . ILE A 1 339 ? -17.310 3.766 32.896 1.00 70.12 339 ILE A C 1
ATOM 2661 O O . ILE A 1 339 ? -18.401 3.327 32.548 1.00 70.12 339 ILE A O 1
ATOM 2665 N N . GLY A 1 340 ? -16.854 3.652 34.146 1.00 70.81 340 GLY A N 1
ATOM 2666 C CA . GLY A 1 340 ? -17.521 2.798 35.134 1.00 70.81 340 GLY A CA 1
ATOM 2667 C C . GLY A 1 340 ? -17.382 1.322 34.750 1.00 70.81 340 GLY A C 1
ATOM 2668 O O . GLY A 1 340 ? -16.276 0.891 34.426 1.00 70.81 340 GLY A O 1
ATOM 2669 N N . ASP A 1 341 ? -18.500 0.594 34.744 1.00 65.88 341 ASP A N 1
ATOM 2670 C CA . ASP A 1 341 ? -18.562 -0.830 34.374 1.00 65.88 341 ASP A CA 1
ATOM 2671 C C . ASP A 1 341 ? -18.782 -1.063 32.867 1.00 65.88 341 ASP A C 1
ATOM 2673 O O . ASP A 1 341 ? -18.689 -2.193 32.388 1.00 65.88 341 ASP A O 1
ATOM 2677 N N . GLU A 1 342 ? -19.047 -0.004 32.094 1.00 70.38 342 GLU A N 1
ATOM 2678 C CA . GLU A 1 342 ? -19.338 -0.101 30.663 1.00 70.38 342 GLU A CA 1
ATOM 2679 C C . GLU A 1 342 ? -18.095 0.179 29.801 1.00 70.38 342 GLU A C 1
ATOM 2681 O O . GLU A 1 342 ? -17.289 1.082 30.065 1.00 70.38 342 GLU A O 1
ATOM 2686 N N . GLN A 1 343 ? -17.945 -0.617 28.739 1.00 72.56 343 GLN A N 1
ATOM 2687 C CA . GLN A 1 343 ? -16.888 -0.486 27.739 1.00 72.56 343 GLN A CA 1
ATOM 2688 C C . GLN A 1 343 ? -17.420 0.265 26.518 1.00 72.56 343 GLN A C 1
ATOM 2690 O O . GLN A 1 343 ? -18.438 -0.106 25.942 1.00 72.56 343 GLN A O 1
ATOM 2695 N N . PHE A 1 344 ? -16.700 1.298 26.093 1.00 72.44 344 PHE A N 1
ATOM 2696 C CA . PHE A 1 344 ? -16.998 2.080 24.895 1.00 72.44 344 PHE A CA 1
ATOM 2697 C C . PHE A 1 344 ? -15.796 2.077 23.954 1.00 72.44 344 PHE A C 1
ATOM 2699 O O . PHE A 1 344 ? -14.658 1.948 24.400 1.00 72.44 344 PHE A O 1
ATOM 2706 N N . LEU A 1 345 ? -16.016 2.265 22.653 1.00 74.50 345 LEU A N 1
ATOM 2707 C CA . LEU A 1 345 ? -14.916 2.510 21.716 1.00 74.50 345 LEU A CA 1
ATOM 2708 C C . LEU A 1 345 ? -14.546 3.994 21.722 1.00 74.50 345 LEU A C 1
ATOM 2710 O O . LEU A 1 345 ? -15.350 4.875 22.056 1.00 74.50 345 LEU A O 1
ATOM 2714 N N . TRP A 1 346 ? -13.310 4.286 21.327 1.00 73.94 346 TRP A N 1
ATOM 2715 C CA . TRP A 1 346 ? -12.892 5.669 21.137 1.00 73.94 346 TRP A CA 1
ATOM 2716 C C . TRP A 1 346 ? -13.606 6.296 19.931 1.00 73.94 346 TRP A C 1
ATOM 2718 O O . TRP A 1 346 ? -13.721 5.638 18.896 1.00 73.94 346 TRP A O 1
ATOM 2728 N N . PRO A 1 347 ? -13.989 7.588 19.998 1.00 70.12 347 PRO A N 1
ATOM 2729 C CA . PRO A 1 347 ? -14.659 8.289 18.900 1.00 70.12 347 PRO A CA 1
ATOM 2730 C C . PRO A 1 347 ? -13.972 8.153 17.535 1.00 70.12 347 PRO A C 1
ATOM 2732 O O . PRO A 1 347 ? -14.626 8.019 16.506 1.00 70.12 347 PRO A O 1
ATOM 2735 N N . VAL A 1 348 ? -12.638 8.108 17.539 1.00 69.19 348 VAL A N 1
ATOM 2736 C CA . VAL A 1 348 ? -11.784 7.902 16.359 1.00 69.19 348 VAL A CA 1
ATOM 2737 C C . VAL A 1 348 ? -12.165 6.647 15.567 1.00 69.19 348 VAL A C 1
ATOM 2739 O O . VAL A 1 348 ? -12.139 6.647 14.339 1.00 69.19 348 VAL A O 1
ATOM 2742 N N . GLN A 1 349 ? -12.533 5.569 16.255 1.00 72.94 349 GLN A N 1
ATOM 2743 C CA . GLN A 1 349 ? -12.774 4.272 15.624 1.00 72.94 349 GLN A CA 1
ATOM 2744 C C . GLN A 1 349 ? -14.114 4.229 14.894 1.00 72.94 349 GLN A C 1
ATOM 2746 O O . GLN A 1 349 ? -14.217 3.574 13.856 1.00 72.94 349 GLN A O 1
ATOM 2751 N N . TYR A 1 350 ? -15.110 4.975 15.379 1.00 73.50 350 TYR A N 1
ATOM 2752 C CA . TYR A 1 350 ? -16.379 5.172 14.675 1.00 73.50 350 TYR A CA 1
ATOM 2753 C C . TYR A 1 350 ? -16.156 5.944 13.372 1.00 73.50 350 TYR A C 1
ATOM 2755 O O . TYR A 1 350 ? -16.651 5.549 12.317 1.00 73.50 350 TYR A O 1
ATOM 2763 N N . LEU A 1 351 ? -15.324 6.991 13.424 1.00 72.44 351 LEU A N 1
ATOM 2764 C CA . LEU A 1 351 ? -15.000 7.821 12.260 1.00 72.44 351 LEU A CA 1
ATOM 2765 C C . LEU A 1 351 ? -14.311 7.026 11.157 1.00 72.44 351 LEU A C 1
ATOM 2767 O O . LEU A 1 351 ? -14.586 7.248 9.976 1.00 72.44 351 LEU A O 1
ATOM 2771 N N . LEU A 1 352 ? -13.422 6.106 11.534 1.00 71.31 352 LEU A N 1
ATOM 2772 C CA . LEU A 1 352 ? -12.724 5.214 10.610 1.00 71.31 352 LEU A CA 1
ATOM 2773 C C . LEU A 1 352 ? -13.704 4.332 9.815 1.00 71.31 352 LEU A C 1
ATOM 2775 O O . LEU A 1 352 ? -13.491 4.082 8.632 1.00 71.31 352 LEU A O 1
ATOM 2779 N N . HIS A 1 353 ? -14.802 3.921 10.452 1.00 72.19 353 HIS A N 1
ATOM 2780 C CA . HIS A 1 353 ? -15.848 3.086 9.856 1.00 72.19 353 HIS A CA 1
ATOM 2781 C C . HIS A 1 353 ? -16.968 3.894 9.189 1.00 72.19 353 HIS A C 1
ATOM 2783 O O . HIS A 1 353 ? -17.951 3.320 8.735 1.00 72.19 353 HIS A O 1
ATOM 2789 N N . GLY A 1 354 ? -16.823 5.218 9.088 1.00 73.31 354 GLY A N 1
ATOM 2790 C CA . GLY A 1 354 ? -17.802 6.055 8.405 1.00 73.31 354 GLY A CA 1
ATOM 2791 C C . GLY A 1 354 ? -18.958 6.525 9.285 1.00 73.31 354 GLY A C 1
ATOM 2792 O O . GLY A 1 354 ? -19.963 6.963 8.737 1.00 73.31 354 GLY A O 1
ATOM 2793 N N . VAL A 1 355 ? -18.835 6.464 10.613 1.00 74.81 355 VAL A N 1
ATOM 2794 C CA . VAL A 1 355 ? -19.880 6.891 11.557 1.00 74.81 355 VAL A CA 1
ATOM 2795 C C . VAL A 1 355 ? -19.457 8.160 12.289 1.00 74.81 355 VAL A C 1
ATOM 2797 O O . VAL A 1 355 ? -18.356 8.249 12.833 1.00 74.81 355 VAL A O 1
ATOM 2800 N N . LEU A 1 356 ? -20.346 9.144 12.307 1.00 71.81 356 LEU A N 1
ATOM 2801 C CA . LEU A 1 356 ? -20.229 10.402 13.031 1.00 71.81 356 LEU A CA 1
ATOM 2802 C C . LEU A 1 356 ? -21.270 10.449 14.142 1.00 71.81 356 LEU A C 1
ATOM 2804 O O . LEU A 1 356 ? -22.416 10.056 13.941 1.00 71.81 356 LEU A O 1
ATOM 2808 N N . LEU A 1 357 ? -20.869 10.964 15.301 1.00 68.56 357 LEU A N 1
ATOM 2809 C CA . LEU A 1 357 ? -21.782 11.278 16.391 1.00 68.56 357 LEU A CA 1
ATOM 2810 C C . LEU A 1 357 ? -22.094 12.777 16.330 1.00 68.56 357 LEU A C 1
ATOM 2812 O O . LEU A 1 357 ? -21.235 13.614 16.600 1.00 68.56 357 LEU A O 1
ATOM 2816 N N . GLU A 1 358 ? -23.308 13.123 15.929 1.00 63.97 358 GLU A N 1
ATOM 2817 C CA . GLU A 1 358 ? -23.784 14.496 15.826 1.00 63.97 358 GLU A CA 1
ATOM 2818 C C . GLU A 1 358 ? -24.423 14.923 17.155 1.00 63.97 358 GLU A C 1
ATOM 2820 O O . GLU A 1 358 ? -25.387 14.315 17.634 1.00 63.97 358 GLU A O 1
ATOM 2825 N N . ASN A 1 359 ? -23.856 15.968 17.772 1.00 58.00 359 ASN A N 1
ATOM 2826 C CA . ASN A 1 359 ? -24.317 16.560 19.036 1.00 58.00 359 ASN A CA 1
ATOM 2827 C C . ASN A 1 359 ? -24.474 15.559 20.200 1.00 58.00 359 ASN A C 1
ATOM 2829 O O . ASN A 1 359 ? -25.380 15.714 21.021 1.00 58.00 359 ASN A O 1
ATOM 2833 N N . ASP A 1 360 ? -23.635 14.518 20.248 1.00 61.25 360 ASP A N 1
ATOM 2834 C CA . ASP A 1 360 ? -23.695 13.412 21.219 1.00 61.25 360 ASP A CA 1
ATOM 2835 C C . ASP A 1 360 ? -25.037 12.655 21.267 1.00 61.25 360 ASP A C 1
ATOM 2837 O O . ASP A 1 360 ? -25.332 11.963 22.244 1.00 61.25 360 ASP A O 1
ATOM 2841 N N . ARG A 1 361 ? -25.885 12.797 20.237 1.00 58.22 361 ARG A N 1
ATOM 2842 C CA . ARG A 1 361 ? -27.267 12.282 20.247 1.00 58.22 361 ARG A CA 1
ATOM 2843 C C . ARG A 1 361 ? -27.658 11.493 19.009 1.00 58.22 361 ARG A C 1
ATOM 2845 O O . ARG A 1 361 ? -28.454 10.570 19.139 1.00 58.22 361 ARG A O 1
ATOM 2852 N N . TYR A 1 362 ? -27.128 11.838 17.839 1.00 63.00 362 TYR A N 1
ATOM 2853 C CA . TYR A 1 362 ? -27.505 11.197 16.579 1.00 63.00 362 TYR A CA 1
ATOM 2854 C C . TYR A 1 362 ? -26.293 10.561 15.909 1.00 63.00 362 TYR A C 1
ATOM 2856 O O . TYR A 1 362 ? -25.203 11.126 15.929 1.00 63.00 362 TYR A O 1
ATOM 2864 N N . LEU A 1 363 ? -26.478 9.384 15.311 1.00 72.25 363 LEU A N 1
ATOM 2865 C CA . LEU A 1 363 ? -25.465 8.748 14.473 1.00 72.25 363 LEU A CA 1
ATOM 2866 C C . LEU A 1 363 ? -25.737 9.126 13.017 1.00 72.25 363 LEU A C 1
ATOM 2868 O O . LEU A 1 363 ? -26.830 8.886 12.510 1.00 72.25 363 LEU A O 1
ATOM 2872 N N . SER A 1 364 ? -24.751 9.709 12.344 1.00 72.12 364 SER A N 1
ATOM 2873 C CA . SER A 1 364 ? -24.815 10.034 10.919 1.00 72.12 364 SER A CA 1
ATOM 2874 C C . SER A 1 364 ? -23.676 9.365 10.154 1.00 72.12 364 SER A C 1
ATOM 2876 O O . SER A 1 364 ? -22.607 9.087 10.696 1.00 72.12 364 SER A O 1
ATOM 2878 N N . THR A 1 365 ? -23.900 9.052 8.878 1.00 75.56 365 THR A N 1
ATOM 2879 C CA . THR A 1 365 ? -22.861 8.467 8.022 1.00 75.56 365 THR A CA 1
ATOM 2880 C C . THR A 1 365 ? -21.962 9.553 7.438 1.00 75.56 365 THR A C 1
ATOM 2882 O O . THR A 1 365 ? -22.451 10.574 6.949 1.00 75.56 365 THR A O 1
ATOM 2885 N N . ARG A 1 366 ? -20.648 9.315 7.424 1.00 73.12 366 ARG A N 1
ATOM 2886 C CA . ARG A 1 366 ? -19.657 10.163 6.746 1.00 73.12 366 ARG A CA 1
ATOM 2887 C C . ARG A 1 366 ? -19.889 10.178 5.241 1.00 73.12 366 ARG A C 1
ATOM 2889 O O . ARG A 1 366 ? -20.294 9.174 4.649 1.00 73.12 366 ARG A O 1
ATOM 2896 N N . ARG A 1 367 ? -19.5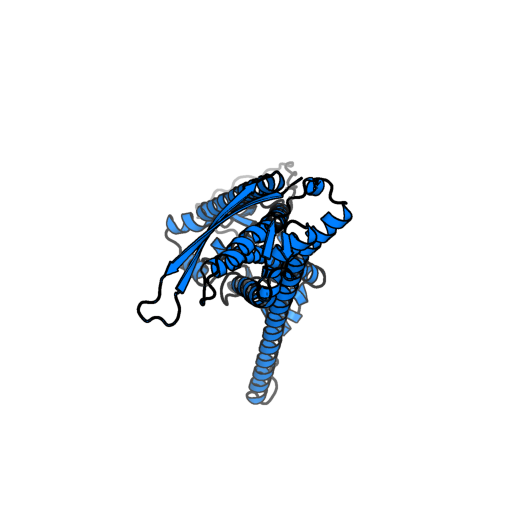57 11.296 4.597 1.00 68.81 367 ARG A N 1
ATOM 2897 C CA . ARG A 1 367 ? -19.601 11.382 3.133 1.00 68.81 367 ARG A CA 1
ATOM 2898 C C . ARG A 1 367 ? -18.543 10.444 2.529 1.00 68.81 367 ARG A C 1
ATOM 2900 O O . ARG A 1 367 ? -17.421 10.361 3.019 1.00 68.81 367 ARG A O 1
ATOM 2907 N N . GLY A 1 368 ? -18.911 9.709 1.476 1.00 58.25 368 GLY A N 1
ATOM 2908 C CA . GLY A 1 368 ? -18.026 8.744 0.797 1.00 58.25 368 GLY A CA 1
ATOM 2909 C C . GLY A 1 368 ? -18.040 7.313 1.361 1.00 58.25 368 GLY A C 1
ATOM 2910 O O . GLY A 1 368 ? -17.399 6.425 0.791 1.00 58.25 368 GLY A O 1
ATOM 2911 N N . PHE A 1 369 ? -18.799 7.068 2.433 1.00 60.22 369 PHE A N 1
ATOM 2912 C CA . PHE A 1 369 ? -19.117 5.730 2.928 1.00 60.22 369 PHE A CA 1
ATOM 2913 C C . PHE A 1 369 ? -20.547 5.364 2.524 1.00 60.22 369 PHE A C 1
ATOM 2915 O O . PHE A 1 369 ? -21.485 6.120 2.770 1.00 60.22 369 PHE A O 1
ATOM 2922 N N . TYR A 1 370 ? -20.722 4.205 1.892 1.00 58.97 370 TYR A N 1
ATOM 2923 C CA . TYR A 1 370 ? -22.034 3.742 1.451 1.00 58.97 370 TYR A CA 1
ATOM 2924 C C . TYR A 1 370 ? -22.651 2.839 2.523 1.00 58.97 370 TYR A C 1
ATOM 2926 O O . TYR A 1 370 ? -22.059 1.826 2.882 1.00 58.97 370 TYR A O 1
ATOM 2934 N N . ARG A 1 371 ? -23.846 3.216 3.003 1.00 57.31 371 ARG A N 1
ATOM 2935 C CA . ARG A 1 371 ? -24.769 2.384 3.802 1.00 57.31 371 ARG A CA 1
ATOM 2936 C C . ARG A 1 371 ? -24.141 1.730 5.046 1.00 57.31 371 ARG A C 1
ATOM 2938 O O . ARG A 1 371 ? -24.169 0.517 5.200 1.00 57.31 371 ARG A O 1
ATOM 2945 N N . VAL A 1 372 ? -23.588 2.557 5.935 1.00 58.44 372 VAL A N 1
ATOM 2946 C CA . VAL A 1 372 ? -22.997 2.108 7.213 1.00 58.44 372 VAL A CA 1
ATOM 2947 C C . VAL A 1 372 ? -24.057 1.866 8.294 1.00 58.44 372 VAL A C 1
ATOM 2949 O O . VAL A 1 372 ? -23.856 1.047 9.180 1.00 58.44 372 VAL A O 1
ATOM 2952 N N . LEU A 1 373 ? -25.192 2.564 8.218 1.00 59.91 373 LEU A N 1
ATOM 2953 C CA . LEU A 1 373 ? -26.315 2.373 9.132 1.00 59.91 373 LEU A CA 1
ATOM 2954 C C . LEU A 1 373 ? -27.389 1.519 8.442 1.00 59.91 373 LEU A C 1
ATOM 2956 O O . LEU A 1 373 ? -27.740 1.824 7.292 1.00 59.91 373 LEU A O 1
ATOM 2960 N N . PRO A 1 374 ? -27.926 0.475 9.100 1.00 54.00 374 PRO A N 1
ATOM 2961 C CA . PRO A 1 374 ? -29.126 -0.183 8.608 1.00 54.00 374 PRO A CA 1
ATOM 2962 C C . PRO A 1 374 ? -30.257 0.851 8.531 1.00 54.00 374 PRO A C 1
ATOM 2964 O O . PRO A 1 374 ? -30.407 1.694 9.416 1.00 54.00 374 PRO A O 1
ATOM 2967 N N . ILE A 1 375 ? -31.038 0.819 7.446 1.00 47.22 375 ILE A N 1
ATOM 2968 C CA . ILE A 1 375 ? -32.272 1.605 7.354 1.00 47.22 375 ILE A CA 1
ATOM 2969 C C . ILE A 1 375 ? -33.209 1.001 8.394 1.00 47.22 375 ILE A C 1
ATOM 2971 O O . ILE A 1 375 ? -33.799 -0.047 8.153 1.00 47.22 375 ILE A O 1
ATOM 2975 N N . GLN A 1 376 ? -33.300 1.620 9.565 1.00 44.53 376 GLN A N 1
ATOM 2976 C CA . GLN A 1 376 ? -34.366 1.300 10.493 1.00 44.53 376 GLN A CA 1
ATOM 2977 C C . GLN A 1 376 ? -35.607 1.988 9.933 1.00 44.53 376 GLN A C 1
ATOM 2979 O O . GLN A 1 376 ? -35.752 3.207 10.036 1.00 44.53 376 GLN A O 1
ATOM 2984 N N . GLU A 1 377 ? -36.441 1.224 9.226 1.00 33.34 377 GLU A N 1
ATOM 2985 C CA . GLU A 1 377 ? -37.785 1.671 8.882 1.00 33.34 377 GLU A CA 1
ATOM 2986 C C . GLU A 1 377 ? -38.458 2.091 10.188 1.00 33.34 377 GLU A C 1
ATOM 2988 O O . GLU A 1 377 ? -38.674 1.282 11.089 1.00 33.34 377 GLU A O 1
ATOM 2993 N N . CYS A 1 378 ? -38.717 3.389 10.319 1.00 35.81 378 CYS A N 1
ATOM 2994 C CA . CYS A 1 378 ? -39.543 3.915 11.387 1.00 35.81 378 CYS A CA 1
ATOM 2995 C C . CYS A 1 378 ? -40.973 3.432 11.120 1.00 35.81 378 CYS A C 1
ATOM 2997 O O . CYS A 1 378 ? -41.749 4.108 10.445 1.00 35.81 378 CYS A O 1
ATOM 2999 N N . ILE A 1 379 ? -41.315 2.232 11.587 1.00 39.84 379 ILE A N 1
ATOM 3000 C CA . ILE A 1 379 ? -42.712 1.837 11.744 1.00 39.84 379 ILE A CA 1
ATOM 3001 C C . ILE A 1 379 ? -43.183 2.455 13.057 1.00 39.84 379 ILE A C 1
ATOM 3003 O O . ILE A 1 379 ? -43.235 1.791 14.080 1.00 39.84 379 ILE A O 1
ATOM 3007 N N . ASP A 1 380 ? -43.532 3.737 12.996 1.00 36.66 380 ASP A N 1
ATOM 3008 C CA . ASP A 1 380 ? -44.492 4.353 13.908 1.00 36.66 380 ASP A CA 1
ATOM 3009 C C . ASP A 1 380 ? -45.604 4.967 13.053 1.00 36.66 380 ASP A C 1
ATOM 3011 O O . ASP A 1 380 ? -45.738 6.178 12.890 1.00 36.66 380 ASP A O 1
ATOM 3015 N N . SER A 1 381 ? -46.408 4.093 12.450 1.00 36.25 381 SER A N 1
ATOM 3016 C CA . SER A 1 381 ? -47.732 4.449 11.942 1.00 36.25 381 SER A CA 1
ATOM 3017 C C . SER A 1 381 ? -48.773 3.718 12.774 1.00 36.25 381 SER A C 1
ATOM 3019 O O . SER A 1 381 ? -49.297 2.688 12.380 1.00 36.25 381 SER A O 1
ATOM 3021 N N . ASN A 1 382 ? -49.045 4.262 13.958 1.00 31.00 382 ASN A N 1
ATOM 3022 C CA . ASN A 1 382 ? -50.327 4.094 14.637 1.00 31.00 382 ASN A CA 1
ATOM 3023 C C . ASN A 1 382 ? -50.679 5.380 15.394 1.00 31.00 382 ASN A C 1
ATOM 3025 O O . ASN A 1 382 ? -50.840 5.424 16.610 1.00 31.00 382 ASN A O 1
ATOM 3029 N N . THR A 1 383 ? -50.824 6.464 14.636 1.00 34.78 383 THR A N 1
ATOM 3030 C CA . THR A 1 383 ? -51.763 7.532 14.972 1.00 34.78 383 THR A CA 1
ATOM 3031 C C . THR A 1 383 ? -53.174 7.031 14.684 1.00 34.78 383 THR A C 1
ATOM 3033 O O . THR A 1 383 ? -53.549 6.878 13.524 1.00 34.78 383 THR A O 1
ATOM 3036 N N . GLY A 1 384 ? -53.981 6.812 15.727 1.00 32.28 384 GLY A N 1
ATOM 3037 C CA . GLY A 1 384 ? -55.420 6.659 15.522 1.00 32.28 384 GLY A CA 1
ATOM 3038 C C . GLY A 1 384 ? -56.227 5.966 16.612 1.00 32.28 384 GLY A C 1
ATOM 3039 O O . GLY A 1 384 ? -56.922 5.016 16.286 1.00 32.28 384 GLY A O 1
ATOM 3040 N N . GLN A 1 385 ? -56.246 6.466 17.854 1.00 30.05 385 GLN A N 1
ATOM 3041 C CA . GLN A 1 385 ? -57.506 6.477 18.614 1.00 30.05 385 GLN A CA 1
ATOM 3042 C C . GLN A 1 385 ? -57.482 7.458 19.791 1.00 30.05 385 GLN A C 1
ATOM 3044 O O . GLN A 1 385 ? -56.723 7.325 20.745 1.00 30.05 385 GLN A O 1
ATOM 3049 N N . GLN A 1 386 ? -58.346 8.468 19.685 1.00 32.31 386 GLN A N 1
ATOM 3050 C CA . GLN A 1 386 ? -58.733 9.388 20.749 1.00 32.31 386 GLN A CA 1
ATOM 3051 C C . GLN A 1 386 ? -59.424 8.639 21.898 1.00 32.31 386 GLN A C 1
ATOM 3053 O O . GLN A 1 386 ? -60.351 7.872 21.634 1.00 32.31 386 GLN A O 1
ATOM 3058 N N . ARG A 1 387 ? -59.116 8.996 23.153 1.00 27.70 387 ARG A N 1
ATOM 3059 C CA . ARG A 1 387 ? -60.153 9.347 24.144 1.00 27.70 387 ARG A CA 1
ATOM 3060 C C . ARG A 1 387 ? -59.577 10.046 25.386 1.00 27.70 387 ARG A C 1
ATOM 3062 O O . ARG A 1 387 ? -58.815 9.457 26.135 1.00 27.70 387 ARG A O 1
ATOM 3069 N N . ASN A 1 388 ? -59.975 11.311 25.520 1.00 30.53 388 ASN A N 1
ATOM 3070 C CA . ASN A 1 388 ? -60.229 12.136 26.708 1.00 30.53 388 ASN A CA 1
ATOM 3071 C C . ASN A 1 388 ? -59.747 11.651 28.088 1.00 30.53 388 ASN A C 1
ATOM 3073 O O . ASN A 1 388 ? -60.256 10.650 28.571 1.00 30.53 388 ASN A O 1
ATOM 3077 N N . GLU A 1 389 ? -58.967 12.493 28.778 1.00 30.38 389 GLU A N 1
ATOM 3078 C CA . GLU A 1 389 ? -59.296 13.023 30.117 1.00 30.38 389 GLU A CA 1
ATOM 3079 C C . GLU A 1 389 ? -58.415 14.250 30.470 1.00 30.38 389 GLU A C 1
ATOM 3081 O O . GLU A 1 389 ? -57.413 14.515 29.812 1.00 30.38 389 GLU A O 1
ATOM 3086 N N . ALA A 1 390 ? -58.901 15.065 31.411 1.00 29.00 390 ALA A N 1
ATOM 3087 C CA . ALA A 1 390 ? -58.749 16.523 31.566 1.00 29.00 390 ALA A CA 1
ATOM 3088 C C . ALA A 1 390 ? -57.401 17.032 32.173 1.00 29.00 390 ALA A C 1
ATOM 3090 O O . ALA A 1 390 ? -56.560 16.222 32.558 1.00 29.00 390 ALA A O 1
ATOM 3091 N N . PRO A 1 391 ? -57.161 18.368 32.255 1.00 30.16 391 PRO A N 1
ATOM 3092 C CA . PRO A 1 391 ? -55.846 18.944 32.530 1.00 30.16 391 PRO A CA 1
ATOM 3093 C C . PRO A 1 391 ? -55.558 19.042 34.035 1.00 30.16 391 PRO A C 1
ATOM 3095 O O . PRO A 1 391 ? -56.389 19.525 34.801 1.00 30.16 391 PRO A O 1
ATOM 3098 N N . VAL A 1 392 ? -54.350 18.651 34.443 1.00 29.39 392 VAL A N 1
ATOM 3099 C CA . VAL A 1 392 ? -53.785 19.002 35.752 1.00 29.39 392 VAL A CA 1
ATOM 3100 C C . VAL A 1 392 ? -52.611 19.944 35.514 1.00 2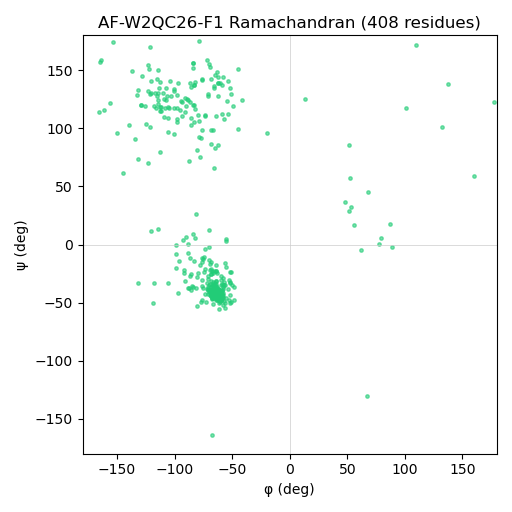9.39 392 VAL A C 1
ATOM 3102 O O . VAL A 1 392 ? -51.655 19.622 34.809 1.00 29.39 392 VAL A O 1
ATOM 3105 N N . GLU A 1 393 ? -52.759 21.140 36.060 1.00 31.66 393 GLU A N 1
ATOM 3106 C CA . GLU A 1 393 ? -51.772 22.206 36.145 1.00 31.66 393 GLU A CA 1
ATOM 3107 C C . GLU A 1 393 ? -50.742 21.871 37.244 1.00 31.66 393 GLU A C 1
ATOM 3109 O O . GLU A 1 393 ? -51.132 21.316 38.264 1.00 31.66 393 GLU A O 1
ATOM 3114 N N . GLU A 1 394 ? -49.459 22.189 37.003 1.00 27.59 394 GLU A N 1
ATOM 3115 C CA . GLU A 1 394 ? -48.286 22.288 37.914 1.00 27.59 394 GLU A CA 1
ATOM 3116 C C . GLU A 1 394 ? -47.047 21.645 37.249 1.00 27.59 394 GLU A C 1
ATOM 3118 O O . GLU A 1 394 ? -47.129 20.576 36.661 1.00 27.59 394 GLU A O 1
ATOM 3123 N N . THR A 1 395 ? -45.818 22.153 37.282 1.00 26.28 395 THR A N 1
ATOM 3124 C CA . THR A 1 395 ? -45.165 23.371 37.774 1.00 26.28 395 THR A CA 1
ATOM 3125 C C . THR A 1 395 ? -43.783 23.406 37.099 1.00 26.28 395 THR A C 1
ATOM 3127 O O . THR A 1 395 ? -43.244 22.387 36.660 1.00 26.28 395 THR A O 1
ATOM 3130 N N . ASN A 1 396 ? -43.200 24.600 37.008 1.00 36.56 396 ASN A N 1
ATOM 3131 C CA . ASN A 1 396 ? -41.858 24.858 36.489 1.00 36.56 396 ASN A CA 1
ATOM 3132 C C . ASN A 1 396 ? -40.785 23.933 37.098 1.00 36.56 396 ASN A C 1
ATOM 3134 O O . ASN A 1 396 ? -40.499 23.996 38.292 1.00 36.56 396 ASN A O 1
ATOM 3138 N N . GLY A 1 397 ? -40.122 23.140 36.253 1.00 27.34 397 GLY A N 1
ATOM 3139 C CA . GLY A 1 397 ? -38.982 22.311 36.634 1.00 27.34 397 GLY A CA 1
ATOM 3140 C C . GLY A 1 397 ? -38.104 21.994 35.426 1.00 27.34 397 GLY A C 1
ATOM 3141 O O . GLY A 1 397 ? -38.556 21.434 34.434 1.00 27.34 397 GLY A O 1
ATOM 3142 N N . SER A 1 398 ? -36.839 22.388 35.518 1.00 28.38 398 SER A N 1
ATOM 3143 C CA . SER A 1 398 ? -35.750 22.238 34.548 1.00 28.38 398 SER A CA 1
ATOM 3144 C C . SER A 1 398 ? -35.655 20.839 33.902 1.00 28.38 398 SER A C 1
ATOM 3146 O O . SER A 1 398 ? -35.985 19.836 34.540 1.00 28.38 398 SER A O 1
ATOM 3148 N N . PRO A 1 399 ? -35.157 20.724 32.651 1.00 30.64 399 PRO A N 1
ATOM 3149 C CA . PRO A 1 399 ? -35.222 19.481 31.890 1.00 30.64 399 PRO A CA 1
ATOM 3150 C C . PRO A 1 399 ? -34.310 18.412 32.505 1.00 30.64 399 PRO A C 1
ATOM 3152 O O . PRO A 1 399 ? -33.099 18.367 32.275 1.00 30.64 399 PRO A O 1
ATOM 3155 N N . LYS A 1 400 ? -34.912 17.515 33.293 1.00 28.08 400 LYS A N 1
ATOM 3156 C CA . LYS A 1 400 ? -34.287 16.279 33.761 1.00 28.08 400 LYS A CA 1
ATOM 3157 C C . LYS A 1 400 ? -33.992 15.378 32.561 1.00 28.08 400 LYS A C 1
ATOM 3159 O O . LYS A 1 400 ? -34.880 14.822 31.924 1.00 28.08 400 LYS A O 1
ATOM 3164 N N . ARG A 1 401 ? -32.693 15.247 32.305 1.00 30.62 401 ARG A N 1
ATOM 3165 C CA . ARG A 1 401 ? -31.966 14.152 31.648 1.00 30.62 401 ARG A CA 1
ATOM 3166 C C . ARG A 1 401 ? -32.769 12.832 31.646 1.00 30.62 401 ARG A C 1
ATOM 3168 O O . ARG A 1 401 ? -32.731 12.085 32.622 1.00 30.62 401 ARG A O 1
ATOM 3175 N N . ARG A 1 402 ? -33.490 12.533 30.559 1.00 27.31 402 ARG A N 1
ATOM 3176 C CA . ARG A 1 402 ? -34.118 11.217 30.356 1.00 27.31 402 ARG A CA 1
ATOM 3177 C C . ARG A 1 402 ? -33.026 10.202 30.005 1.00 27.31 402 ARG A C 1
ATOM 3179 O O . ARG A 1 402 ? -32.401 10.296 28.953 1.00 27.31 402 ARG A O 1
ATOM 3186 N N . ARG A 1 403 ? -32.767 9.276 30.933 1.00 27.44 403 ARG A N 1
ATOM 3187 C CA . ARG A 1 403 ? -32.049 8.016 30.692 1.00 27.44 403 ARG A CA 1
ATOM 3188 C C . ARG A 1 403 ? -32.958 7.114 29.862 1.00 27.44 403 ARG A C 1
ATOM 3190 O O . ARG A 1 403 ? -34.088 6.876 30.275 1.00 27.44 403 ARG A O 1
ATOM 3197 N N . TYR A 1 404 ? -32.456 6.587 28.752 1.00 27.03 404 TYR A N 1
ATOM 3198 C CA . TYR A 1 404 ? -33.058 5.423 28.112 1.00 27.03 404 TYR A CA 1
ATOM 3199 C C . TYR A 1 404 ? -32.479 4.178 28.779 1.00 27.03 404 TYR A C 1
ATOM 3201 O O . TYR A 1 404 ? -31.328 3.818 28.556 1.00 27.03 404 TYR A O 1
ATOM 3209 N N . THR A 1 405 ? -33.259 3.564 29.661 1.00 26.77 405 THR A N 1
ATOM 3210 C CA . THR A 1 405 ? -33.063 2.178 30.085 1.00 26.77 405 THR A CA 1
ATOM 3211 C C . THR A 1 405 ? -33.789 1.299 29.078 1.00 26.77 405 THR A C 1
ATOM 3213 O O . THR A 1 405 ? -35.017 1.294 29.048 1.00 26.77 405 THR A O 1
ATOM 3216 N N . ALA A 1 406 ? -33.047 0.579 28.239 1.00 27.05 406 ALA A N 1
ATOM 3217 C CA . ALA A 1 406 ? -33.608 -0.517 27.463 1.00 27.05 406 ALA A CA 1
ATOM 3218 C C . ALA A 1 406 ? -33.763 -1.723 28.398 1.00 27.05 406 ALA A C 1
ATOM 3220 O O . ALA A 1 406 ? -32.831 -2.493 28.615 1.00 27.05 406 ALA A O 1
ATOM 3221 N N . SER A 1 407 ? -34.934 -1.836 29.015 1.00 25.19 407 SER A N 1
ATOM 3222 C CA . SER A 1 407 ? -35.415 -3.077 29.608 1.00 25.19 407 SER A CA 1
ATOM 3223 C C . SER A 1 407 ? -36.218 -3.819 28.550 1.00 25.19 407 SER A C 1
ATOM 3225 O O . SER A 1 407 ? -37.293 -3.345 28.192 1.00 25.19 407 SER A O 1
ATOM 3227 N N . VAL A 1 408 ? -35.751 -4.977 28.090 1.00 27.53 408 VAL A N 1
ATOM 3228 C CA . VAL A 1 408 ? -36.655 -5.992 27.538 1.00 27.53 408 VAL A CA 1
ATOM 3229 C C . VAL A 1 408 ? -36.181 -7.364 28.007 1.00 27.53 408 VAL A C 1
ATOM 3231 O O . VAL A 1 408 ? -35.189 -7.902 27.523 1.00 27.53 408 VAL A O 1
ATOM 3234 N N . PHE A 1 409 ? -36.896 -7.880 29.006 1.00 26.97 409 PHE A N 1
ATOM 3235 C CA . PHE A 1 409 ? -37.144 -9.305 29.169 1.00 26.97 409 PHE A CA 1
ATOM 3236 C C . PHE A 1 409 ? -38.393 -9.661 28.355 1.00 26.97 409 PHE A C 1
ATOM 3238 O O . PHE A 1 409 ? -39.386 -8.933 28.440 1.00 26.97 409 PHE A O 1
ATOM 3245 N N . ASN A 1 410 ? -38.287 -10.818 27.694 1.00 29.16 410 ASN A N 1
ATOM 3246 C CA . ASN A 1 410 ? -39.280 -11.731 27.106 1.00 29.16 410 ASN A CA 1
ATOM 3247 C C . ASN A 1 410 ? -39.199 -11.874 25.592 1.00 29.16 410 ASN A C 1
ATOM 3249 O O . ASN A 1 410 ? -39.648 -10.957 24.874 1.00 29.16 410 ASN A O 1
#

Mean predicted aligned error: 14.67 Å

Nearest PDB structures (foldseek):
  6cp6-assembly1_X  TM=2.935E-01  e=5.871E+00  Saccharomyces cerevisiae S288C

Foldseek 3Di:
DDKDKDKDKDKDWDWADDPVPDDIDIDIAIDIDIDIDDDLVVVLVVLVVVLVVVLVQLVVVLCVAPVVVCVVDVDPPVVVVLCVQPLNPQLSNVLDLCLAVVSVVSLVSNLVSLLVVLLVLLVCVVRRPPPDPPDPSVVVSLVSLLSLLSVLVSVCLVVLVVVCVVPVLVLLVLLQQFFAESVLSSVLLSVLCVVCVVLSSVLNVVLCVLLVQKDWDCPVDPPDIDIDGDDDPCSVVPPPVSVVVNVCSSCVSSVSSSVSSVVSSVVSSVVSVVVVVVVVVVVVVVVCVVDVDDDPPDDVVVVSVVDDDAAPVCVQQVHSLSSSRRYDHGDPRGQWDDDDPDIDGRQSSCVSLQWDQDPVPDIDGHPSHPPRGDPPPPPPPDPDDDDDDDDDDDDDDDDPDDDDDPDDDD

Radius of gyration: 30.34 Å; Cα contacts (8 Å, |Δi|>4): 378; chains: 1; bounding box: 111×49×84 Å

Solvent-accessible surface area (backbone atoms only — not comparable to full-atom values): 24368 Å² total; per-residue (Å²): 134,45,71,42,77,48,80,48,74,49,79,47,78,46,78,42,76,41,95,81,78,81,65,58,49,74,48,74,47,60,53,76,50,76,47,78,41,49,59,50,44,53,51,35,52,52,48,48,51,52,51,46,52,53,52,50,51,49,49,49,52,46,39,61,71,62,52,43,51,56,71,76,38,89,61,51,81,61,59,56,48,47,40,70,61,39,51,49,59,64,27,62,80,58,55,51,64,64,75,25,64,71,52,36,52,49,51,50,52,36,42,62,51,52,53,63,55,48,52,63,39,45,50,52,43,73,56,58,72,62,87,56,90,82,41,69,54,53,57,53,37,50,58,58,56,48,58,51,38,59,58,47,52,52,48,53,51,52,56,48,45,54,48,29,74,74,38,47,58,62,28,30,62,42,24,76,68,40,58,43,43,56,67,53,50,46,49,28,41,52,54,30,48,63,72,41,38,69,61,63,59,43,43,55,62,53,48,33,54,75,68,47,40,46,46,78,42,55,78,89,35,84,97,44,77,45,76,44,78,38,86,60,86,60,67,86,64,59,54,68,71,57,53,54,52,52,51,46,59,64,47,48,62,55,53,52,40,47,52,48,19,51,48,48,49,51,50,54,40,50,52,42,46,52,51,51,50,51,51,50,53,52,51,51,52,52,49,57,69,71,45,86,69,87,75,94,67,81,46,71,72,55,59,52,68,75,56,72,69,74,48,76,65,28,58,66,48,74,40,64,58,68,31,63,49,32,71,36,70,42,71,96,54,67,73,59,44,74,61,85,94,47,78,40,71,45,72,62,61,40,48,42,67,26,39,39,72,49,91,87,77,42,82,43,72,38,84,87,45,81,80,57,61,73,85,74,77,81,84,80,85,79,87,82,82,90,80,90,83,84,91,80,89,85,76,97,72,80,90,74,82,81,79,86,76,88,81,81,89,134

pLDDT: mean 70.34, std 17.15, range [25.19, 94.25]

Secondary structure (DSSP, 8-state):
---EEEEEEEEEEEEE--TTSS--EEEEEEEEEEEEESHHHHHHHHHHHHHHHHHHHHHHHHIIIIIHHHHHS---HHHHHHHHHSSTTHHHHT--GGGSHHHHHHHHHHHHHHGGGHHHHHHHHHHH---STT-HHHHHHHHHHHTTHHHHHHHHHHHHHHHHHH-HHHHHHHHTT--EEHHHHHHHHHHHHHHTHHHHHHHHHHHHHHTT-EEEESSSSTTS-EEEE---GGGGG--HHHHHHHHHHHHHHHHHHHHHHHHHHHHHHHHHHHHHHHHHHHHHHHHHHHSSS------HHHHTTS-----HHHHHHT--HHHH--EESSSS--SEEEETTEEEE-HHHHHHTTEEEETTTEEEEPTT----S-------------------------------------

Organism: Phytophthora nicotianae (strain INRA-310) (NCBI:txid761204)

Sequence (410 aa):
MRFIFRQNAVRSYKYLPSSSGVRGRLEVSTALNLSCSGFLYNVMILVDVVLLIMHTWTSVELLERLVLPPLLRTPTKQEMRDLIKGEGRTTLFACSLIHSSPVAMLTVVSALLSWMLLLPHTAVWELSGDETSLSFAWIHTLLSGLRVWVLLLLSVHYLWGLFVFIDEGRAYMLATRTFVSSSELVAAVVVAGCLLRSRLLSILPMKHDMERQRIVDNAAFPGRSAISNAFEDRMHMLPSRVQSSVLWMIYAPLIELLFLSLFFVTIGLAARYLLHEYRRRRAKQAVTAADGGSVAGFSSAQAAMAGYKRLPLEELLDVPIRAKHIVRSGGIGGLEKTIGDEQFLWPVQYLLHGVLLENDRYLSTRRGFYRVLPIQECIDSNTGQQRNEAPVEETNGSPKRRRYTASVFN